Protein AF-A0A7Y5VQD3-F1 (afdb_monomer_lite)

Structure (mmCIF, N/CA/C/O backbone):
data_AF-A0A7Y5VQD3-F1
#
_entry.id   AF-A0A7Y5VQD3-F1
#
loop_
_atom_site.group_PDB
_atom_site.id
_atom_site.type_symbol
_atom_site.label_atom_id
_atom_site.label_alt_id
_atom_site.label_comp_id
_atom_site.label_asym_id
_atom_site.label_entity_id
_atom_site.label_seq_id
_atom_site.pdbx_PDB_ins_code
_atom_site.Cartn_x
_atom_site.Cartn_y
_atom_site.Cartn_z
_atom_site.occupancy
_atom_site.B_iso_or_equiv
_atom_site.auth_seq_id
_atom_site.auth_comp_id
_atom_site.auth_asym_id
_atom_site.auth_atom_id
_atom_site.pdbx_PDB_model_num
ATOM 1 N N . MET A 1 1 ? -35.564 5.590 17.364 1.00 50.03 1 MET A N 1
ATOM 2 C CA . MET A 1 1 ? -34.522 4.947 16.533 1.00 50.03 1 MET A CA 1
ATOM 3 C C . MET A 1 1 ? -33.864 3.892 17.400 1.00 50.03 1 MET A C 1
ATOM 5 O O . MET A 1 1 ? -33.754 4.143 18.590 1.00 50.03 1 MET A O 1
ATOM 9 N N . LYS A 1 2 ? -33.554 2.704 16.869 1.00 57.62 2 LYS A N 1
ATOM 10 C CA . LYS A 1 2 ? -32.841 1.684 17.649 1.00 57.62 2 LYS A CA 1
ATOM 11 C C . LYS A 1 2 ? -31.384 2.116 17.804 1.00 57.62 2 LYS A C 1
ATOM 13 O O . LYS A 1 2 ? -30.805 2.594 16.828 1.00 57.62 2 LYS A O 1
ATOM 18 N N . ASP A 1 3 ? -30.832 1.951 18.998 1.00 74.12 3 ASP A N 1
ATOM 19 C CA . ASP A 1 3 ? -29.412 2.193 19.246 1.00 74.12 3 ASP A CA 1
ATOM 20 C C . ASP A 1 3 ? -28.568 1.229 18.397 1.00 74.12 3 ASP A C 1
ATOM 22 O O . ASP A 1 3 ? -28.985 0.078 18.204 1.00 74.12 3 ASP A O 1
ATOM 26 N N . PRO A 1 4 ? -27.407 1.659 17.868 1.00 83.44 4 PRO A N 1
ATOM 27 C CA . PRO A 1 4 ? -26.572 0.793 17.050 1.00 83.44 4 PRO A CA 1
ATOM 28 C C . PRO A 1 4 ? -26.174 -0.485 17.796 1.00 83.44 4 PRO A C 1
ATOM 30 O O . PRO A 1 4 ? -25.842 -0.455 18.983 1.00 83.44 4 PRO A O 1
ATOM 33 N N . GLN A 1 5 ? -26.190 -1.622 17.106 1.00 90.25 5 GLN A N 1
ATOM 34 C CA . GLN A 1 5 ? -25.760 -2.897 17.674 1.00 90.25 5 GLN A CA 1
ATOM 35 C C . GLN A 1 5 ? -25.096 -3.793 16.627 1.00 90.25 5 GLN A C 1
ATOM 37 O O . GLN A 1 5 ? -25.557 -3.897 15.495 1.00 90.25 5 GLN A O 1
ATOM 42 N N . LEU A 1 6 ? -24.016 -4.467 17.020 1.00 91.94 6 LEU A N 1
ATOM 43 C CA . LEU A 1 6 ? -23.355 -5.513 16.248 1.00 91.94 6 LEU A CA 1
ATOM 44 C C . LEU A 1 6 ? -23.837 -6.873 16.755 1.00 91.94 6 LEU A C 1
ATOM 46 O O . LEU A 1 6 ? -23.536 -7.270 17.882 1.00 91.94 6 LEU A O 1
ATOM 50 N N . ARG A 1 7 ? -24.574 -7.600 15.921 1.00 92.62 7 ARG A N 1
ATOM 51 C CA . ARG A 1 7 ? -25.047 -8.951 16.210 1.00 92.62 7 ARG A CA 1
ATOM 52 C C . ARG A 1 7 ? -24.180 -9.962 15.473 1.00 92.62 7 ARG A C 1
ATOM 54 O O . ARG A 1 7 ? -24.059 -9.915 14.256 1.00 92.62 7 ARG A O 1
ATOM 61 N N . ILE A 1 8 ? -23.586 -10.888 16.213 1.00 92.75 8 ILE A N 1
ATOM 62 C CA . ILE A 1 8 ? -22.779 -11.987 15.684 1.00 92.75 8 ILE A CA 1
ATOM 63 C C . ILE A 1 8 ? -23.542 -13.266 15.999 1.00 92.75 8 ILE A C 1
ATOM 65 O O . ILE A 1 8 ? -23.609 -13.683 17.153 1.00 92.75 8 ILE A O 1
ATOM 69 N N . GLU A 1 9 ? -24.171 -13.872 14.999 1.00 90.88 9 GLU A N 1
ATOM 70 C CA . GLU A 1 9 ? -24.974 -15.079 15.205 1.00 90.88 9 GLU A CA 1
ATOM 71 C C . GLU A 1 9 ? -24.108 -16.333 15.196 1.00 90.88 9 GLU A C 1
ATOM 73 O O . GLU A 1 9 ? -24.264 -17.209 16.045 1.00 90.88 9 GLU A O 1
ATOM 78 N N . ARG A 1 10 ? -23.176 -16.405 14.244 1.00 91.75 10 ARG A N 1
ATOM 79 C CA . ARG A 1 10 ? -22.200 -17.486 14.117 1.00 91.75 10 ARG A CA 1
ATOM 80 C C . ARG A 1 10 ? -20.858 -16.899 13.722 1.00 91.75 10 ARG A C 1
ATOM 82 O O . ARG A 1 10 ? -20.801 -15.977 12.917 1.00 91.75 10 ARG A O 1
ATOM 89 N N . PHE A 1 11 ? -19.782 -17.450 14.261 1.00 91.88 11 PHE A N 1
ATOM 90 C CA . PHE A 1 11 ? -18.428 -17.093 13.860 1.00 91.88 11 PHE A CA 1
ATOM 91 C C . PHE A 1 11 ? -17.514 -18.294 14.081 1.00 91.88 11 PHE A C 1
ATOM 93 O O . PHE A 1 11 ? -17.455 -18.833 15.185 1.00 91.88 11 PHE A O 1
ATOM 100 N N . SER A 1 12 ? -16.809 -18.701 13.035 1.00 90.38 12 SER A N 1
ATOM 101 C CA . SER A 1 12 ? -15.775 -19.727 13.051 1.00 90.38 12 SER A CA 1
ATOM 102 C C . SER A 1 12 ? -14.608 -19.236 12.203 1.00 90.38 12 SER A C 1
ATOM 104 O O . SER A 1 12 ? -14.804 -18.707 11.108 1.00 90.38 12 SER A O 1
ATOM 106 N N . MET A 1 13 ? -13.390 -19.357 12.718 1.00 89.44 13 MET A N 1
ATOM 107 C CA . MET A 1 13 ? -12.186 -18.911 12.029 1.00 89.44 13 MET A CA 1
ATOM 108 C C . MET A 1 13 ? -11.061 -19.925 12.166 1.00 89.44 13 MET A C 1
ATOM 110 O O . MET A 1 13 ? -10.717 -20.350 13.270 1.00 89.44 13 MET A O 1
ATOM 114 N N . GLN A 1 14 ? -10.413 -20.241 11.049 1.00 86.19 14 GLN A N 1
ATOM 115 C CA . GLN A 1 14 ? -9.222 -21.076 11.040 1.00 86.19 14 GLN A CA 1
ATOM 116 C C . GLN A 1 14 ? -7.968 -20.260 11.398 1.00 86.19 14 GLN A C 1
ATOM 118 O O . GLN A 1 14 ? -7.615 -19.281 10.736 1.00 86.19 14 GLN A O 1
ATOM 123 N N . ILE A 1 15 ? -7.257 -20.699 12.437 1.00 81.31 15 ILE A N 1
ATOM 124 C CA . ILE A 1 15 ? -5.999 -20.126 12.925 1.00 81.31 15 ILE A CA 1
ATOM 125 C C . ILE A 1 15 ? -4.940 -21.233 12.943 1.00 81.31 15 ILE A C 1
ATOM 127 O O . ILE A 1 15 ? -4.768 -21.961 13.926 1.00 81.31 15 ILE A O 1
ATOM 131 N N . GLY A 1 16 ? -4.215 -21.365 11.831 1.00 78.25 16 GLY A N 1
ATOM 132 C CA . GLY A 1 16 ? -3.239 -22.437 11.640 1.00 78.25 16 GLY A CA 1
ATOM 133 C C . GLY A 1 16 ? -3.915 -23.810 11.646 1.00 78.25 16 GLY A C 1
ATOM 134 O O . GLY A 1 16 ? -4.772 -24.083 10.811 1.00 78.25 16 GLY A O 1
ATOM 135 N N . LEU A 1 17 ? -3.528 -24.662 12.599 1.00 79.00 17 LEU A N 1
ATOM 136 C CA . LEU A 1 17 ? -4.115 -25.991 12.827 1.00 79.00 17 LEU A CA 1
ATOM 137 C C . LEU A 1 17 ? -5.217 -25.972 13.894 1.00 79.00 17 LEU A C 1
ATOM 139 O O . LEU A 1 17 ? -5.476 -26.977 14.543 1.00 79.00 17 LEU A O 1
ATOM 143 N N . SER A 1 18 ? -5.818 -24.823 14.172 1.00 83.69 18 SER A N 1
ATOM 144 C CA . SER A 1 18 ? -6.918 -24.718 15.127 1.00 83.69 18 SER A CA 1
ATOM 145 C C . SER A 1 18 ? -8.082 -23.983 14.499 1.00 83.69 18 SER A C 1
ATOM 147 O O . SER A 1 18 ? -7.874 -23.108 13.661 1.00 83.69 18 SER A O 1
ATOM 149 N N . THR A 1 19 ? -9.280 -24.280 14.971 1.00 87.25 19 THR A N 1
ATOM 150 C CA . THR A 1 19 ? -10.476 -23.502 14.677 1.00 87.25 19 THR A CA 1
ATOM 151 C C . THR A 1 19 ? -10.879 -22.753 15.938 1.00 87.25 19 THR A C 1
ATOM 153 O O . THR A 1 19 ? -10.795 -23.277 17.047 1.00 87.25 19 THR A O 1
ATOM 156 N N . MET A 1 20 ? -11.243 -21.490 15.780 1.00 91.25 20 MET A N 1
ATOM 157 C CA . MET A 1 20 ? -11.767 -20.643 16.839 1.00 91.25 20 MET A CA 1
ATOM 158 C C . MET A 1 20 ? -13.237 -20.381 16.552 1.00 91.25 20 MET A C 1
ATOM 160 O O . MET A 1 20 ? -13.554 -19.801 15.517 1.00 91.25 20 MET A O 1
ATOM 164 N N . GLU A 1 21 ? -14.114 -20.789 17.463 1.00 92.19 21 GLU A N 1
ATOM 165 C CA . GLU A 1 21 ? -15.562 -20.743 17.257 1.00 92.19 21 GLU A CA 1
ATOM 166 C C . GLU A 1 21 ? -16.269 -20.006 18.382 1.00 92.19 21 GLU A C 1
ATOM 168 O O . GLU A 1 21 ? -15.945 -20.165 19.561 1.00 92.19 21 GLU A O 1
ATOM 173 N N . LEU A 1 22 ? -17.261 -19.205 18.013 1.00 93.19 22 LEU A N 1
ATOM 174 C CA . LEU A 1 22 ? -18.149 -18.544 18.951 1.00 93.19 22 LEU A CA 1
ATOM 175 C C . LEU A 1 22 ? -19.173 -19.551 19.492 1.00 93.19 22 LEU A C 1
ATOM 177 O O . LEU A 1 22 ? -19.918 -20.151 18.720 1.00 93.19 22 LEU A O 1
ATOM 181 N N . ARG A 1 23 ? -19.237 -19.724 20.820 1.00 91.94 23 ARG A N 1
ATOM 182 C CA . ARG A 1 23 ? -20.113 -20.738 21.442 1.00 91.94 23 ARG A CA 1
ATOM 183 C C . ARG A 1 23 ? -21.606 -20.450 21.318 1.00 91.94 23 ARG A C 1
ATOM 185 O O . ARG A 1 23 ? -22.398 -21.386 21.302 1.00 91.94 23 ARG A O 1
ATOM 192 N N . ALA A 1 24 ? -21.989 -19.180 21.319 1.00 91.31 24 ALA A N 1
ATOM 193 C CA . ALA A 1 24 ? -23.379 -18.748 21.274 1.00 91.31 24 ALA A CA 1
ATOM 194 C C . ALA A 1 24 ? -23.480 -17.380 20.587 1.00 91.31 24 ALA A C 1
ATOM 196 O O . ALA A 1 24 ? -22.509 -16.624 20.639 1.00 91.31 24 ALA A O 1
ATOM 197 N N . PRO A 1 25 ? -24.633 -17.038 19.987 1.00 92.00 25 PRO A N 1
ATOM 198 C CA . PRO A 1 25 ? -24.860 -15.718 19.415 1.00 92.00 25 PRO A CA 1
ATOM 199 C C . PRO A 1 25 ? -24.591 -14.597 20.423 1.00 92.00 25 PRO A C 1
ATOM 201 O O . PRO A 1 25 ? -25.015 -14.676 21.576 1.00 92.00 25 PRO A O 1
ATOM 204 N N . VAL A 1 26 ? -23.937 -13.532 19.971 1.00 93.88 26 VAL A N 1
ATOM 205 C CA . VAL A 1 26 ? -23.578 -12.365 20.786 1.00 93.88 26 VAL A CA 1
ATOM 206 C C . VAL A 1 26 ? -24.186 -11.114 20.173 1.00 93.88 26 VAL A C 1
ATOM 208 O O . VAL A 1 26 ? -24.194 -10.947 18.956 1.00 93.88 26 VAL A O 1
ATOM 211 N N . THR A 1 27 ? -24.699 -10.213 21.009 1.00 93.69 27 THR A N 1
ATOM 212 C CA . THR A 1 27 ? -25.180 -8.895 20.575 1.00 93.69 27 THR A CA 1
ATOM 213 C C . THR A 1 27 ? -24.468 -7.813 21.368 1.00 93.69 27 THR A C 1
ATOM 215 O O . THR A 1 27 ? -24.653 -7.703 22.576 1.00 93.69 27 THR A O 1
ATOM 218 N N . LEU A 1 28 ? -23.666 -7.013 20.675 1.00 94.56 28 LEU A N 1
ATOM 219 C CA . LEU A 1 28 ? -22.906 -5.908 21.239 1.00 94.56 28 LEU A CA 1
ATOM 220 C C . LEU A 1 28 ? -23.638 -4.601 20.930 1.00 94.56 28 LEU A C 1
ATOM 222 O O . LEU A 1 28 ? -23.756 -4.209 19.776 1.00 94.56 28 LEU A O 1
ATOM 226 N N . ARG A 1 29 ? -24.152 -3.936 21.956 1.00 93.25 29 ARG A N 1
ATOM 227 C CA . ARG A 1 29 ? -24.911 -2.678 21.868 1.00 93.25 29 ARG A CA 1
ATOM 228 C C . ARG A 1 29 ? -24.025 -1.450 22.042 1.00 93.25 29 ARG A C 1
ATOM 230 O O . ARG A 1 29 ? -23.049 -1.514 22.793 1.00 93.25 29 ARG A O 1
ATOM 237 N N . ALA A 1 30 ? -24.392 -0.354 21.385 1.00 92.38 30 ALA A N 1
ATOM 238 C CA . ALA A 1 30 ? -23.779 0.952 21.571 1.00 92.38 30 ALA A CA 1
ATOM 239 C C . ALA A 1 30 ? -24.004 1.483 22.995 1.00 92.38 30 ALA A C 1
ATOM 241 O O . ALA A 1 30 ? -24.831 0.959 23.745 1.00 92.38 30 ALA A O 1
ATOM 242 N N . GLY A 1 31 ? -23.223 2.486 23.403 1.00 91.00 31 GLY A N 1
ATOM 243 C CA . GLY A 1 31 ? -23.262 2.964 24.792 1.00 91.00 31 GLY A CA 1
ATOM 244 C C . GLY A 1 31 ? -22.468 2.091 25.767 1.00 91.00 31 GLY A C 1
ATOM 245 O O . GLY A 1 31 ? -22.510 2.322 26.974 1.00 91.00 31 GLY A O 1
ATOM 246 N N . ARG A 1 32 ? -21.775 1.058 25.273 1.00 92.19 32 ARG A N 1
ATOM 247 C CA . ARG A 1 32 ? -21.074 0.050 26.081 1.00 92.19 32 ARG A CA 1
ATOM 248 C C . ARG A 1 32 ? -19.658 -0.175 25.571 1.00 92.19 32 ARG A C 1
ATOM 250 O O . ARG A 1 32 ? -19.358 0.063 24.398 1.00 92.19 32 ARG A O 1
ATOM 257 N N . VAL A 1 33 ? -18.803 -0.665 26.463 1.00 94.38 33 VAL A N 1
ATOM 258 C CA . VAL A 1 33 ? -17.423 -1.043 26.153 1.00 94.38 33 VAL A CA 1
ATOM 259 C C . VAL A 1 33 ? -17.277 -2.548 26.323 1.00 94.38 33 VAL A C 1
ATOM 261 O O . VAL A 1 33 ? -17.625 -3.095 27.365 1.00 94.38 33 VAL A O 1
ATOM 264 N N . TYR A 1 34 ? -16.749 -3.215 25.302 1.00 94.62 34 TYR A N 1
ATOM 265 C CA . TYR A 1 34 ? -16.508 -4.651 25.303 1.00 94.62 34 TYR A CA 1
ATOM 266 C C . TYR A 1 34 ? -15.017 -4.922 25.313 1.00 94.62 34 TYR A C 1
ATOM 268 O O . TYR A 1 34 ? -14.310 -4.524 24.388 1.00 94.62 34 TYR A O 1
ATOM 276 N N . ILE A 1 35 ? -14.539 -5.621 26.336 1.00 92.75 35 ILE A N 1
ATOM 277 C CA . ILE A 1 35 ? -13.134 -6.006 26.430 1.00 92.75 35 ILE A CA 1
ATOM 278 C C . ILE A 1 35 ? -12.980 -7.448 25.980 1.00 92.75 35 ILE A C 1
ATOM 280 O O . ILE A 1 35 ? -13.542 -8.364 26.576 1.00 92.75 35 ILE A O 1
ATOM 284 N N . VAL A 1 36 ? -12.188 -7.647 24.931 1.00 92.00 36 VAL A N 1
ATOM 285 C CA . VAL A 1 36 ? -11.827 -8.974 24.438 1.00 92.00 36 VAL A CA 1
ATOM 286 C C . VAL A 1 36 ? -10.580 -9.428 25.183 1.00 92.00 36 VAL A C 1
ATOM 288 O O . VAL A 1 36 ? -9.479 -8.917 24.962 1.00 92.00 36 VAL A O 1
ATOM 291 N N . HIS A 1 37 ? -10.750 -10.403 26.067 1.00 88.44 37 HIS A N 1
ATOM 292 C CA . HIS A 1 37 ? -9.699 -10.888 26.948 1.00 88.44 37 HIS A CA 1
ATOM 293 C C . HIS A 1 37 ? -9.393 -12.367 26.705 1.00 88.44 37 HIS A C 1
ATOM 295 O O . HIS A 1 37 ? -10.254 -13.161 26.338 1.00 88.44 37 HIS A O 1
ATOM 301 N N . GLY A 1 38 ? -8.138 -12.743 26.924 1.00 85.94 38 GLY A N 1
ATOM 302 C CA . GLY A 1 38 ? -7.634 -14.098 26.733 1.00 85.94 38 GLY A CA 1
ATOM 303 C C . GLY A 1 38 ? -6.110 -14.100 26.700 1.00 85.94 38 GLY A C 1
ATOM 304 O O . GLY A 1 38 ? -5.479 -13.053 26.500 1.00 85.94 38 GLY A O 1
ATOM 305 N N . ARG A 1 39 ? -5.500 -15.277 26.867 1.00 84.31 39 ARG A N 1
ATOM 306 C CA . ARG A 1 39 ? -4.034 -15.429 26.893 1.00 84.31 39 ARG A CA 1
ATOM 307 C C . ARG A 1 39 ? -3.371 -14.865 25.629 1.00 84.31 39 ARG A C 1
ATOM 309 O O . ARG A 1 39 ? -3.983 -14.746 24.560 1.00 84.31 39 ARG A O 1
ATOM 316 N N . SER A 1 40 ? -2.093 -14.505 25.737 1.00 82.81 40 SER A N 1
ATOM 317 C CA . SER A 1 40 ? -1.300 -14.176 24.548 1.00 82.81 40 SER A CA 1
ATOM 318 C C . SER A 1 40 ? -1.292 -15.372 23.586 1.00 82.81 40 SER A C 1
ATOM 320 O O . SER A 1 40 ? -1.180 -16.518 24.020 1.00 82.81 40 SER A O 1
ATOM 322 N N . GLY A 1 41 ? -1.505 -15.121 22.292 1.00 81.62 41 GLY A N 1
ATOM 323 C CA . GLY A 1 41 ? -1.635 -16.175 21.278 1.00 81.62 41 GLY A CA 1
ATOM 324 C C . GLY A 1 41 ? -2.984 -16.912 21.232 1.00 81.62 41 GLY A C 1
ATOM 325 O O . GLY A 1 41 ? -3.134 -17.821 20.415 1.00 81.62 41 GLY A O 1
ATOM 326 N N . ALA A 1 42 ? -3.983 -16.525 22.039 1.00 84.81 42 ALA A N 1
ATOM 327 C CA . ALA A 1 42 ? -5.322 -17.132 22.004 1.00 84.81 42 ALA A CA 1
ATOM 328 C C . ALA A 1 42 ? -6.090 -16.867 20.691 1.00 84.81 42 ALA A C 1
ATOM 330 O O . ALA A 1 42 ? -6.956 -17.654 20.330 1.00 84.81 42 ALA A O 1
ATOM 331 N N . GLY A 1 43 ? -5.737 -15.804 19.954 1.00 86.75 43 GLY A N 1
ATOM 332 C CA . GLY A 1 43 ? -6.387 -15.426 18.690 1.00 86.75 43 GLY A CA 1
ATOM 333 C C . GLY A 1 43 ? -7.218 -14.138 18.744 1.00 86.75 43 GLY A C 1
ATOM 334 O O . GLY A 1 43 ? -7.993 -13.898 17.830 1.00 86.75 43 GLY A O 1
ATOM 335 N N . LYS A 1 44 ? -7.057 -13.290 19.773 1.00 91.06 44 LYS A N 1
ATOM 336 C CA . LYS A 1 44 ? -7.814 -12.028 19.954 1.00 91.06 44 LYS A CA 1
ATOM 337 C C . LYS A 1 44 ? -7.754 -11.102 18.732 1.00 91.06 44 LYS A C 1
ATOM 339 O O . LYS A 1 44 ? -8.788 -10.758 18.168 1.00 91.06 44 LYS A O 1
ATOM 344 N N . SER A 1 45 ? -6.548 -10.769 18.277 1.00 90.31 45 SER A N 1
ATOM 345 C CA . SER A 1 45 ? -6.350 -9.948 17.078 1.00 90.31 45 SER A CA 1
ATOM 346 C C . SER A 1 45 ? -6.880 -10.652 15.824 1.00 90.31 45 SER A C 1
ATOM 348 O O . SER A 1 45 ? -7.466 -10.014 14.958 1.00 90.31 45 SER A O 1
ATOM 350 N N . SER A 1 46 ? -6.760 -11.985 15.736 1.00 90.62 46 SER A N 1
ATOM 351 C CA . SER A 1 46 ? -7.347 -12.767 14.637 1.00 90.62 46 SER A CA 1
ATOM 352 C C . SER A 1 46 ? -8.874 -12.676 14.619 1.00 90.62 46 SER A C 1
ATOM 354 O O . SER A 1 46 ? -9.436 -12.464 13.554 1.00 90.62 46 SER A O 1
ATOM 356 N N . PHE A 1 47 ? -9.535 -12.761 15.778 1.00 91.62 47 PHE A N 1
ATOM 357 C CA . PHE A 1 47 ? -10.987 -12.617 15.918 1.00 91.62 47 PHE A CA 1
ATOM 358 C C . PHE A 1 47 ? -11.465 -11.261 15.400 1.00 91.62 47 PHE A C 1
ATOM 360 O O . PHE A 1 47 ? -12.309 -11.198 14.511 1.00 91.62 47 PHE A O 1
ATOM 367 N N . VAL A 1 48 ? -10.875 -10.180 15.909 1.00 92.31 48 VAL A N 1
ATOM 368 C CA . VAL A 1 48 ? -11.219 -8.811 15.509 1.00 92.31 48 VAL A CA 1
ATOM 369 C C . VAL A 1 48 ? -10.964 -8.571 14.022 1.00 92.31 48 VAL A C 1
ATOM 371 O O . VAL A 1 48 ? -11.810 -8.005 13.332 1.00 92.31 48 VAL A O 1
ATOM 374 N N . ARG A 1 49 ? -9.830 -9.040 13.496 1.00 91.62 49 ARG A N 1
ATOM 375 C CA . ARG A 1 49 ? -9.530 -8.946 12.062 1.00 91.62 49 ARG A CA 1
ATOM 376 C C . ARG A 1 49 ? -10.507 -9.766 11.226 1.00 91.62 49 ARG A C 1
ATOM 378 O O . ARG A 1 49 ? -10.903 -9.312 10.159 1.00 91.62 49 ARG A O 1
ATOM 385 N N . GLY A 1 50 ? -10.925 -10.926 11.726 1.00 90.19 50 GLY A N 1
ATOM 386 C CA . GLY A 1 50 ? -11.973 -11.744 11.131 1.00 90.19 50 GLY A CA 1
ATOM 387 C C . GLY A 1 50 ? -13.317 -11.025 11.087 1.00 90.19 50 GLY A C 1
ATOM 388 O O . GLY A 1 50 ? -14.001 -11.131 10.086 1.00 90.19 50 GLY A O 1
ATOM 389 N N . LEU A 1 51 ? -13.683 -10.227 12.094 1.00 89.25 51 LEU A N 1
ATOM 390 C CA . LEU A 1 51 ? -14.897 -9.397 12.035 1.00 89.25 51 LEU A CA 1
ATOM 391 C C . LEU A 1 51 ? -14.811 -8.268 10.995 1.00 89.25 51 LEU A C 1
ATOM 393 O O . LEU A 1 51 ? -15.832 -7.867 10.447 1.00 89.25 51 LEU A O 1
ATOM 397 N N . LEU A 1 52 ? -13.603 -7.774 10.716 1.00 90.06 52 LEU A N 1
ATOM 398 C CA . LEU A 1 52 ? -13.339 -6.711 9.737 1.00 90.06 52 LEU A CA 1
ATOM 399 C C . LEU A 1 52 ? -13.137 -7.232 8.299 1.00 90.06 52 LEU A C 1
ATOM 401 O O . LEU A 1 52 ? -12.923 -6.437 7.382 1.00 90.06 52 LEU A O 1
ATOM 405 N N . GLY A 1 53 ? -13.139 -8.552 8.090 1.00 88.31 53 GLY A N 1
ATOM 406 C CA . GLY A 1 53 ? -12.788 -9.164 6.803 1.00 88.31 53 GLY A CA 1
ATOM 407 C C . GLY A 1 53 ? -11.307 -9.044 6.430 1.00 88.31 53 GLY A C 1
ATOM 408 O O . GLY A 1 53 ? -10.941 -9.238 5.277 1.00 88.31 53 GLY A O 1
ATOM 409 N N . LEU A 1 54 ? -10.431 -8.747 7.394 1.00 87.69 54 LEU A N 1
ATOM 410 C CA . LEU A 1 54 ? -8.984 -8.572 7.208 1.00 87.69 54 LEU A CA 1
ATOM 411 C C . LEU A 1 54 ? -8.221 -9.907 7.258 1.00 87.69 54 LEU A C 1
ATOM 413 O O . LEU A 1 54 ? -7.195 -10.044 7.942 1.00 87.69 54 LEU A O 1
ATOM 417 N N . THR A 1 55 ? -8.759 -10.914 6.570 1.00 83.69 55 THR A N 1
ATOM 418 C CA . THR A 1 55 ? -8.275 -12.300 6.548 1.00 83.69 55 THR A CA 1
ATOM 419 C C . THR A 1 55 ? -8.315 -12.864 5.133 1.00 83.69 55 THR A C 1
ATOM 421 O O . THR A 1 55 ? -9.077 -12.391 4.299 1.00 83.69 55 THR A O 1
ATOM 424 N N . GLU A 1 56 ? -7.540 -13.915 4.864 1.00 74.19 56 GLU A N 1
ATOM 425 C CA . GLU A 1 56 ? -7.627 -14.626 3.583 1.00 74.19 56 GLU A CA 1
ATOM 426 C C . GLU A 1 56 ? -9.046 -15.183 3.334 1.00 74.19 56 GLU A C 1
ATOM 428 O O . GLU A 1 56 ? -9.685 -15.653 4.288 1.00 74.19 56 GLU A O 1
ATOM 433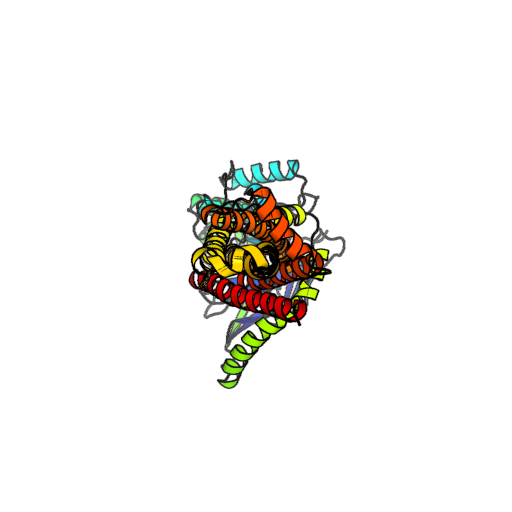 N N . PRO A 1 57 ? -9.525 -15.183 2.074 1.00 73.25 57 PRO A N 1
ATOM 434 C CA . PRO A 1 57 ? -10.818 -15.756 1.716 1.00 73.25 57 PRO A CA 1
ATOM 435 C C . PRO A 1 57 ? -10.981 -17.195 2.220 1.00 73.25 57 PRO A C 1
ATOM 437 O O . PRO A 1 57 ? -10.049 -17.998 2.172 1.00 73.25 57 PRO A O 1
ATOM 440 N N . GLY A 1 58 ? -12.174 -17.525 2.717 1.00 74.12 58 GLY A N 1
ATOM 441 C CA . GLY A 1 58 ? -12.516 -18.870 3.190 1.00 74.12 58 GLY A CA 1
ATOM 442 C C . GLY A 1 58 ? -11.966 -19.258 4.569 1.00 74.12 58 GLY A C 1
ATOM 443 O O . GLY A 1 58 ? -12.335 -20.316 5.078 1.00 74.12 58 GLY A O 1
ATOM 444 N N . ARG A 1 59 ? -11.130 -18.423 5.213 1.00 82.56 59 ARG A N 1
ATOM 445 C CA . ARG A 1 59 ? -10.661 -18.676 6.592 1.00 82.56 59 ARG A CA 1
ATOM 446 C C . ARG A 1 59 ? -11.697 -18.374 7.665 1.00 82.56 59 ARG A C 1
ATOM 448 O O . ARG A 1 59 ? -11.560 -18.885 8.775 1.00 82.56 59 ARG A O 1
ATOM 455 N N . VAL A 1 60 ? -12.672 -17.524 7.365 1.00 84.56 60 VAL A N 1
ATOM 456 C CA . VAL A 1 60 ? -13.755 -17.147 8.276 1.00 84.56 60 VAL A CA 1
ATOM 457 C C . VAL A 1 60 ? -15.068 -17.646 7.692 1.00 84.56 60 VAL A C 1
ATOM 459 O O . VAL A 1 60 ? -15.290 -17.537 6.491 1.00 84.56 60 VAL A O 1
ATOM 462 N N . ARG A 1 61 ? -15.926 -18.192 8.550 1.00 84.75 61 ARG A N 1
ATOM 463 C CA . ARG A 1 61 ? -17.307 -18.580 8.255 1.00 84.75 61 ARG A CA 1
ATOM 464 C C . ARG A 1 61 ? -18.211 -18.096 9.376 1.00 84.75 61 ARG A C 1
ATOM 466 O O . ARG A 1 61 ? -17.773 -17.974 10.520 1.00 84.75 61 ARG A O 1
ATOM 473 N N . GLY A 1 62 ? -19.475 -17.842 9.077 1.00 82.06 62 GLY A N 1
ATOM 474 C CA . GLY A 1 62 ? -20.435 -17.372 10.073 1.00 82.06 62 GLY A CA 1
ATOM 475 C C . GLY A 1 62 ? -21.369 -16.298 9.547 1.00 82.06 62 GLY A C 1
ATOM 476 O O . GLY A 1 62 ? -21.396 -16.029 8.357 1.00 82.06 62 GLY A O 1
ATOM 477 N N . SER A 1 63 ? -22.139 -15.689 10.438 1.00 85.50 63 SER A N 1
ATOM 478 C CA . SER A 1 63 ? -23.042 -14.595 10.100 1.00 85.50 63 SER A CA 1
ATOM 479 C C . SER A 1 63 ? -22.955 -13.487 11.143 1.00 85.50 63 SER A C 1
ATOM 481 O O . SER A 1 63 ? -23.046 -13.735 12.351 1.00 85.50 63 SER A O 1
ATOM 483 N N . ALA A 1 64 ? -22.765 -12.255 10.675 1.00 84.88 64 ALA A N 1
ATOM 484 C CA . ALA A 1 64 ? -22.752 -11.061 11.511 1.00 84.88 64 ALA A CA 1
ATOM 485 C C . ALA A 1 64 ? -23.457 -9.898 10.807 1.00 84.88 64 ALA A C 1
ATOM 487 O O . ALA A 1 64 ? -23.338 -9.737 9.593 1.00 84.88 64 ALA A O 1
ATOM 488 N N . THR A 1 65 ? -24.173 -9.073 11.567 1.00 86.12 65 THR A N 1
ATOM 489 C CA . THR A 1 65 ? -24.929 -7.913 11.081 1.00 86.12 65 THR A CA 1
ATOM 490 C C . THR A 1 65 ? -24.713 -6.707 11.996 1.00 86.12 65 THR A C 1
ATOM 492 O O . THR A 1 65 ? -24.596 -6.842 13.213 1.00 86.12 65 THR A O 1
ATOM 495 N N . ILE A 1 66 ? -24.651 -5.510 11.416 1.00 81.75 66 ILE A N 1
ATOM 496 C CA . ILE A 1 66 ? -24.725 -4.239 12.140 1.00 81.75 66 ILE A CA 1
ATOM 497 C C . ILE A 1 66 ? -26.125 -3.674 11.939 1.00 81.75 66 ILE A C 1
ATOM 499 O O . ILE A 1 66 ? -26.526 -3.390 10.816 1.00 81.75 66 ILE A O 1
ATOM 503 N N . GLU A 1 67 ? -26.850 -3.440 13.021 1.00 81.12 67 GLU A N 1
ATOM 504 C CA . GLU A 1 67 ? -27.999 -2.541 13.006 1.00 81.12 67 GLU A CA 1
ATOM 505 C C . GLU A 1 67 ? -27.501 -1.143 13.363 1.00 81.12 67 GLU A C 1
ATOM 507 O O . GLU A 1 67 ? -26.801 -0.962 14.360 1.00 81.12 67 GLU A O 1
ATOM 512 N N . SER A 1 68 ? -27.827 -0.146 12.545 1.00 67.69 68 SER A N 1
ATOM 513 C CA . SER A 1 68 ? -27.441 1.237 12.805 1.00 67.69 68 SER A CA 1
ATOM 514 C C . SER A 1 68 ? -28.543 2.200 12.398 1.00 67.69 68 SER A C 1
ATOM 516 O O . SER A 1 68 ? -29.215 2.005 11.390 1.00 67.69 68 SER A O 1
ATOM 518 N N . ALA A 1 69 ? -28.691 3.279 13.165 1.00 54.62 69 ALA A N 1
ATOM 519 C CA . ALA A 1 69 ? -29.533 4.414 12.801 1.00 54.62 69 ALA A CA 1
ATOM 520 C C . ALA A 1 69 ? -28.903 5.312 11.712 1.00 54.62 69 ALA A C 1
ATOM 522 O O . ALA A 1 69 ? -29.536 6.275 11.280 1.00 54.62 69 ALA A O 1
ATOM 523 N N . LEU A 1 70 ? -27.653 5.047 11.307 1.00 53.12 70 LEU A N 1
ATOM 524 C CA . LEU A 1 70 ? -26.940 5.778 10.252 1.00 53.12 70 LEU A CA 1
ATOM 525 C C . LEU A 1 70 ? -27.320 5.342 8.832 1.00 53.12 70 LEU A C 1
ATOM 527 O O . LEU A 1 70 ? -27.139 6.129 7.907 1.00 53.12 70 LEU A O 1
ATOM 531 N N . ASP A 1 71 ? -27.872 4.140 8.655 1.00 54.03 71 ASP A N 1
ATOM 532 C CA . ASP A 1 71 ? -28.320 3.645 7.352 1.00 54.03 71 ASP A CA 1
ATOM 533 C C . ASP A 1 71 ? -29.856 3.531 7.315 1.00 54.03 71 ASP A C 1
ATOM 535 O O . ASP A 1 71 ? -30.507 3.142 8.286 1.00 54.03 71 ASP A O 1
ATOM 539 N N . LYS A 1 72 ? -30.464 3.907 6.182 1.00 48.56 72 LYS A N 1
ATOM 540 C CA . LYS A 1 72 ? -31.923 3.853 5.964 1.00 48.56 72 LYS A CA 1
ATOM 541 C C . LYS A 1 72 ? -32.433 2.409 5.903 1.00 48.56 72 LYS A C 1
ATOM 543 O O . LYS A 1 72 ? -33.615 2.162 6.145 1.00 48.56 72 LYS A O 1
ATOM 548 N N . SER A 1 73 ? -31.542 1.471 5.584 1.00 50.41 73 SER A N 1
ATOM 549 C CA . SER A 1 73 ? -31.738 0.030 5.701 1.00 50.41 73 SER A CA 1
ATOM 550 C C . SER A 1 73 ? -31.384 -0.380 7.136 1.00 50.41 73 SER A C 1
ATOM 552 O O . SER A 1 73 ? -30.232 -0.313 7.546 1.00 50.41 73 SER A O 1
ATOM 554 N N . GLN A 1 74 ? -32.380 -0.768 7.932 1.00 62.75 74 GLN A N 1
ATOM 555 C CA . GLN A 1 74 ? -32.272 -0.956 9.389 1.00 62.75 74 GLN A CA 1
ATOM 556 C C . GLN A 1 74 ? -31.236 -2.013 9.851 1.00 62.75 74 GLN A C 1
ATOM 558 O O . GLN A 1 74 ? -31.002 -2.139 11.053 1.00 62.75 74 GLN A O 1
ATOM 563 N N . SER A 1 75 ? -30.616 -2.763 8.933 1.00 76.50 75 SER A N 1
ATOM 564 C CA . SER A 1 75 ? -29.585 -3.770 9.208 1.00 76.50 75 SER A CA 1
ATOM 565 C C . SER A 1 75 ? -28.649 -3.962 8.008 1.00 76.50 75 SER A C 1
ATOM 567 O O . SER A 1 75 ? -29.109 -4.279 6.913 1.00 76.50 75 SER A O 1
ATOM 569 N N . VAL A 1 76 ? -27.340 -3.852 8.222 1.00 84.25 76 VAL A N 1
ATOM 570 C CA . VAL A 1 76 ? -26.281 -4.103 7.236 1.00 84.25 76 VAL A CA 1
ATOM 571 C C . VAL A 1 76 ? -25.593 -5.422 7.572 1.00 84.25 76 VAL A C 1
ATOM 573 O O . VAL A 1 76 ? -25.012 -5.573 8.646 1.00 84.25 76 VAL A O 1
ATOM 576 N N . THR A 1 77 ? -25.626 -6.391 6.659 1.00 86.12 77 THR A N 1
ATOM 577 C CA . THR A 1 77 ? -24.837 -7.623 6.802 1.00 86.12 77 THR A CA 1
ATOM 578 C C . THR A 1 77 ? -23.353 -7.289 6.787 1.00 86.12 77 THR A C 1
ATOM 580 O O . THR A 1 77 ? -22.928 -6.506 5.947 1.00 86.12 77 THR A O 1
ATOM 583 N N . VAL A 1 78 ? -22.580 -7.862 7.706 1.00 85.31 78 VAL A N 1
ATOM 584 C CA . VAL A 1 78 ? -21.115 -7.739 7.804 1.00 85.31 78 VAL A CA 1
ATOM 585 C C . VAL A 1 78 ? -20.440 -8.944 7.165 1.00 85.31 78 VAL A C 1
ATOM 587 O O . VAL A 1 78 ? -19.531 -8.790 6.354 1.00 85.31 78 VAL A O 1
ATOM 590 N N . LEU A 1 79 ? -20.900 -10.132 7.546 1.00 86.31 79 LEU A N 1
ATOM 591 C CA . LEU A 1 79 ? -20.356 -11.426 7.164 1.00 86.31 79 LEU A CA 1
ATOM 592 C C . LEU A 1 79 ? -21.532 -12.362 6.894 1.00 86.31 79 LEU A C 1
ATOM 594 O O . LEU A 1 79 ? -22.436 -12.430 7.729 1.00 86.31 79 LEU A O 1
ATOM 598 N N . ASP A 1 80 ? -21.489 -13.083 5.779 1.00 86.69 80 ASP A N 1
ATOM 599 C CA . ASP A 1 80 ? -22.399 -14.185 5.467 1.00 86.69 80 ASP A CA 1
ATOM 600 C C . ASP A 1 80 ? -21.619 -15.369 4.873 1.00 86.69 80 ASP A C 1
ATOM 602 O O . ASP A 1 80 ? -21.085 -15.302 3.776 1.00 86.69 80 ASP A O 1
ATOM 606 N N . ASP A 1 81 ? -21.448 -16.414 5.676 1.00 84.12 81 ASP A N 1
ATOM 607 C CA . ASP A 1 81 ? -20.697 -17.652 5.427 1.00 84.12 81 ASP A CA 1
ATOM 608 C C . ASP A 1 81 ? -19.329 -17.504 4.727 1.00 84.12 81 ASP A C 1
ATOM 610 O O . ASP A 1 81 ? -18.884 -18.375 3.982 1.00 84.12 81 ASP A O 1
ATOM 614 N N . GLY A 1 82 ? -18.620 -16.413 5.030 1.00 75.56 82 GLY A N 1
ATOM 615 C CA . GLY A 1 82 ? -17.290 -16.100 4.492 1.00 75.56 82 GLY A CA 1
ATOM 616 C C . GLY A 1 82 ? -17.270 -14.939 3.500 1.00 75.56 82 GLY A C 1
ATOM 617 O O . GLY A 1 82 ? -16.196 -14.387 3.249 1.00 75.56 82 GLY A O 1
ATOM 618 N N . ASP A 1 83 ? -18.436 -14.511 3.016 1.00 82.69 83 ASP A N 1
ATOM 619 C CA . ASP A 1 83 ? -18.577 -13.319 2.192 1.00 82.69 83 ASP A CA 1
ATOM 620 C C . ASP A 1 83 ? -18.701 -12.080 3.079 1.00 82.69 83 ASP A C 1
ATOM 622 O O . ASP A 1 83 ? -19.668 -11.885 3.821 1.00 82.69 83 ASP A O 1
ATOM 626 N N . PHE A 1 84 ? -17.683 -11.224 3.010 1.00 85.50 84 PHE A N 1
ATOM 627 C CA . PHE A 1 84 ? -17.671 -9.954 3.720 1.00 85.50 84 PHE A CA 1
ATOM 628 C C . PHE A 1 84 ? -18.329 -8.867 2.887 1.00 85.50 84 PHE A C 1
ATOM 630 O O . PHE A 1 84 ? -17.914 -8.563 1.765 1.00 85.50 84 PHE A O 1
ATOM 637 N N . ASN A 1 85 ? -19.320 -8.211 3.476 1.00 85.19 85 ASN A N 1
ATOM 638 C CA . ASN A 1 85 ? -19.909 -7.040 2.868 1.00 85.19 85 ASN A CA 1
ATOM 639 C C . ASN A 1 85 ? -18.980 -5.846 3.074 1.00 85.19 85 ASN A C 1
ATOM 641 O O . ASN A 1 85 ? -18.881 -5.286 4.167 1.00 85.19 85 ASN A O 1
ATOM 645 N N . THR A 1 86 ? -18.346 -5.401 1.994 1.00 77.56 86 THR A N 1
ATOM 646 C CA . THR A 1 86 ? -17.521 -4.190 2.029 1.00 77.56 86 THR A CA 1
ATOM 647 C C . THR A 1 86 ? -18.315 -2.973 2.513 1.00 77.56 86 THR A C 1
ATOM 649 O O . THR A 1 86 ? -17.713 -2.084 3.120 1.00 77.56 86 THR A O 1
ATOM 652 N N . HIS A 1 87 ? -19.653 -2.951 2.353 1.00 80.38 87 HIS A N 1
ATOM 653 C CA . HIS A 1 87 ? -20.495 -1.870 2.867 1.00 80.38 87 HIS A CA 1
ATOM 654 C C . HIS A 1 87 ? -20.359 -1.668 4.390 1.00 80.38 87 HIS A C 1
ATOM 656 O O . HIS A 1 87 ? -20.268 -0.548 4.891 1.00 80.38 87 HIS A O 1
ATOM 662 N N . ALA A 1 88 ? -20.221 -2.763 5.134 1.00 82.44 88 ALA A N 1
ATOM 663 C CA . ALA A 1 88 ? -20.081 -2.715 6.583 1.00 82.44 88 ALA A CA 1
ATOM 664 C C . ALA A 1 88 ? -18.800 -1.998 7.048 1.00 82.44 88 ALA A C 1
ATOM 666 O O . ALA A 1 88 ? -18.801 -1.395 8.118 1.00 82.44 88 ALA A O 1
ATOM 667 N N . ALA A 1 89 ? -17.729 -2.002 6.245 1.00 79.00 89 ALA A N 1
ATOM 668 C CA . ALA A 1 89 ? -16.452 -1.390 6.617 1.00 79.00 89 ALA A CA 1
ATOM 669 C C . ALA A 1 89 ? -16.525 0.140 6.808 1.00 79.00 89 ALA A C 1
ATOM 671 O O . ALA A 1 89 ? -15.748 0.680 7.587 1.00 79.00 89 ALA A O 1
ATOM 672 N N . GLU A 1 90 ? -17.473 0.845 6.172 1.00 80.00 90 GLU A N 1
ATOM 673 C CA . GLU A 1 90 ? -17.663 2.299 6.380 1.00 80.00 90 GLU A CA 1
ATOM 674 C C . GLU A 1 90 ? -18.230 2.611 7.770 1.00 80.00 90 GLU A C 1
ATOM 676 O O . GLU A 1 90 ? -17.944 3.661 8.348 1.00 80.00 90 GLU A O 1
ATOM 681 N N . LEU A 1 91 ? -19.005 1.674 8.323 1.00 84.94 91 LEU A N 1
ATOM 682 C CA . LEU A 1 91 ? -19.607 1.781 9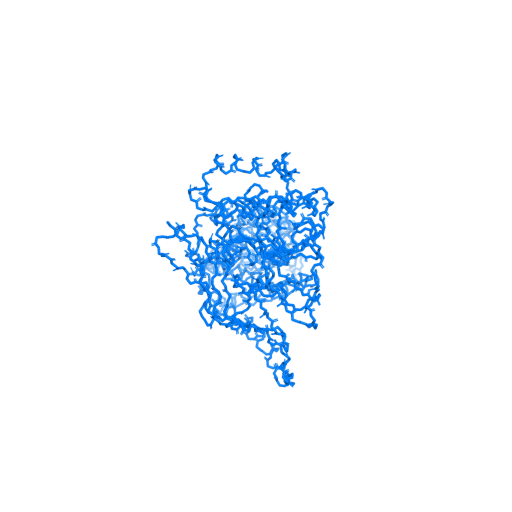.650 1.00 84.94 91 LEU A CA 1
ATOM 683 C C . LEU A 1 91 ? -18.627 1.390 10.762 1.00 84.94 91 LEU A C 1
ATOM 685 O O . LEU A 1 91 ? -18.911 1.631 11.938 1.00 84.94 91 LEU A O 1
ATOM 689 N N . MET A 1 92 ? -17.491 0.789 10.399 1.00 89.81 92 MET A N 1
ATOM 690 C CA . MET A 1 92 ? -16.474 0.331 11.330 1.00 89.81 92 MET A CA 1
ATOM 691 C C . MET A 1 92 ? -15.234 1.232 11.302 1.00 89.81 92 MET A C 1
ATOM 693 O O . MET A 1 92 ? -14.750 1.680 10.262 1.00 89.81 92 MET A O 1
ATOM 697 N N . ALA A 1 93 ? -14.668 1.468 12.475 1.00 92.62 93 ALA A N 1
ATOM 698 C CA . ALA A 1 93 ? -13.360 2.068 12.650 1.00 92.62 93 ALA A CA 1
ATOM 699 C C . ALA A 1 93 ? -12.417 1.045 13.274 1.00 92.62 93 ALA A C 1
ATOM 701 O O . ALA A 1 93 ? -12.787 0.342 14.212 1.00 92.62 93 ALA A O 1
ATOM 702 N N . PHE A 1 94 ? -11.186 0.988 12.771 1.00 93.56 94 PHE A N 1
ATOM 703 C CA . PHE A 1 94 ? -10.161 0.089 13.280 1.00 93.56 94 PHE A CA 1
ATOM 704 C C . PHE A 1 94 ? -8.926 0.873 13.716 1.00 93.56 94 PHE A C 1
ATOM 706 O O . PHE A 1 94 ? -8.364 1.657 12.948 1.00 93.56 94 PHE A O 1
ATOM 713 N N . MET A 1 95 ? -8.508 0.639 14.955 1.00 93.94 95 MET A N 1
ATOM 714 C CA . MET A 1 95 ? -7.260 1.118 15.521 1.00 93.94 95 MET A CA 1
ATOM 715 C C . MET A 1 95 ? -6.325 -0.083 15.752 1.00 93.94 95 MET A C 1
ATOM 717 O O . MET A 1 95 ? -6.488 -0.792 16.745 1.00 93.94 95 MET A O 1
ATOM 721 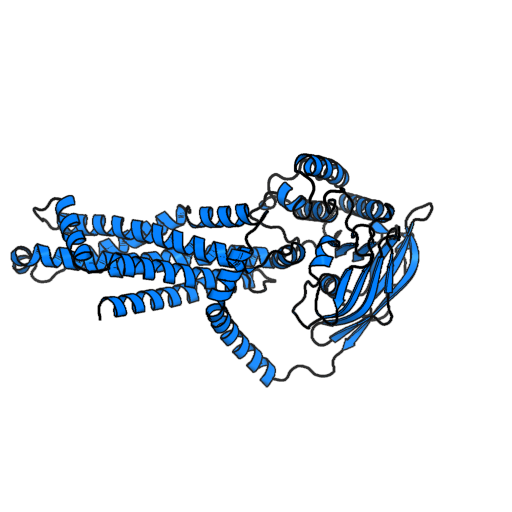N N . PRO A 1 96 ? -5.375 -0.336 14.837 1.00 90.12 96 PRO A N 1
ATOM 722 C CA . PRO A 1 96 ? -4.437 -1.455 14.933 1.00 90.12 96 PRO A CA 1
ATOM 723 C C . PRO A 1 96 ? -3.319 -1.222 15.962 1.00 90.12 96 PRO A C 1
ATOM 725 O O . PRO A 1 96 ? -3.035 -0.090 16.363 1.00 90.12 96 PRO A O 1
ATOM 728 N N . GLN A 1 97 ? -2.617 -2.307 16.296 1.00 88.00 97 GLN A N 1
ATOM 729 C CA . GLN A 1 97 ? -1.416 -2.319 17.135 1.00 88.00 97 GLN A CA 1
ATOM 730 C C . GLN A 1 97 ? -0.234 -1.550 16.498 1.00 88.00 97 GLN A C 1
ATOM 732 O O . GLN A 1 97 ? -0.151 -1.400 15.275 1.00 88.00 97 GLN A O 1
ATOM 737 N N . SER A 1 98 ? 0.733 -1.126 17.324 1.00 73.25 98 SER A N 1
ATOM 738 C CA . SER A 1 98 ? 1.873 -0.234 17.015 1.00 73.25 98 SER A CA 1
ATOM 739 C C . SER A 1 98 ? 2.840 -0.658 15.887 1.00 73.25 98 SER A C 1
ATOM 741 O O . SER A 1 98 ? 3.740 0.109 15.556 1.00 73.25 98 SER A O 1
ATOM 743 N N . GLY A 1 99 ? 2.646 -1.808 15.231 1.00 74.88 99 GLY A N 1
ATOM 744 C CA . GLY A 1 99 ? 3.431 -2.253 14.064 1.00 74.88 99 GLY A CA 1
ATOM 745 C C . GLY A 1 99 ? 2.674 -2.300 12.729 1.00 74.88 99 GLY A C 1
ATOM 746 O O . GLY A 1 99 ? 3.306 -2.447 11.686 1.00 74.88 99 GLY A O 1
ATOM 747 N N . LYS A 1 100 ? 1.338 -2.179 12.739 1.00 84.50 100 LYS A N 1
ATOM 748 C CA . LYS A 1 100 ? 0.480 -2.295 11.543 1.00 84.50 100 LYS A CA 1
ATOM 749 C C . LYS A 1 100 ? -0.485 -1.115 11.416 1.00 84.50 100 LYS A C 1
ATOM 751 O O . LYS A 1 100 ? -1.675 -1.290 11.181 1.00 84.50 100 LYS A O 1
ATOM 756 N N . LEU A 1 101 ? 0.028 0.102 11.612 1.00 88.31 101 LEU A N 1
ATOM 757 C CA . LEU A 1 101 ? -0.781 1.327 11.637 1.00 88.31 101 LEU A CA 1
ATOM 758 C C . LEU A 1 101 ? -1.461 1.653 10.298 1.00 88.31 101 LEU A C 1
ATOM 760 O O . LEU A 1 101 ? -2.395 2.443 10.271 1.00 88.31 101 LEU A O 1
ATOM 764 N N . GLY A 1 102 ? -1.041 1.043 9.196 1.00 89.62 102 GLY A N 1
ATOM 765 C CA . GLY A 1 102 ? -1.693 1.104 7.893 1.00 89.62 102 GLY A CA 1
ATOM 766 C C . GLY A 1 102 ? -1.761 2.517 7.334 1.00 89.62 102 GLY A C 1
ATOM 767 O O . GLY A 1 102 ? -2.792 2.923 6.800 1.00 89.62 102 GLY A O 1
ATOM 768 N N . PHE A 1 103 ? -0.722 3.322 7.531 1.00 92.75 103 PHE A N 1
ATOM 769 C CA . PHE A 1 103 ? -0.655 4.625 6.882 1.00 92.75 103 PHE A CA 1
ATOM 770 C C . PHE A 1 103 ? -0.282 4.475 5.410 1.00 92.75 103 PHE A C 1
ATOM 772 O O . PHE A 1 103 ? 0.422 3.544 5.023 1.00 92.75 103 PHE A O 1
ATOM 779 N N . ILE A 1 104 ? -0.782 5.400 4.598 1.00 91.19 104 ILE A N 1
ATOM 780 C CA . ILE A 1 104 ? -0.403 5.533 3.196 1.00 91.19 104 ILE A CA 1
ATOM 781 C C . ILE A 1 104 ? 0.749 6.534 3.148 1.00 91.19 104 ILE A C 1
ATOM 783 O O . ILE A 1 104 ? 0.550 7.715 3.446 1.00 91.19 104 ILE A O 1
ATOM 787 N N . ASP A 1 105 ? 1.944 6.057 2.811 1.00 85.50 105 ASP A N 1
ATOM 788 C CA . ASP A 1 105 ? 3.196 6.817 2.924 1.00 85.50 105 ASP A CA 1
ATOM 789 C C . ASP A 1 105 ? 3.227 8.054 2.003 1.00 85.50 105 ASP A C 1
ATOM 791 O O . ASP A 1 105 ? 3.884 9.053 2.291 1.00 85.50 105 ASP A O 1
ATOM 795 N N . GLU A 1 106 ? 2.478 8.026 0.900 1.00 84.44 106 GLU A N 1
ATOM 796 C CA . GLU A 1 106 ? 2.347 9.124 -0.058 1.00 84.44 106 GLU A CA 1
ATOM 797 C C . GLU A 1 106 ? 1.519 10.298 0.472 1.00 84.44 106 GLU A C 1
ATOM 799 O O . GLU A 1 106 ? 1.567 11.390 -0.107 1.00 84.44 106 GLU A O 1
ATOM 804 N N . LEU A 1 107 ? 0.745 10.075 1.535 1.00 89.81 107 LEU A N 1
ATOM 805 C CA . LEU A 1 107 ? -0.190 11.038 2.092 1.00 89.81 107 LEU A CA 1
ATOM 806 C C . LEU A 1 107 ? 0.401 11.758 3.308 1.00 89.81 107 LEU A C 1
ATOM 808 O O . LEU A 1 107 ? 1.048 11.171 4.173 1.00 89.81 107 LEU A O 1
ATOM 812 N N . GLY A 1 108 ? 0.106 13.054 3.418 1.00 91.50 108 GLY A N 1
ATOM 813 C CA . GLY A 1 108 ? 0.448 13.834 4.606 1.00 91.50 108 GLY A CA 1
ATOM 814 C C . GLY A 1 108 ? -0.300 13.354 5.854 1.00 91.50 108 GLY A C 1
ATOM 815 O O . GLY A 1 108 ? -1.302 12.638 5.767 1.00 91.50 108 GLY A O 1
ATOM 816 N N . VAL A 1 109 ? 0.155 13.794 7.030 1.00 94.00 109 VAL A N 1
ATOM 817 C CA . VAL A 1 109 ? -0.409 13.362 8.321 1.00 94.00 109 VAL A CA 1
ATOM 818 C C . VAL A 1 109 ? -1.901 13.674 8.429 1.00 94.00 109 VAL A C 1
ATOM 820 O O . VAL A 1 109 ? -2.687 12.806 8.796 1.00 94.00 109 VAL A O 1
ATOM 823 N N . PHE A 1 110 ? -2.308 14.886 8.039 1.00 94.38 110 PHE A N 1
ATOM 824 C CA . PHE A 1 110 ? -3.714 15.293 8.033 1.00 94.38 110 PHE A CA 1
ATOM 825 C C . PHE A 1 110 ? -4.574 14.402 7.129 1.00 94.38 110 PHE A C 1
ATOM 827 O O . PHE A 1 110 ? -5.654 13.969 7.524 1.00 94.38 110 PHE A O 1
ATOM 834 N N . THR A 1 111 ? -4.097 14.093 5.920 1.00 93.00 111 THR A N 1
ATOM 835 C CA . THR A 1 111 ? -4.841 13.264 4.963 1.00 93.00 111 THR A CA 1
ATOM 836 C C . THR A 1 111 ? -4.936 11.814 5.433 1.00 93.00 111 THR A C 1
ATOM 838 O O . THR A 1 111 ? -5.985 11.202 5.280 1.00 93.00 111 THR A O 1
ATOM 841 N N . ASN A 1 112 ? -3.884 11.282 6.063 1.00 94.12 112 ASN A N 1
ATOM 842 C CA . ASN A 1 112 ? -3.936 9.978 6.724 1.00 94.12 112 ASN A CA 1
ATOM 843 C C . ASN A 1 112 ? -4.934 9.977 7.894 1.00 94.12 112 ASN A C 1
ATOM 845 O O . ASN A 1 112 ? -5.753 9.067 7.999 1.00 94.12 112 ASN A O 1
ATOM 849 N N . ALA A 1 113 ? -4.917 11.006 8.746 1.00 93.81 113 ALA A N 1
ATOM 850 C CA . ALA A 1 113 ? -5.839 11.137 9.876 1.00 93.81 113 ALA A CA 1
ATOM 851 C C . ALA A 1 113 ? -7.306 11.256 9.433 1.00 93.81 113 ALA A C 1
ATOM 853 O O . ALA A 1 113 ? -8.200 10.703 10.059 1.00 93.81 113 ALA A O 1
ATOM 854 N N . THR A 1 114 ? -7.566 11.941 8.324 1.00 93.50 114 THR A N 1
ATOM 855 C CA . THR A 1 114 ? -8.920 12.167 7.795 1.00 93.50 114 THR A CA 1
ATOM 856 C C . THR A 1 114 ? -9.318 11.156 6.719 1.00 93.50 114 THR A C 1
ATOM 858 O O . THR A 1 114 ? -10.363 11.304 6.091 1.00 93.50 114 THR A O 1
ATOM 861 N N . PHE A 1 115 ? -8.527 10.096 6.514 1.00 91.81 115 PHE A N 1
ATOM 862 C CA . PHE A 1 115 ? -8.650 9.218 5.347 1.00 91.81 115 PHE A CA 1
ATOM 863 C C . PHE A 1 115 ? -10.009 8.523 5.209 1.00 91.81 115 PHE A C 1
ATOM 865 O O . PHE A 1 115 ? -10.465 8.305 4.089 1.00 91.81 115 PHE A O 1
ATOM 872 N N . PHE A 1 116 ? -10.669 8.219 6.328 1.00 90.44 116 PHE A N 1
ATOM 873 C CA . PHE A 1 116 ? -12.005 7.611 6.367 1.00 90.44 116 PHE A CA 1
ATOM 874 C C . PHE A 1 116 ? -13.124 8.599 6.740 1.00 90.44 116 PHE A C 1
ATOM 876 O O . PHE A 1 116 ? -14.280 8.210 6.872 1.00 90.44 116 PHE A O 1
ATOM 883 N N . CYS A 1 117 ? -12.783 9.871 6.945 1.00 89.69 117 CYS A N 1
ATOM 884 C CA . CYS A 1 117 ? -13.738 10.932 7.240 1.00 89.69 117 CYS A CA 1
ATOM 885 C C . CYS A 1 117 ? -14.373 11.418 5.934 1.00 89.69 117 CYS A C 1
ATOM 887 O O . CYS A 1 117 ? -13.667 11.539 4.935 1.00 89.69 117 CYS A O 1
ATOM 889 N N . GLU A 1 118 ? -15.669 11.726 5.921 1.00 87.75 118 GLU A N 1
ATOM 890 C CA . GLU A 1 118 ? -16.374 12.274 4.744 1.00 87.75 118 GLU A CA 1
ATOM 891 C C . GLU A 1 118 ? -16.750 13.751 4.890 1.00 87.75 118 GLU A C 1
ATOM 893 O O . GLU A 1 118 ? -17.379 14.328 4.006 1.00 87.75 118 GLU A O 1
ATOM 898 N N . LEU A 1 119 ? -16.337 14.380 5.990 1.00 90.44 119 LEU A N 1
ATOM 899 C CA . LEU A 1 119 ? -16.520 15.811 6.182 1.00 90.44 119 LEU A CA 1
ATOM 900 C C . LEU A 1 119 ? -15.740 16.605 5.130 1.00 90.44 119 LEU A C 1
ATOM 902 O O . LEU A 1 119 ? -14.683 16.181 4.650 1.00 90.44 119 LEU A O 1
ATOM 906 N N . ASP A 1 120 ? -16.246 17.797 4.815 1.00 91.50 120 ASP A N 1
ATOM 907 C CA . ASP A 1 120 ? -15.467 18.778 4.072 1.00 91.50 120 ASP A CA 1
ATOM 908 C C . ASP A 1 120 ? -14.181 19.155 4.829 1.00 91.50 120 ASP A C 1
ATOM 910 O O . ASP A 1 120 ? -14.000 18.873 6.019 1.00 91.50 120 ASP A O 1
ATOM 914 N N . ARG A 1 121 ? -13.246 19.784 4.115 1.00 90.62 121 ARG A N 1
ATOM 915 C CA . ARG A 1 121 ? -11.908 20.059 4.644 1.00 90.62 121 ARG A CA 1
ATOM 916 C C . ARG A 1 121 ? -11.931 20.948 5.891 1.00 90.62 121 ARG A C 1
ATOM 918 O O . ARG A 1 121 ? -11.107 20.737 6.774 1.00 90.62 121 ARG A O 1
ATOM 925 N N . GLU A 1 122 ? -12.837 21.918 5.962 1.00 93.12 122 GLU A N 1
ATOM 926 C CA . GLU A 1 122 ? -12.915 22.877 7.068 1.00 93.12 122 GLU A CA 1
ATOM 927 C C . GLU A 1 122 ? -13.457 22.210 8.337 1.00 93.12 122 GLU A C 1
ATOM 929 O O . GLU A 1 122 ? -12.851 22.290 9.407 1.00 93.12 122 GLU A O 1
ATOM 934 N N . ARG A 1 123 ? -14.540 21.441 8.211 1.00 94.19 123 ARG A N 1
ATOM 935 C CA . ARG A 1 123 ? -15.107 20.662 9.317 1.00 94.19 123 ARG A CA 1
ATOM 936 C C . ARG A 1 123 ? -14.163 19.552 9.767 1.00 94.19 123 ARG A C 1
ATOM 938 O O . ARG A 1 123 ? -14.027 19.318 10.968 1.00 94.19 123 ARG A O 1
ATOM 945 N N . ALA A 1 124 ? -13.475 18.896 8.832 1.00 93.75 124 ALA A N 1
ATOM 946 C CA . ALA A 1 124 ? -12.453 17.905 9.150 1.00 93.75 124 ALA A CA 1
ATOM 947 C C . ALA A 1 124 ? -11.278 18.530 9.919 1.00 93.75 124 ALA A C 1
ATOM 949 O O . ALA A 1 124 ? -10.800 17.926 10.876 1.00 93.75 124 ALA A O 1
ATOM 950 N N . GLN A 1 125 ? -10.852 19.742 9.551 1.00 94.44 125 GLN A N 1
ATOM 951 C CA . GLN A 1 125 ? -9.815 20.494 10.260 1.00 94.44 125 GLN A CA 1
ATOM 952 C C . GLN A 1 125 ? -10.215 20.773 11.713 1.00 94.44 125 GLN A C 1
ATOM 954 O O . GLN A 1 125 ? -9.476 20.413 12.625 1.00 94.44 125 GLN A O 1
ATOM 959 N N . LEU A 1 126 ? -11.415 21.310 11.942 1.00 94.12 126 LEU A N 1
ATOM 960 C CA . LEU A 1 126 ? -11.927 21.575 13.292 1.00 94.12 126 LEU A CA 1
ATOM 961 C C . LEU A 1 126 ? -12.053 20.295 14.135 1.00 94.12 126 LEU A C 1
ATOM 963 O O . LEU A 1 126 ? -11.730 20.287 15.325 1.00 94.12 126 LEU A O 1
ATOM 967 N N . ALA A 1 127 ? -12.501 19.192 13.527 1.00 93.50 127 ALA A N 1
ATOM 968 C CA . ALA A 1 127 ? -12.587 17.898 14.199 1.00 93.50 127 ALA A CA 1
ATOM 969 C C . ALA A 1 127 ? -11.198 17.358 14.580 1.00 93.50 127 ALA A C 1
ATOM 971 O O . ALA A 1 127 ? -11.011 16.890 15.706 1.00 93.50 127 ALA A O 1
ATOM 972 N N . VAL A 1 128 ? -10.220 17.477 13.677 1.00 95.06 128 VAL A N 1
ATOM 973 C CA . VAL A 1 128 ? -8.821 17.106 13.920 1.00 95.06 128 VAL A CA 1
ATOM 974 C C . VAL A 1 128 ? -8.202 17.953 15.026 1.00 95.06 128 VAL A C 1
ATOM 976 O O . VAL A 1 128 ? -7.517 17.406 15.881 1.00 95.06 128 VAL A O 1
ATOM 979 N N . GLU A 1 129 ? -8.459 19.257 15.060 1.00 94.31 129 GLU A N 1
ATOM 980 C CA . GLU A 1 129 ? -7.967 20.149 16.114 1.00 94.31 129 GLU A CA 1
ATOM 981 C C . GLU A 1 129 ? -8.547 19.777 17.480 1.00 94.31 129 GLU A C 1
ATOM 983 O O . GLU A 1 129 ? -7.812 19.618 18.457 1.00 94.31 129 GLU A O 1
ATOM 988 N N . LYS A 1 130 ? -9.863 19.544 17.542 1.00 93.06 130 LYS A N 1
ATOM 989 C CA . LYS A 1 130 ? -10.559 19.153 18.772 1.00 93.06 130 LYS A CA 1
ATOM 990 C C . LYS A 1 130 ? -10.081 17.796 19.298 1.00 93.06 130 LYS A C 1
ATOM 992 O O . LYS A 1 130 ? -9.738 17.678 20.474 1.00 93.06 130 LYS A O 1
ATOM 997 N N . LEU A 1 131 ? -10.066 16.765 18.450 1.00 93.19 131 LEU A N 1
ATOM 998 C CA . LEU A 1 131 ? -9.628 15.416 18.830 1.00 93.19 131 LEU A CA 1
ATOM 999 C C . LEU A 1 131 ? -8.113 15.357 19.063 1.00 93.19 131 LEU A C 1
ATOM 1001 O O . LEU A 1 131 ? -7.656 14.737 20.021 1.00 93.19 131 LEU A O 1
ATOM 1005 N N . GLY A 1 132 ? -7.330 16.049 18.239 1.00 92.19 132 GLY A N 1
ATOM 1006 C CA . GLY A 1 132 ? -5.884 16.185 18.386 1.00 92.19 132 GLY A CA 1
ATOM 1007 C C . GLY A 1 132 ? -5.508 16.861 19.701 1.00 92.19 132 GLY A C 1
ATOM 1008 O O . GLY A 1 132 ? -4.611 16.382 20.390 1.00 92.19 132 GLY A O 1
ATOM 1009 N N . GLY A 1 133 ? -6.237 17.901 20.118 1.00 92.19 133 GLY A N 1
ATOM 1010 C CA . GLY A 1 133 ? -6.080 18.520 21.435 1.00 92.19 133 GLY A CA 1
ATOM 1011 C C . GLY A 1 133 ? -6.335 17.532 22.578 1.00 92.19 133 GLY A C 1
ATOM 1012 O O . GLY A 1 133 ? -5.510 17.414 23.485 1.00 92.19 133 GLY A O 1
ATOM 1013 N N . LYS A 1 134 ? -7.418 16.742 22.493 1.00 91.94 134 LYS A N 1
ATOM 1014 C CA . LYS A 1 134 ? -7.722 15.680 23.471 1.00 91.94 134 LYS A CA 1
ATOM 1015 C C . LYS A 1 134 ? -6.640 14.608 23.539 1.00 91.94 134 LYS A C 1
ATOM 1017 O O . LYS A 1 134 ? -6.375 14.093 24.615 1.00 91.94 134 LYS A O 1
ATOM 1022 N N . LEU A 1 135 ? -5.990 14.286 22.425 1.00 91.06 135 LEU A N 1
ATOM 1023 C CA . LEU A 1 135 ? -4.925 13.285 22.376 1.00 91.06 135 LEU A CA 1
ATOM 1024 C C . LEU A 1 135 ? -3.521 13.868 22.632 1.00 91.06 135 LEU A C 1
ATOM 1026 O O . LEU A 1 135 ? -2.562 13.108 22.623 1.00 91.06 135 LEU A O 1
ATOM 1030 N N . ARG A 1 136 ? -3.358 15.182 22.870 1.00 88.31 136 ARG A N 1
ATOM 1031 C CA . ARG A 1 136 ? -2.041 15.868 22.863 1.00 88.31 136 ARG A CA 1
ATOM 1032 C C . ARG A 1 136 ? -1.228 15.594 21.592 1.00 88.31 136 ARG A C 1
ATOM 1034 O O . ARG A 1 136 ? -0.040 15.283 21.621 1.00 88.31 136 ARG A O 1
ATOM 1041 N N . MET A 1 137 ? -1.897 15.721 20.458 1.00 86.25 137 MET A N 1
ATOM 1042 C CA . MET A 1 137 ? -1.317 15.587 19.126 1.00 86.25 137 MET A CA 1
ATOM 1043 C C . MET A 1 137 ? -1.520 16.857 18.288 1.00 86.25 137 MET A C 1
ATOM 1045 O O . MET A 1 137 ? -1.426 16.796 17.067 1.00 86.25 137 MET A O 1
ATOM 1049 N N . TRP A 1 138 ? -1.850 17.990 18.922 1.00 84.81 138 TRP A N 1
ATOM 1050 C CA . TRP A 1 138 ? -1.998 19.279 18.248 1.00 84.81 138 TRP A CA 1
ATOM 1051 C C . TRP A 1 138 ? -0.863 20.247 18.629 1.00 84.81 138 TRP A C 1
ATOM 1053 O O . TRP A 1 138 ? -0.652 20.453 19.828 1.00 84.81 138 TRP A O 1
ATOM 1063 N N . PRO A 1 139 ? -0.167 20.872 17.656 1.00 86.94 139 PRO A N 1
ATOM 1064 C CA . PRO A 1 139 ? -0.282 20.661 16.206 1.00 86.94 139 PRO A CA 1
ATOM 1065 C C . PRO A 1 139 ? 0.148 19.249 15.777 1.00 86.94 139 PRO A C 1
ATOM 1067 O O . PRO A 1 139 ? 0.931 18.592 16.464 1.00 86.94 139 PRO A O 1
ATOM 1070 N N . LEU A 1 140 ? -0.379 18.785 14.638 1.00 89.44 140 LEU A N 1
ATOM 1071 C CA . LEU A 1 140 ? 0.021 17.505 14.046 1.00 89.44 140 LEU A CA 1
ATOM 1072 C C . LEU A 1 140 ? 1.517 17.512 13.668 1.00 89.44 140 LEU A C 1
ATOM 1074 O O . LEU A 1 140 ? 2.055 18.570 13.328 1.00 89.44 140 LEU A O 1
ATOM 1078 N N . PRO A 1 141 ? 2.187 16.343 13.665 1.00 88.31 141 PRO A N 1
ATOM 1079 C CA . PRO A 1 141 ? 3.568 16.247 13.220 1.00 88.31 141 PRO A CA 1
ATOM 1080 C C . PRO A 1 141 ? 3.664 16.615 11.734 1.00 88.31 141 PRO A C 1
ATOM 1082 O O . PRO A 1 141 ? 2.717 16.430 10.966 1.00 88.31 141 PRO A O 1
ATOM 1085 N N . SER A 1 142 ? 4.818 17.133 11.313 1.00 85.50 142 SER A N 1
ATOM 1086 C CA . SER A 1 142 ? 5.036 17.577 9.929 1.00 85.50 142 SER A CA 1
ATOM 1087 C C . SER A 1 142 ? 5.028 16.419 8.925 1.00 85.50 142 SER A C 1
ATOM 1089 O O . SER A 1 142 ? 4.590 16.587 7.788 1.00 85.50 142 SER A O 1
ATOM 1091 N N . SER A 1 143 ? 5.483 15.236 9.345 1.00 88.94 143 SER A N 1
ATOM 1092 C CA . SER A 1 143 ? 5.496 14.009 8.549 1.00 88.94 143 SER A CA 1
ATOM 1093 C C . SER A 1 143 ? 5.359 12.776 9.440 1.00 88.94 143 SER A C 1
ATOM 1095 O O . SER A 1 143 ? 5.853 12.758 10.568 1.00 88.94 143 SER A O 1
ATOM 1097 N N . LEU A 1 144 ? 4.735 11.718 8.911 1.00 87.25 144 LEU A N 1
ATOM 1098 C CA . LEU A 1 144 ? 4.706 10.404 9.561 1.00 87.25 144 LEU A CA 1
ATOM 1099 C C . LEU A 1 144 ? 6.090 9.745 9.588 1.00 87.25 144 LEU A C 1
ATOM 1101 O O . LEU A 1 144 ? 6.380 8.996 10.512 1.00 87.25 144 LEU A O 1
ATOM 1105 N N . ALA A 1 145 ? 6.962 10.057 8.623 1.00 83.00 145 ALA A N 1
ATOM 1106 C CA . ALA A 1 145 ? 8.308 9.484 8.552 1.00 83.00 145 ALA A CA 1
ATOM 1107 C C . ALA A 1 145 ? 9.216 9.928 9.714 1.00 83.00 145 ALA A C 1
ATOM 1109 O O . ALA A 1 145 ? 10.170 9.235 10.052 1.00 83.00 145 ALA A O 1
ATOM 1110 N N . THR A 1 146 ? 8.927 11.084 10.318 1.00 83.69 146 THR A N 1
ATOM 1111 C CA . THR A 1 146 ? 9.667 11.639 11.464 1.00 83.69 146 THR A CA 1
ATOM 1112 C C . THR A 1 146 ? 8.901 11.518 12.778 1.00 83.69 146 THR A C 1
ATOM 1114 O O . THR A 1 146 ? 9.403 11.957 13.809 1.00 83.69 146 THR A O 1
ATOM 1117 N N . ALA A 1 147 ? 7.681 10.977 12.751 1.00 85.88 147 ALA A N 1
ATOM 1118 C CA . ALA A 1 147 ? 6.868 10.810 13.944 1.00 85.88 147 ALA A CA 1
ATOM 1119 C C . ALA A 1 147 ? 7.430 9.678 14.814 1.00 85.88 147 ALA A C 1
ATOM 1121 O O . ALA A 1 147 ? 7.785 8.605 14.324 1.00 85.88 147 ALA A O 1
ATOM 1122 N N . SER A 1 148 ? 7.473 9.898 16.124 1.00 88.44 148 SER A N 1
ATOM 1123 C CA . SER A 1 148 ? 7.740 8.833 17.090 1.00 88.44 148 SER A CA 1
ATOM 1124 C C . SER A 1 148 ? 6.640 7.764 17.040 1.00 88.44 148 SER A C 1
ATOM 1126 O O . SER A 1 148 ? 5.505 8.034 16.642 1.00 88.44 148 SER A O 1
ATOM 1128 N N . GLY A 1 149 ? 6.937 6.544 17.504 1.00 86.62 149 GLY A N 1
ATOM 1129 C CA . GLY A 1 149 ? 5.938 5.465 17.549 1.00 86.62 149 GLY A CA 1
ATOM 1130 C C . GLY A 1 149 ? 4.672 5.849 18.330 1.00 86.62 149 GLY A C 1
ATOM 1131 O O . GLY A 1 149 ? 3.563 5.532 17.903 1.00 86.62 149 GLY A O 1
ATOM 1132 N N . GLY A 1 150 ? 4.822 6.614 19.418 1.00 88.56 150 GLY A N 1
ATOM 1133 C CA . GLY A 1 150 ? 3.694 7.133 20.192 1.00 88.56 150 GLY A CA 1
ATOM 1134 C C . GLY A 1 150 ? 2.881 8.194 19.443 1.00 88.56 150 GLY A C 1
ATOM 1135 O O . GLY A 1 150 ? 1.653 8.173 19.496 1.00 88.56 150 GLY A O 1
ATOM 1136 N N . GLU A 1 151 ? 3.529 9.092 18.696 1.00 91.19 151 GLU A N 1
ATOM 1137 C CA . GLU A 1 151 ? 2.829 10.059 17.836 1.00 91.19 151 GLU A CA 1
ATOM 1138 C C . GLU A 1 151 ? 2.071 9.362 16.708 1.00 91.19 151 GLU A C 1
ATOM 1140 O O . GLU A 1 151 ? 0.893 9.644 16.496 1.00 91.19 151 GLU A O 1
ATOM 1145 N N . ALA A 1 152 ? 2.702 8.403 16.030 1.00 91.00 152 ALA A N 1
ATOM 1146 C CA . ALA A 1 152 ? 2.070 7.615 14.979 1.00 91.00 152 ALA A CA 1
ATOM 1147 C C . ALA A 1 152 ? 0.841 6.850 15.509 1.00 91.00 152 ALA A C 1
ATOM 1149 O O . ALA A 1 152 ? -0.215 6.839 14.873 1.00 91.00 152 ALA A O 1
ATOM 1150 N N . MET A 1 153 ? 0.932 6.279 16.713 1.00 90.75 153 MET A N 1
ATOM 1151 C CA . MET A 1 153 ? -0.192 5.610 17.369 1.00 90.75 153 MET A CA 1
ATOM 1152 C C . MET A 1 153 ? -1.333 6.579 17.703 1.00 90.75 153 MET A C 1
ATOM 1154 O O . MET A 1 153 ? -2.496 6.262 17.462 1.00 90.75 153 MET A O 1
ATOM 1158 N N . ARG A 1 154 ? -1.027 7.795 18.170 1.00 91.94 154 ARG A N 1
ATOM 1159 C CA . ARG A 1 154 ? -2.044 8.835 18.401 1.00 91.94 154 ARG A CA 1
ATOM 1160 C C . ARG A 1 154 ? -2.676 9.352 17.110 1.00 91.94 154 ARG A C 1
ATOM 1162 O O . ARG A 1 154 ? -3.869 9.636 17.106 1.00 91.94 154 ARG A O 1
ATOM 1169 N N . VAL A 1 155 ? -1.932 9.428 16.005 1.00 93.50 155 VAL A N 1
ATOM 1170 C CA . VAL A 1 155 ? -2.506 9.729 14.680 1.00 93.50 155 VAL A CA 1
ATOM 1171 C C . VAL A 1 155 ? -3.432 8.596 14.217 1.00 93.50 155 VAL A C 1
ATOM 1173 O O . VAL A 1 155 ? -4.490 8.863 13.651 1.00 93.50 155 VAL A O 1
ATOM 1176 N N . SER A 1 156 ? -3.089 7.336 14.500 1.00 93.31 156 SER A N 1
ATOM 1177 C CA . SER A 1 156 ? -3.965 6.188 14.227 1.00 93.31 156 SER A CA 1
ATOM 1178 C C . SER A 1 156 ? -5.246 6.242 15.070 1.00 93.31 156 SER A C 1
ATOM 1180 O O . SER A 1 156 ? -6.338 6.041 14.538 1.00 93.31 156 SER A O 1
ATOM 1182 N N . ALA A 1 157 ? -5.132 6.612 16.352 1.00 93.25 157 ALA A N 1
ATOM 1183 C CA . ALA A 1 157 ? -6.279 6.855 17.228 1.00 93.25 157 ALA A CA 1
ATOM 1184 C C . ALA A 1 157 ? -7.181 7.958 16.682 1.00 93.25 157 ALA A C 1
ATOM 1186 O O . ALA A 1 157 ? -8.386 7.766 16.549 1.00 93.25 157 ALA A O 1
ATOM 1187 N N . LEU A 1 158 ? -6.580 9.094 16.316 1.00 94.19 158 LEU A N 1
ATOM 1188 C CA . LEU A 1 158 ? -7.277 10.206 15.691 1.00 94.19 158 LEU A CA 1
ATOM 1189 C C . LEU A 1 158 ? -8.052 9.716 14.462 1.00 94.19 158 LEU A C 1
ATOM 1191 O O . LEU A 1 158 ? -9.256 9.925 14.396 1.00 94.19 158 LEU A O 1
ATOM 1195 N N . ARG A 1 159 ? -7.402 8.976 13.553 1.00 94.62 159 ARG A N 1
ATOM 1196 C CA . ARG A 1 159 ? -8.026 8.405 12.350 1.00 94.62 159 ARG A CA 1
ATOM 1197 C C . ARG A 1 159 ? -9.210 7.484 12.645 1.00 94.62 159 ARG A C 1
ATOM 1199 O O . ARG A 1 159 ? -10.199 7.506 11.913 1.00 94.62 159 ARG A O 1
ATOM 1206 N N . ALA A 1 160 ? -9.114 6.661 13.684 1.00 93.81 160 ALA A N 1
ATOM 1207 C CA . ALA A 1 160 ? -10.195 5.766 14.079 1.00 93.81 160 ALA A CA 1
ATOM 1208 C C . ALA A 1 160 ? -11.387 6.535 14.681 1.00 93.81 160 ALA A C 1
ATOM 1210 O O . ALA A 1 160 ? -12.530 6.217 14.363 1.00 93.81 160 ALA A O 1
ATOM 1211 N N . LEU A 1 161 ? -11.112 7.566 15.485 1.00 93.88 161 LEU A N 1
ATOM 1212 C CA . LEU A 1 161 ? -12.104 8.385 16.192 1.00 93.88 161 LEU A CA 1
ATOM 1213 C C . LEU A 1 161 ? -12.747 9.482 15.333 1.00 93.88 161 LEU A C 1
ATOM 1215 O O . LEU A 1 161 ? -13.746 10.070 15.747 1.00 93.88 161 LEU A O 1
ATOM 1219 N N . MET A 1 162 ? -12.182 9.786 14.161 1.00 93.56 162 MET A N 1
ATOM 1220 C CA . MET A 1 162 ? -12.776 10.753 13.242 1.00 93.56 162 MET A CA 1
ATOM 1221 C C . MET A 1 162 ? -14.213 10.346 12.866 1.00 93.56 162 MET A C 1
ATOM 1223 O O . MET A 1 162 ? -14.468 9.158 12.622 1.00 93.56 162 MET A O 1
ATOM 1227 N N . PRO A 1 163 ? -15.133 11.325 12.752 1.00 90.31 163 PRO A N 1
ATOM 1228 C CA . PRO A 1 163 ? -16.493 11.077 12.300 1.00 90.31 163 PRO A CA 1
ATOM 1229 C C . PRO A 1 163 ? -16.581 10.351 10.957 1.00 90.31 163 PRO A C 1
ATOM 1231 O O . PRO A 1 163 ? -15.726 10.515 10.081 1.00 90.31 163 PRO A O 1
ATOM 1234 N N . ARG A 1 164 ? -17.655 9.579 10.793 1.00 85.69 164 ARG A N 1
ATOM 1235 C CA . ARG A 1 164 ? -18.014 8.846 9.578 1.00 85.69 164 ARG A CA 1
ATOM 1236 C C . ARG A 1 164 ? -19.243 9.489 8.940 1.00 85.69 164 ARG A C 1
ATOM 1238 O O . ARG A 1 164 ? -20.176 9.893 9.632 1.00 85.69 164 ARG A O 1
ATOM 1245 N N . GLY A 1 165 ? -19.227 9.588 7.614 1.00 79.31 165 GLY A N 1
ATOM 1246 C CA . GLY A 1 165 ? -20.302 10.215 6.850 1.00 79.31 165 GLY A CA 1
ATOM 1247 C C . GLY A 1 165 ? -20.359 11.753 6.947 1.00 79.31 165 GLY A C 1
ATOM 1248 O O . GLY A 1 165 ? -19.624 12.377 7.721 1.00 79.31 165 GLY A O 1
ATOM 1249 N N . PRO A 1 166 ? -21.241 12.388 6.157 1.00 76.31 166 PRO A N 1
ATOM 1250 C CA . PRO A 1 166 ? -21.395 13.846 6.095 1.00 76.31 166 PRO A CA 1
ATOM 1251 C C . PRO A 1 166 ? -22.067 14.454 7.339 1.00 76.31 166 PRO A C 1
ATOM 1253 O O . PRO A 1 166 ? -21.887 15.640 7.622 1.00 76.31 166 PRO A O 1
ATOM 1256 N N . ASP A 1 167 ? -22.799 13.644 8.109 1.00 81.00 167 ASP A N 1
ATOM 1257 C CA . ASP A 1 167 ? -23.555 14.070 9.296 1.00 81.00 167 ASP A CA 1
ATOM 1258 C C . ASP A 1 167 ? -22.690 14.205 10.564 1.00 81.00 167 ASP A C 1
ATOM 1260 O O . ASP A 1 167 ? -23.212 14.453 11.649 1.00 81.00 167 ASP A O 1
ATOM 1264 N N . ALA A 1 168 ? -21.367 14.049 10.441 1.00 83.06 168 ALA A N 1
ATOM 1265 C CA . ALA A 1 168 ? -20.401 14.169 11.535 1.00 83.06 168 ALA A CA 1
ATOM 1266 C C . ALA A 1 168 ? -20.653 13.224 12.728 1.00 83.06 168 ALA A C 1
ATOM 1268 O O . ALA A 1 168 ? -20.271 13.541 13.857 1.00 83.06 168 ALA A O 1
ATOM 1269 N N . LYS A 1 169 ? -21.243 12.050 12.483 1.00 84.94 169 LYS A N 1
ATOM 1270 C CA . LYS A 1 169 ? -21.485 11.040 13.521 1.00 84.94 169 LYS A CA 1
ATOM 1271 C C . LYS A 1 169 ? -20.239 10.192 13.789 1.00 84.94 169 LYS A C 1
ATOM 1273 O O . LYS A 1 169 ? -19.423 10.015 12.884 1.00 84.94 169 LYS A O 1
ATOM 1278 N N . PRO A 1 170 ? -20.059 9.647 15.001 1.00 87.50 170 PRO A N 1
ATOM 1279 C CA . PRO A 1 170 ? -18.981 8.699 15.268 1.00 87.50 170 PRO A CA 1
ATOM 1280 C C . PRO A 1 170 ? -19.188 7.375 14.498 1.00 87.50 170 PRO A C 1
ATOM 1282 O O . PRO A 1 170 ? -20.283 7.109 13.995 1.00 87.50 170 PRO A O 1
ATOM 1285 N N . PRO A 1 171 ? -18.152 6.523 14.376 1.00 89.50 171 PRO A N 1
ATOM 1286 C CA . PRO A 1 171 ? -18.306 5.188 13.792 1.00 89.50 171 PRO A CA 1
ATOM 1287 C C . PRO A 1 171 ? -19.297 4.330 14.597 1.00 89.50 171 PRO A C 1
ATOM 1289 O O . PRO A 1 171 ? -19.294 4.371 15.827 1.00 89.50 171 PRO A O 1
ATOM 1292 N N . CYS A 1 172 ? -20.097 3.497 13.921 1.00 90.12 172 CYS A N 1
ATOM 1293 C CA . CYS A 1 172 ? -21.052 2.597 14.589 1.00 90.12 172 CYS A CA 1
ATOM 1294 C C . CYS A 1 172 ? -20.339 1.543 15.436 1.00 90.12 172 CYS A C 1
ATOM 1296 O O . CYS A 1 172 ? -20.797 1.190 16.519 1.00 90.12 172 CYS A O 1
ATOM 1298 N N . VAL A 1 173 ? -19.224 1.021 14.927 1.00 92.56 173 VAL A N 1
ATOM 1299 C CA . VAL A 1 173 ? -18.380 0.054 15.627 1.00 92.56 173 VAL A CA 1
ATOM 1300 C C . VAL A 1 173 ? -16.957 0.585 15.630 1.00 92.56 173 VAL A C 1
ATOM 1302 O O . VAL A 1 173 ? -16.393 0.865 14.578 1.00 92.56 173 VAL A O 1
ATOM 1305 N N . LEU A 1 174 ? -16.361 0.711 16.806 1.00 95.12 174 LEU A N 1
ATOM 1306 C CA . LEU A 1 174 ? -14.963 1.079 16.972 1.00 95.12 174 LEU A CA 1
ATOM 1307 C C . LEU A 1 174 ? -14.217 -0.110 17.553 1.00 95.12 174 LEU A C 1
ATOM 1309 O O . LEU A 1 174 ? -14.526 -0.553 18.656 1.00 95.12 174 LEU A O 1
ATOM 1313 N N . ILE A 1 175 ? -13.224 -0.605 16.823 1.00 95.56 175 ILE A N 1
ATOM 1314 C CA . ILE A 1 175 ? -12.388 -1.708 17.265 1.00 95.56 175 ILE A CA 1
ATOM 1315 C C . ILE A 1 175 ? -10.964 -1.222 17.506 1.00 95.56 175 ILE A C 1
ATOM 1317 O O . ILE A 1 175 ? -10.324 -0.697 16.596 1.00 95.56 175 ILE A O 1
ATOM 1321 N N . ALA A 1 176 ? -10.455 -1.427 18.716 1.00 94.38 176 ALA A N 1
ATOM 1322 C CA . ALA A 1 176 ? -9.099 -1.076 19.112 1.00 94.38 176 ALA A CA 1
ATOM 1323 C C . ALA A 1 176 ? -8.318 -2.333 19.514 1.00 94.38 176 ALA A C 1
ATOM 1325 O O . ALA A 1 176 ? -8.662 -2.991 20.493 1.00 94.38 176 ALA A O 1
ATOM 1326 N N . ASP A 1 177 ? -7.270 -2.668 18.761 1.00 92.94 177 ASP A N 1
ATOM 1327 C CA . ASP A 1 177 ? -6.443 -3.862 18.969 1.00 92.94 177 ASP A CA 1
ATOM 1328 C C . ASP A 1 177 ? -5.098 -3.482 19.596 1.00 92.94 177 ASP A C 1
ATOM 1330 O O . ASP A 1 177 ? -4.205 -2.978 18.917 1.00 92.94 177 ASP A O 1
ATOM 1334 N N . GLU A 1 178 ? -4.987 -3.650 20.915 1.00 86.69 178 GLU A N 1
ATOM 1335 C CA . GLU A 1 178 ? -3.815 -3.281 21.723 1.00 86.69 178 GLU A CA 1
ATOM 1336 C C . GLU A 1 178 ? -3.365 -1.824 21.507 1.00 86.69 178 GLU A C 1
ATOM 1338 O O . GLU A 1 178 ? -2.194 -1.467 21.604 1.00 86.69 178 GLU A O 1
ATOM 1343 N N . ALA A 1 179 ? -4.334 -0.945 21.264 1.00 78.56 179 ALA A N 1
ATOM 1344 C CA . ALA A 1 179 ? -4.146 0.454 20.897 1.00 78.56 179 ALA A CA 1
ATOM 1345 C C . ALA A 1 179 ? -3.375 1.320 21.916 1.00 78.56 179 ALA A C 1
ATOM 1347 O O . ALA A 1 179 ? -2.887 2.387 21.558 1.00 78.56 179 ALA A O 1
ATOM 1348 N N . GLY A 1 180 ? -3.276 0.890 23.176 1.00 80.12 180 GLY A N 1
ATOM 1349 C CA . GLY A 1 180 ? -2.478 1.566 24.206 1.00 80.12 180 GLY A CA 1
ATOM 1350 C C . GLY A 1 180 ? -1.023 1.086 24.287 1.00 80.12 180 GLY A C 1
ATOM 1351 O O . GLY A 1 180 ? -0.224 1.673 25.015 1.00 80.12 180 GLY A O 1
ATOM 1352 N N . SER A 1 181 ? -0.657 0.008 23.580 1.00 76.62 181 SER A N 1
ATOM 1353 C CA . SER A 1 181 ? 0.668 -0.606 23.700 1.00 76.62 181 SER A CA 1
ATOM 1354 C C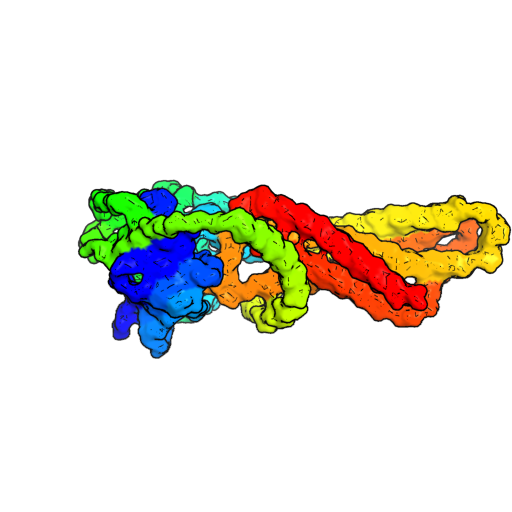 . SER A 1 181 ? 1.750 0.296 23.096 1.00 76.62 181 SER A C 1
ATOM 1356 O O . SER A 1 181 ? 1.765 0.527 21.888 1.00 76.62 181 SER A O 1
ATOM 1358 N N . GLY A 1 182 ? 2.680 0.779 23.919 1.00 76.38 182 GLY A N 1
ATOM 1359 C CA . GLY A 1 182 ? 3.753 1.683 23.481 1.00 76.38 182 GLY A CA 1
ATOM 1360 C C . GLY A 1 182 ? 3.452 3.173 23.673 1.00 76.38 182 GLY A C 1
ATOM 1361 O O . GLY A 1 182 ? 4.275 4.002 23.289 1.00 76.38 182 GLY A O 1
ATOM 1362 N N . LEU A 1 183 ? 2.317 3.519 24.289 1.00 86.31 183 LEU A N 1
ATOM 1363 C CA . LEU A 1 183 ? 2.070 4.858 24.824 1.00 86.31 183 LEU A CA 1
ATOM 1364 C C . LEU A 1 183 ? 2.582 4.970 26.265 1.00 86.31 183 LEU A C 1
ATOM 1366 O O . LEU A 1 183 ? 2.551 4.002 27.026 1.00 86.31 183 LEU A O 1
ATOM 1370 N N . ASP A 1 184 ? 3.024 6.170 26.649 1.00 89.19 184 ASP A N 1
ATOM 1371 C CA . ASP A 1 184 ? 3.230 6.501 28.060 1.00 89.19 184 ASP A CA 1
ATOM 1372 C C . ASP A 1 184 ? 1.890 6.511 28.826 1.00 89.19 184 ASP A C 1
ATOM 1374 O O . ASP A 1 184 ? 0.805 6.509 28.235 1.00 89.19 184 ASP A O 1
ATOM 1378 N N . ALA A 1 185 ? 1.961 6.503 30.159 1.00 88.62 185 ALA A N 1
ATOM 1379 C CA . ALA A 1 185 ? 0.778 6.404 31.011 1.00 88.62 185 ALA A CA 1
ATOM 1380 C C . ALA A 1 185 ? -0.223 7.551 30.784 1.00 88.62 185 ALA A C 1
ATOM 1382 O O . ALA A 1 185 ? -1.431 7.319 30.785 1.00 88.62 185 ALA A O 1
ATOM 1383 N N . GLU A 1 186 ? 0.262 8.775 30.554 1.00 90.19 186 GLU A N 1
ATOM 1384 C CA . GLU A 1 186 ? -0.598 9.940 30.343 1.00 90.19 186 GLU A CA 1
ATOM 1385 C C . GLU A 1 186 ? -1.318 9.849 28.988 1.00 90.19 186 GLU A C 1
ATOM 1387 O O . GLU A 1 186 ? -2.529 10.061 28.901 1.00 90.19 186 GLU A O 1
ATOM 1392 N N . ALA A 1 187 ? -0.591 9.507 27.924 1.00 89.62 187 ALA A N 1
ATOM 1393 C CA . ALA A 1 187 ? -1.140 9.336 26.586 1.00 89.62 187 ALA A CA 1
ATOM 1394 C C . ALA A 1 187 ? -2.137 8.169 26.515 1.00 89.62 187 ALA A C 1
ATOM 1396 O O . ALA A 1 187 ? -3.171 8.297 25.857 1.00 89.62 187 ALA A O 1
ATOM 1397 N N . ASN A 1 188 ? -1.866 7.062 27.213 1.00 90.81 188 ASN A N 1
ATOM 1398 C CA . ASN A 1 188 ? -2.775 5.919 27.275 1.00 90.81 188 ASN A CA 1
ATOM 1399 C C . ASN A 1 188 ? -4.072 6.253 28.035 1.00 90.81 188 ASN A C 1
ATOM 1401 O O . ASN A 1 188 ? -5.161 5.893 27.586 1.00 90.81 188 ASN A O 1
ATOM 1405 N N . GLU A 1 189 ? -3.987 7.012 29.133 1.00 90.81 189 GLU A N 1
ATOM 1406 C CA . GLU A 1 189 ? -5.177 7.485 29.853 1.00 90.81 189 GLU A CA 1
ATOM 1407 C C . GLU A 1 189 ? -6.031 8.408 28.973 1.00 90.81 189 GLU A C 1
ATOM 1409 O O . GLU A 1 189 ? -7.251 8.268 28.917 1.00 90.81 189 GLU A O 1
ATOM 1414 N N . ARG A 1 190 ? -5.403 9.315 28.211 1.00 92.06 190 ARG A N 1
ATOM 1415 C CA . ARG A 1 190 ? -6.124 10.190 27.272 1.00 92.06 190 ARG A CA 1
ATOM 1416 C C . ARG A 1 190 ? -6.804 9.425 26.143 1.00 92.06 190 ARG A C 1
ATOM 1418 O O . ARG A 1 190 ? -7.947 9.730 25.805 1.00 92.06 190 ARG A O 1
ATOM 1425 N N . LEU A 1 191 ? -6.120 8.436 25.570 1.00 92.69 191 LEU A N 1
ATOM 1426 C CA . LEU A 1 191 ? -6.709 7.550 24.570 1.00 92.69 191 LEU A CA 1
ATOM 1427 C C . LEU A 1 191 ? -7.912 6.803 25.156 1.00 92.69 191 LEU A C 1
ATOM 1429 O O . LEU A 1 191 ? -8.989 6.803 24.566 1.00 92.69 191 LEU A O 1
ATOM 1433 N N . SER A 1 192 ? -7.744 6.224 26.342 1.00 92.12 192 SER A N 1
ATOM 1434 C CA . SER A 1 192 ? -8.800 5.504 27.052 1.00 92.12 192 SER A CA 1
ATOM 1435 C C . SER A 1 192 ? -9.999 6.403 27.365 1.00 92.12 192 SER A C 1
ATOM 1437 O O . SER A 1 192 ? -11.141 6.001 27.151 1.00 92.12 192 SER A O 1
ATOM 1439 N N . ALA A 1 193 ? -9.761 7.651 27.777 1.00 92.50 193 ALA A N 1
ATOM 1440 C CA . ALA A 1 193 ? -10.805 8.651 27.977 1.00 92.50 193 ALA A CA 1
ATOM 1441 C C . ALA A 1 193 ? -11.564 8.970 26.679 1.00 92.50 193 ALA A C 1
ATOM 1443 O O . ALA A 1 193 ? -12.792 9.031 26.696 1.00 92.50 193 ALA A O 1
ATOM 1444 N N . ALA A 1 194 ? -10.865 9.106 25.549 1.00 93.31 194 ALA A N 1
ATOM 1445 C CA . ALA A 1 194 ? -11.492 9.340 24.248 1.00 93.31 194 ALA A CA 1
ATOM 1446 C C . ALA A 1 194 ? -12.330 8.139 23.768 1.00 93.31 194 ALA A C 1
ATOM 1448 O O . ALA A 1 194 ? -13.425 8.325 23.234 1.00 93.31 194 ALA A O 1
ATOM 1449 N N . LEU A 1 195 ? -11.856 6.907 23.998 1.00 93.25 195 LEU A N 1
ATOM 1450 C CA . LEU A 1 195 ? -12.620 5.682 23.729 1.00 93.25 195 LEU A CA 1
ATOM 1451 C C . LEU A 1 195 ? -13.893 5.622 24.586 1.00 93.25 195 LEU A C 1
ATOM 1453 O O . LEU A 1 195 ? -14.973 5.356 24.057 1.00 93.25 195 LEU A O 1
ATOM 1457 N N . ARG A 1 196 ? -13.785 5.928 25.889 1.00 92.75 196 ARG A N 1
ATOM 1458 C CA . ARG A 1 196 ? -14.936 6.009 26.803 1.00 92.75 196 ARG A CA 1
ATOM 1459 C C . ARG A 1 196 ? -15.948 7.054 26.350 1.00 92.75 196 ARG A C 1
ATOM 1461 O O . ARG A 1 196 ? -17.127 6.744 26.271 1.00 92.75 196 ARG A O 1
ATOM 1468 N N . GLU A 1 197 ? -15.502 8.267 26.037 1.00 92.31 197 GLU A N 1
ATOM 1469 C CA . GLU A 1 197 ? -16.385 9.352 25.592 1.00 92.31 197 GLU A CA 1
ATOM 1470 C C . GLU A 1 197 ? -17.119 8.981 24.297 1.00 92.31 197 GLU A C 1
ATOM 1472 O O . GLU A 1 197 ? -18.313 9.238 24.160 1.00 92.31 197 GLU A O 1
ATOM 1477 N N . THR A 1 198 ? -16.423 8.313 23.373 1.00 91.94 198 THR A N 1
ATOM 1478 C CA . THR A 1 198 ? -17.014 7.857 22.110 1.00 91.94 198 THR A CA 1
ATOM 1479 C C . THR A 1 198 ? -18.078 6.790 22.356 1.00 91.94 198 THR A C 1
ATOM 1481 O O . THR A 1 198 ? -19.172 6.894 21.810 1.00 91.94 198 THR A O 1
ATOM 1484 N N . ALA A 1 199 ? -17.817 5.807 23.223 1.00 92.25 199 ALA A N 1
ATOM 1485 C CA . ALA A 1 199 ? -18.824 4.819 23.604 1.00 92.25 199 ALA A CA 1
ATOM 1486 C C . ALA A 1 199 ? -20.014 5.467 24.336 1.00 92.25 199 ALA A C 1
ATOM 1488 O O . ALA A 1 199 ? -21.157 5.164 24.011 1.00 92.25 199 ALA A O 1
ATOM 1489 N N . LEU A 1 200 ? -19.760 6.398 25.266 1.00 91.56 200 LEU A N 1
ATOM 1490 C CA . LEU A 1 200 ? -20.777 7.085 26.074 1.00 91.56 200 LEU A CA 1
ATOM 1491 C C . LEU A 1 200 ? -21.763 7.915 25.237 1.00 91.56 200 LEU A C 1
ATOM 1493 O O . LEU A 1 200 ? -22.883 8.143 25.686 1.00 91.56 200 LEU A O 1
ATOM 1497 N N . SER A 1 201 ? -21.386 8.325 24.020 1.00 88.19 201 SER A N 1
ATOM 1498 C CA . SER A 1 201 ? -22.293 9.008 23.083 1.00 88.19 201 SER A CA 1
ATOM 1499 C C . SER A 1 201 ? -23.580 8.222 22.787 1.00 88.19 201 SER A C 1
ATOM 1501 O O . SER A 1 201 ? -24.572 8.814 22.373 1.00 88.19 201 SER A O 1
ATOM 1503 N N . GLY A 1 202 ? -23.566 6.898 22.991 1.00 86.75 202 GLY A N 1
ATOM 1504 C CA . GLY A 1 202 ? -24.682 6.006 22.672 1.00 86.75 202 GLY A CA 1
ATOM 1505 C C . GLY A 1 202 ? -24.753 5.616 21.194 1.00 86.75 202 GLY A C 1
ATOM 1506 O O . GLY A 1 202 ? -25.607 4.822 20.816 1.00 86.75 202 GLY A O 1
ATOM 1507 N N . GLU A 1 203 ? -23.837 6.116 20.361 1.00 88.50 203 GLU A N 1
ATOM 1508 C CA . GLU A 1 203 ? -23.828 5.879 18.911 1.00 88.50 203 GLU A CA 1
ATOM 1509 C C . GLU A 1 203 ? -22.756 4.868 18.465 1.00 88.50 203 GLU A C 1
ATOM 1511 O O . GLU A 1 203 ? -22.744 4.447 17.309 1.00 88.50 203 GLU A O 1
ATOM 1516 N N . THR A 1 204 ? -21.875 4.437 19.376 1.00 92.12 204 THR A N 1
ATOM 1517 C CA . THR A 1 204 ? -20.751 3.541 19.065 1.00 92.12 204 THR A CA 1
ATOM 1518 C C . THR A 1 204 ? -20.726 2.299 19.952 1.00 92.12 204 THR A C 1
ATOM 1520 O O . THR A 1 204 ? -20.804 2.380 21.179 1.00 92.12 204 THR A O 1
ATOM 1523 N N . VAL A 1 205 ? -20.536 1.139 19.321 1.00 93.50 205 VAL A N 1
ATOM 1524 C CA . VAL A 1 205 ? -20.111 -0.121 19.941 1.00 93.50 205 VAL A CA 1
ATOM 1525 C C . VAL A 1 205 ? -18.582 -0.121 20.027 1.00 93.50 205 VAL A C 1
ATOM 1527 O O . VAL A 1 205 ? -17.915 -0.213 18.997 1.00 93.50 205 VAL A O 1
ATOM 1530 N N . ALA A 1 206 ? -18.006 -0.025 21.227 1.00 95.06 206 ALA A N 1
ATOM 1531 C CA . ALA A 1 206 ? -16.551 -0.031 21.401 1.00 95.06 206 ALA A CA 1
ATOM 1532 C C . ALA A 1 206 ? -16.043 -1.429 21.784 1.00 95.06 206 ALA A C 1
ATOM 1534 O O . ALA A 1 206 ? -16.370 -1.932 22.855 1.00 95.06 206 ALA A O 1
ATOM 1535 N N . ILE A 1 207 ? -15.224 -2.044 20.932 1.00 95.81 207 ILE A N 1
ATOM 1536 C CA . ILE A 1 207 ? -14.574 -3.340 21.165 1.00 95.81 207 ILE A CA 1
ATOM 1537 C C . ILE A 1 207 ? -13.080 -3.094 21.351 1.00 95.81 207 ILE A C 1
ATOM 1539 O O . ILE A 1 207 ? -12.411 -2.598 20.446 1.00 95.81 207 ILE A O 1
ATOM 1543 N N . VAL A 1 208 ? -12.536 -3.442 22.512 1.00 94.12 208 VAL A N 1
ATOM 1544 C CA . VAL A 1 208 ? -11.142 -3.163 22.856 1.00 94.12 208 VAL A CA 1
ATOM 1545 C C . VAL A 1 208 ? -10.426 -4.446 23.255 1.00 94.12 208 VAL A C 1
ATOM 1547 O O . VAL A 1 208 ? -10.848 -5.164 24.159 1.00 94.12 208 VAL A O 1
ATOM 1550 N N . ILE A 1 209 ? -9.307 -4.725 22.597 1.00 91.69 209 ILE A N 1
ATOM 1551 C CA . ILE A 1 209 ? -8.310 -5.683 23.063 1.00 91.69 209 ILE A CA 1
ATOM 1552 C C . ILE A 1 209 ? -7.257 -4.869 23.807 1.00 91.69 209 ILE A C 1
ATOM 1554 O O . ILE A 1 209 ? -6.595 -4.013 23.223 1.00 91.69 209 ILE A O 1
ATOM 1558 N N . ALA A 1 210 ? -7.098 -5.127 25.100 1.00 83.50 210 ALA A N 1
ATOM 1559 C CA . ALA A 1 210 ? -6.089 -4.473 25.920 1.00 83.50 210 ALA A CA 1
ATOM 1560 C C . ALA A 1 210 ? -5.293 -5.520 26.702 1.00 83.50 210 ALA A C 1
ATOM 1562 O O . ALA A 1 210 ? -5.868 -6.460 27.254 1.00 83.50 210 ALA A O 1
ATOM 1563 N N . HIS A 1 211 ? -3.971 -5.346 26.758 1.00 76.06 211 HIS A N 1
ATOM 1564 C CA . HIS A 1 211 ? -3.113 -6.133 27.645 1.00 76.06 211 HIS A CA 1
ATOM 1565 C C . HIS A 1 211 ? -3.337 -5.743 29.114 1.00 76.06 211 HIS A C 1
ATOM 1567 O O . HIS A 1 211 ? -3.415 -6.606 29.982 1.00 76.06 211 HIS A O 1
ATOM 1573 N N . ASP A 1 212 ? -3.470 -4.440 29.374 1.00 77.44 212 ASP A N 1
ATOM 1574 C CA . ASP A 1 212 ? -3.909 -3.883 30.651 1.00 77.44 212 ASP A CA 1
ATOM 1575 C C . ASP A 1 212 ? -5.172 -3.048 30.418 1.00 77.44 212 ASP A C 1
ATOM 1577 O O . ASP A 1 212 ? -5.152 -2.055 29.689 1.00 77.44 212 ASP A O 1
ATOM 1581 N N . ALA A 1 213 ? -6.279 -3.487 31.012 1.00 83.25 213 ALA A N 1
ATOM 1582 C CA . ALA A 1 213 ? -7.571 -2.825 30.907 1.00 83.25 213 ALA A CA 1
ATOM 1583 C C . ALA A 1 213 ? -7.747 -1.695 31.935 1.00 83.25 213 ALA A C 1
ATOM 1585 O O . ALA A 1 213 ? -8.690 -0.913 31.806 1.00 83.25 213 ALA A O 1
ATOM 1586 N N . ALA A 1 214 ? -6.871 -1.578 32.941 1.00 85.62 214 ALA A N 1
ATOM 1587 C CA . ALA A 1 214 ? -7.038 -0.625 34.037 1.00 85.62 214 ALA A CA 1
ATOM 1588 C C . ALA A 1 214 ? -7.157 0.844 33.584 1.00 85.62 214 ALA A C 1
ATOM 1590 O O . ALA A 1 214 ? -8.033 1.525 34.119 1.00 85.62 214 ALA A O 1
ATOM 1591 N N . PRO A 1 215 ? -6.394 1.344 32.589 1.00 85.44 215 PRO A N 1
ATOM 1592 C CA . PRO A 1 215 ? -6.586 2.701 32.068 1.00 85.44 215 PRO A CA 1
ATOM 1593 C C . PRO A 1 215 ? -7.958 2.916 31.417 1.00 85.44 215 PRO A C 1
ATOM 1595 O O . PRO A 1 215 ? -8.450 4.038 31.364 1.00 85.44 215 PRO A O 1
ATOM 1598 N N . LEU A 1 216 ? -8.604 1.851 30.927 1.00 85.94 216 LEU A N 1
ATOM 1599 C CA . LEU A 1 216 ? -9.900 1.925 30.258 1.00 85.94 216 LEU A CA 1
ATOM 1600 C C . LEU A 1 216 ? -11.072 1.807 31.232 1.00 85.94 216 LEU A C 1
ATOM 1602 O O . LEU A 1 216 ? -11.959 2.659 31.191 1.00 85.94 216 LEU A O 1
ATOM 1606 N N . VAL A 1 217 ? -11.079 0.783 32.092 1.00 85.56 217 VAL A N 1
ATOM 1607 C CA . VAL A 1 217 ? -12.217 0.471 32.984 1.00 85.56 217 VAL A CA 1
ATOM 1608 C C . VAL A 1 217 ? -11.996 0.860 34.446 1.00 85.56 217 VAL A C 1
ATOM 1610 O O . VAL A 1 217 ? -12.929 0.806 35.235 1.00 85.56 217 VAL A O 1
ATOM 1613 N N . GLY A 1 218 ? -10.792 1.292 34.819 1.00 84.00 218 GLY A N 1
ATOM 1614 C CA . GLY A 1 218 ? -10.406 1.514 36.211 1.00 84.00 218 GLY A CA 1
ATOM 1615 C C . GLY A 1 218 ? -9.887 0.238 36.882 1.00 84.00 218 GLY A C 1
ATOM 1616 O O . GLY A 1 218 ? -10.191 -0.882 36.474 1.00 84.00 218 GLY A O 1
ATOM 1617 N N . LYS A 1 219 ? -9.069 0.397 37.930 1.00 79.31 219 LYS A N 1
ATOM 1618 C CA . LYS A 1 219 ? -8.355 -0.722 38.579 1.00 79.31 219 LYS A CA 1
ATOM 1619 C C . LYS A 1 219 ? -9.284 -1.779 39.178 1.00 79.31 219 LYS A C 1
ATOM 1621 O O . LYS A 1 219 ? -9.000 -2.966 39.067 1.00 79.31 219 LYS A O 1
ATOM 1626 N N . GLU A 1 220 ? -10.380 -1.355 39.799 1.00 71.50 220 GLU A N 1
ATOM 1627 C CA . GLU A 1 220 ? -11.333 -2.262 40.449 1.00 71.50 220 GLU A CA 1
ATOM 1628 C C . GLU A 1 220 ? -12.082 -3.116 39.421 1.00 71.50 220 GLU A C 1
ATOM 1630 O O . GLU A 1 220 ? -12.141 -4.337 39.547 1.00 71.50 220 GLU A O 1
ATOM 1635 N N . ALA A 1 221 ? -12.569 -2.493 38.346 1.00 74.81 221 ALA A N 1
ATOM 1636 C CA . ALA A 1 221 ? -13.283 -3.177 37.271 1.00 74.81 221 ALA A CA 1
ATOM 1637 C C . ALA A 1 221 ? -12.353 -3.992 36.344 1.00 74.81 221 ALA A C 1
ATOM 1639 O O . ALA A 1 221 ? -12.820 -4.847 35.591 1.00 74.81 221 ALA A O 1
ATOM 1640 N N . ALA A 1 222 ? -11.039 -3.752 36.400 1.00 73.56 222 ALA A N 1
ATOM 1641 C CA . ALA A 1 222 ? -10.027 -4.534 35.691 1.00 73.56 222 ALA A CA 1
ATOM 1642 C C . ALA A 1 222 ? -9.631 -5.830 36.421 1.00 73.56 222 ALA A C 1
ATOM 1644 O O . ALA A 1 222 ? -9.026 -6.704 35.806 1.00 73.56 222 ALA A O 1
ATOM 1645 N N . ALA A 1 223 ? -9.977 -5.994 37.704 1.00 64.56 223 ALA A N 1
ATOM 1646 C CA . ALA A 1 223 ? -9.576 -7.145 38.523 1.00 64.56 223 ALA A CA 1
ATOM 1647 C C . ALA A 1 223 ? -10.324 -8.461 38.197 1.00 64.56 223 ALA A C 1
ATOM 1649 O O . ALA A 1 223 ? -10.281 -9.420 38.973 1.00 64.56 223 ALA A O 1
ATOM 1650 N N . ILE A 1 224 ? -11.029 -8.522 37.065 1.00 63.25 224 ILE A N 1
ATOM 1651 C CA . ILE A 1 224 ? -11.804 -9.690 36.639 1.00 63.25 224 ILE A CA 1
ATOM 1652 C C . ILE A 1 224 ? -10.863 -10.862 36.355 1.00 63.25 224 ILE A C 1
ATOM 1654 O O . ILE A 1 224 ? -9.811 -10.709 35.733 1.00 63.25 224 ILE A O 1
ATOM 1658 N N . ARG A 1 225 ? -11.247 -12.057 36.824 1.00 61.25 225 ARG A N 1
ATOM 1659 C CA . ARG A 1 225 ? -10.452 -13.274 36.636 1.00 61.25 225 ARG A CA 1
ATOM 1660 C C . ARG A 1 225 ? -10.308 -13.594 35.141 1.00 61.25 225 ARG A C 1
ATOM 1662 O O . ARG A 1 225 ? -11.327 -13.671 34.454 1.00 61.25 225 ARG A O 1
ATOM 1669 N N . PRO A 1 226 ? -9.079 -13.831 34.649 1.00 59.28 226 PRO A N 1
ATOM 1670 C CA . PRO A 1 226 ? -8.852 -14.210 33.262 1.00 59.28 226 PRO A CA 1
ATOM 1671 C C . PRO A 1 226 ? -9.559 -15.529 32.932 1.00 59.28 226 PRO A C 1
ATOM 1673 O O . PRO A 1 226 ? -9.705 -16.402 33.790 1.00 59.28 226 PRO A O 1
ATOM 1676 N N . ALA A 1 227 ? -9.971 -15.680 31.673 1.00 58.59 227 ALA A N 1
ATOM 1677 C CA . ALA A 1 227 ? -10.519 -16.928 31.156 1.00 58.59 227 ALA A CA 1
ATOM 1678 C C . ALA A 1 227 ? -9.542 -18.100 31.383 1.00 58.59 227 ALA A C 1
ATOM 1680 O O . ALA A 1 227 ? -8.336 -17.974 31.151 1.00 58.59 227 ALA A O 1
ATOM 1681 N N . GLU A 1 228 ? -10.059 -19.246 31.830 1.00 58.03 228 GLU A N 1
ATOM 1682 C CA . GLU A 1 228 ? -9.273 -20.474 31.968 1.00 58.03 228 GLU A CA 1
ATOM 1683 C C . GLU A 1 228 ? -8.921 -21.044 30.582 1.00 58.03 228 GLU A C 1
ATOM 1685 O O . GLU A 1 228 ? -9.770 -21.146 29.697 1.00 58.03 228 GLU A O 1
ATOM 1690 N N . GLY A 1 229 ? -7.663 -21.447 30.381 1.00 70.12 229 GLY A N 1
ATOM 1691 C CA . GLY A 1 229 ? -7.225 -22.099 29.140 1.00 70.12 229 GLY A CA 1
ATOM 1692 C C . GLY A 1 229 ? -6.924 -21.138 27.981 1.00 70.12 229 GLY A C 1
ATOM 1693 O O . GLY A 1 229 ? -6.371 -20.062 28.186 1.00 70.12 229 GLY A O 1
ATOM 1694 N N . ASN A 1 230 ? -7.194 -21.573 26.745 1.00 76.25 230 ASN A N 1
ATOM 1695 C CA . ASN A 1 230 ? -6.940 -20.813 25.506 1.00 76.25 230 ASN A CA 1
ATOM 1696 C C . ASN A 1 230 ? -8.203 -20.130 24.949 1.00 76.25 230 ASN A C 1
ATOM 1698 O O . ASN A 1 230 ? -8.199 -19.680 23.802 1.00 76.25 230 ASN A O 1
ATOM 1702 N N . ASP A 1 231 ? -9.267 -20.067 25.745 1.00 86.44 231 ASP A N 1
ATOM 1703 C CA . ASP A 1 231 ? -10.528 -19.437 25.371 1.00 86.44 231 ASP A CA 1
ATOM 1704 C C . ASP A 1 231 ? -10.402 -17.906 25.380 1.00 86.44 231 ASP A C 1
ATOM 1706 O O . ASP A 1 231 ? -9.563 -17.319 26.075 1.00 86.44 231 ASP A O 1
ATOM 1710 N N . ILE A 1 232 ? -11.254 -17.255 24.592 1.00 89.88 232 ILE A N 1
ATOM 1711 C CA . ILE A 1 232 ? -11.393 -15.799 24.559 1.00 89.88 232 ILE A CA 1
ATOM 1712 C C . ILE A 1 232 ? -12.763 -15.455 25.130 1.00 89.88 232 ILE A C 1
ATOM 1714 O O . ILE A 1 232 ? -13.774 -15.983 24.670 1.00 89.88 232 ILE A O 1
ATOM 1718 N N . THR A 1 233 ? -12.808 -14.540 26.091 1.00 90.88 233 THR A N 1
ATOM 1719 C CA . THR A 1 233 ? -14.060 -14.023 26.652 1.00 90.88 233 THR A CA 1
ATOM 1720 C C . THR A 1 233 ? -14.231 -12.563 26.254 1.00 90.88 233 THR A C 1
ATOM 1722 O O . THR A 1 233 ? -13.270 -11.793 26.242 1.00 90.88 233 THR A O 1
ATOM 1725 N N . ILE A 1 234 ? -15.459 -12.191 25.910 1.00 93.00 234 ILE A N 1
ATOM 1726 C CA . ILE A 1 234 ? -15.866 -10.817 25.634 1.00 93.00 234 ILE A CA 1
ATOM 1727 C C . ILE A 1 234 ? -16.608 -10.324 26.873 1.00 93.00 234 ILE A C 1
ATOM 1729 O O . ILE A 1 234 ? -17.727 -10.760 27.132 1.00 93.00 234 ILE A O 1
ATOM 1733 N N . TYR A 1 235 ? -15.983 -9.438 27.641 1.00 92.50 235 TYR A N 1
ATOM 1734 C CA . TYR A 1 235 ? -16.573 -8.844 28.838 1.00 92.50 235 TYR A CA 1
ATOM 1735 C C . TYR A 1 235 ? -17.313 -7.561 28.484 1.00 92.50 235 TYR A C 1
ATOM 1737 O O . TYR A 1 235 ? -16.763 -6.703 27.796 1.00 92.50 235 TYR A O 1
ATOM 1745 N N . GLU A 1 236 ? -18.539 -7.416 28.969 1.00 93.81 236 GLU A N 1
ATOM 1746 C CA . GLU A 1 236 ? -19.336 -6.205 28.819 1.00 93.81 236 GLU A CA 1
ATOM 1747 C C . GLU A 1 236 ? -19.128 -5.260 30.001 1.00 93.81 236 GLU A C 1
ATOM 1749 O O . GLU A 1 236 ? -19.208 -5.663 31.164 1.00 93.81 236 GLU A O 1
ATOM 1754 N N . TYR A 1 237 ? -18.940 -3.981 29.690 1.00 92.88 237 TYR A N 1
ATOM 1755 C CA . TYR A 1 237 ? -18.900 -2.895 30.655 1.00 92.88 237 TYR A CA 1
ATOM 1756 C C . TYR A 1 237 ? -19.912 -1.806 30.296 1.00 92.88 237 TYR A C 1
ATOM 1758 O O . TYR A 1 237 ? -20.017 -1.373 29.143 1.00 92.88 237 TYR A O 1
ATOM 1766 N N . THR A 1 238 ? -20.623 -1.328 31.313 1.00 92.19 238 THR A N 1
ATOM 1767 C CA . THR A 1 238 ? -21.611 -0.243 31.225 1.00 92.19 238 THR A CA 1
ATOM 1768 C C . THR A 1 238 ? -21.172 0.954 32.060 1.00 92.19 238 THR A C 1
ATOM 1770 O O . THR A 1 238 ? -20.466 0.790 33.053 1.00 92.19 238 THR A O 1
ATOM 1773 N N . PHE A 1 239 ? -21.604 2.160 31.697 1.00 90.06 239 PHE A N 1
ATOM 1774 C CA . PHE A 1 239 ? -21.297 3.368 32.466 1.00 90.06 239 PHE A CA 1
ATOM 1775 C C . PHE A 1 239 ? -22.155 3.450 33.738 1.00 90.06 239 PHE A C 1
ATOM 1777 O O . PHE A 1 239 ? -23.378 3.535 33.657 1.00 90.06 239 PHE A O 1
ATOM 1784 N N . GLY A 1 240 ? -21.506 3.411 34.903 1.00 84.88 240 GLY A N 1
ATOM 1785 C CA . GLY A 1 240 ? -22.088 3.717 36.212 1.00 84.88 240 GLY A CA 1
ATOM 1786 C C . GLY A 1 240 ? -21.645 5.093 36.727 1.00 84.88 240 GLY A C 1
ATOM 1787 O O . GLY A 1 240 ? -20.961 5.839 36.029 1.00 84.88 240 GLY A O 1
ATOM 1788 N N . GLU A 1 241 ? -21.999 5.424 37.973 1.00 76.31 241 GLU A N 1
ATOM 1789 C CA . GLU A 1 241 ? -21.734 6.750 38.571 1.00 76.31 241 GLU A CA 1
ATOM 1790 C C . GLU A 1 241 ? -20.241 7.116 38.659 1.00 76.31 241 GLU A C 1
ATOM 1792 O O . GLU A 1 241 ? -19.883 8.282 38.516 1.00 76.31 241 GLU A O 1
ATOM 1797 N N . HIS A 1 242 ? -19.367 6.126 38.867 1.00 73.88 242 HIS A N 1
ATOM 1798 C CA . HIS A 1 242 ? -17.931 6.326 39.114 1.00 73.88 242 HIS A CA 1
ATOM 1799 C C . HIS A 1 242 ? -17.035 5.806 37.974 1.00 73.88 242 HIS A C 1
ATOM 1801 O O . HIS A 1 242 ? -15.823 5.688 38.143 1.00 73.88 242 HIS A O 1
ATOM 1807 N N . GLY A 1 243 ? -17.611 5.482 36.810 1.00 81.75 243 GLY A N 1
ATOM 1808 C CA . GLY A 1 243 ? -16.881 4.944 35.659 1.00 81.75 243 GLY A CA 1
ATOM 1809 C C . GLY A 1 243 ? -17.518 3.687 35.074 1.00 81.75 243 GLY A C 1
ATOM 1810 O O . GLY A 1 243 ? -18.711 3.440 35.241 1.00 81.75 243 GLY A O 1
ATOM 1811 N N . LEU A 1 244 ? -16.728 2.898 34.345 1.00 87.31 244 LEU A N 1
ATOM 1812 C CA . LEU A 1 244 ? -17.201 1.649 33.752 1.00 87.31 244 LEU A CA 1
ATOM 1813 C C . LEU A 1 244 ? -17.313 0.556 34.817 1.00 87.31 244 LEU A C 1
ATOM 1815 O O . LEU A 1 244 ? -16.368 0.283 35.549 1.00 87.31 244 LEU A O 1
ATOM 1819 N N . VAL A 1 245 ? -18.468 -0.096 34.861 1.00 88.88 245 VAL A N 1
ATOM 1820 C CA . VAL A 1 245 ? -18.760 -1.215 35.756 1.00 88.88 245 VAL A CA 1
ATOM 1821 C C . VAL A 1 245 ? -18.962 -2.463 34.914 1.00 88.88 245 VAL A C 1
ATOM 1823 O O . VAL A 1 245 ? -19.592 -2.416 33.856 1.00 88.88 245 VAL A O 1
ATOM 1826 N N . TYR A 1 246 ? -18.409 -3.577 35.379 1.00 90.25 246 TYR A N 1
ATOM 1827 C CA . TYR A 1 246 ? -18.599 -4.873 34.747 1.00 90.25 246 TYR A CA 1
ATOM 1828 C C . TYR A 1 246 ? -20.073 -5.291 34.790 1.00 90.25 246 TYR A C 1
ATOM 1830 O O . TYR A 1 246 ? -20.666 -5.363 35.866 1.00 90.25 246 TYR A O 1
ATOM 1838 N N . ALA A 1 247 ? -20.647 -5.573 33.623 1.00 88.94 247 ALA A N 1
ATOM 1839 C CA . ALA A 1 247 ? -22.049 -5.949 33.472 1.00 88.94 247 ALA A CA 1
ATOM 1840 C C . ALA A 1 247 ? -22.244 -7.460 33.254 1.00 88.94 247 ALA A C 1
ATOM 1842 O O . ALA A 1 247 ? -23.299 -7.991 33.601 1.00 88.94 247 ALA A O 1
ATOM 1843 N N . GLY A 1 248 ? -21.244 -8.164 32.710 1.00 89.44 248 GLY A N 1
ATOM 1844 C CA . GLY A 1 248 ? -21.304 -9.612 32.491 1.00 89.44 248 GLY A CA 1
ATOM 1845 C C . GLY A 1 248 ? -20.436 -10.119 31.335 1.00 89.44 248 GLY A C 1
ATOM 1846 O O . GLY A 1 248 ? -19.772 -9.348 30.641 1.00 89.44 248 GLY A O 1
ATOM 1847 N N . ASP A 1 249 ? -20.478 -11.433 31.110 1.00 90.00 249 ASP A N 1
ATOM 1848 C CA . ASP A 1 249 ? -19.862 -12.091 29.956 1.00 90.00 249 ASP A CA 1
ATOM 1849 C C . ASP A 1 249 ? -20.797 -11.951 28.744 1.00 90.00 249 ASP A C 1
ATOM 1851 O O . ASP A 1 249 ? -21.843 -12.599 28.682 1.00 90.00 249 ASP A O 1
ATOM 1855 N N . ALA A 1 250 ? -20.428 -11.128 27.762 1.00 90.50 250 ALA A N 1
ATOM 1856 C CA . ALA A 1 250 ? -21.202 -10.967 26.529 1.00 90.50 250 ALA A CA 1
ATOM 1857 C C . ALA A 1 250 ? -21.062 -12.170 25.590 1.00 90.50 250 ALA A C 1
ATOM 1859 O O . ALA A 1 250 ? -21.986 -12.479 24.842 1.00 90.50 250 ALA A O 1
ATOM 1860 N N . GLY A 1 251 ? -19.905 -12.838 25.596 1.00 89.88 251 GLY A N 1
ATOM 1861 C CA . GLY A 1 251 ? -19.632 -13.955 24.698 1.00 89.88 251 GLY A CA 1
ATOM 1862 C C . GLY A 1 251 ? -18.347 -14.704 25.018 1.00 89.88 251 GLY A C 1
ATOM 1863 O O . GLY A 1 251 ? -17.450 -14.179 25.676 1.00 89.88 251 GLY A O 1
ATOM 1864 N N . ARG A 1 252 ? -18.240 -15.938 24.514 1.00 91.38 252 ARG A N 1
ATOM 1865 C CA . ARG A 1 252 ? -17.034 -16.766 24.637 1.00 91.38 252 ARG A CA 1
ATOM 1866 C C . ARG A 1 252 ? -16.701 -17.439 23.308 1.00 91.38 252 ARG A C 1
ATOM 1868 O O . ARG A 1 252 ? -17.562 -18.092 22.713 1.00 91.38 252 ARG A O 1
ATOM 1875 N N . LEU A 1 253 ? -15.448 -17.313 22.880 1.00 90.56 253 LEU A N 1
ATOM 1876 C CA . LEU A 1 253 ? -14.874 -18.087 21.786 1.00 90.56 253 LEU A CA 1
ATOM 1877 C C . LEU A 1 253 ? -13.986 -19.194 22.336 1.00 90.56 253 LEU A C 1
ATOM 1879 O O . LEU A 1 253 ? -13.209 -18.977 23.266 1.00 90.56 253 LEU A O 1
ATOM 1883 N N . VAL A 1 254 ? -14.087 -20.368 21.727 1.00 89.62 254 VAL A N 1
ATOM 1884 C CA . VAL A 1 254 ? -13.305 -21.541 22.103 1.00 89.62 254 VAL A CA 1
ATOM 1885 C C . VAL A 1 254 ? -12.440 -21.975 20.952 1.00 89.62 254 VAL A C 1
ATOM 1887 O O . VAL A 1 254 ? -12.870 -22.007 19.801 1.00 89.62 254 VAL A O 1
ATOM 1890 N N . ARG A 1 255 ? -11.195 -22.300 21.290 1.00 85.38 255 ARG A N 1
ATOM 1891 C CA . ARG A 1 255 ? -10.210 -22.762 20.329 1.00 85.38 255 ARG A CA 1
ATOM 1892 C C . ARG A 1 255 ? -10.083 -24.275 20.410 1.00 85.38 255 ARG A C 1
ATOM 1894 O O . ARG A 1 255 ? -9.626 -24.813 21.416 1.00 85.38 255 ARG A O 1
ATOM 1901 N N . THR A 1 256 ? -10.429 -24.950 19.327 1.00 83.88 256 THR A N 1
ATOM 1902 C CA . THR A 1 256 ? -10.285 -26.396 19.161 1.00 83.88 256 THR A CA 1
ATOM 1903 C C . THR A 1 256 ? -9.135 -26.689 18.203 1.00 83.88 256 THR A C 1
ATOM 1905 O O . THR A 1 256 ? -8.990 -26.056 17.158 1.00 83.88 256 THR A O 1
ATOM 1908 N N . ALA A 1 257 ? -8.252 -27.618 18.569 1.00 74.50 257 ALA A N 1
ATOM 1909 C CA . ALA A 1 257 ? -7.209 -28.080 17.659 1.00 74.50 257 ALA A CA 1
ATOM 1910 C C . ALA A 1 257 ? -7.832 -28.983 16.583 1.00 74.50 257 ALA A C 1
ATOM 1912 O O . ALA A 1 257 ? -8.640 -29.855 16.893 1.00 74.50 257 ALA A O 1
ATOM 1913 N N . VAL A 1 258 ? -7.443 -28.775 15.329 1.00 66.44 258 VAL A N 1
ATOM 1914 C CA . VAL A 1 258 ? -7.754 -29.668 14.213 1.00 66.44 258 VAL A CA 1
ATOM 1915 C C . VAL A 1 258 ? -6.764 -30.831 14.271 1.00 66.44 258 VAL A C 1
ATOM 1917 O O . VAL A 1 258 ? -5.562 -30.619 14.425 1.00 66.44 258 VAL A O 1
ATOM 1920 N N . ALA A 1 259 ? -7.280 -32.059 14.202 1.00 51.38 259 ALA A N 1
ATOM 1921 C CA . ALA A 1 259 ? -6.548 -33.272 14.559 1.00 51.38 259 ALA A CA 1
ATOM 1922 C C . ALA A 1 259 ? -5.448 -33.703 13.571 1.00 51.38 259 ALA A C 1
ATOM 1924 O O . ALA A 1 259 ? -4.654 -34.559 13.944 1.00 51.38 259 ALA A O 1
ATOM 1925 N N . ASP A 1 260 ? -5.349 -33.121 12.369 1.00 54.72 260 ASP A N 1
ATOM 1926 C CA . ASP A 1 260 ? -4.362 -33.567 11.378 1.00 54.72 260 ASP A CA 1
ATOM 1927 C C . ASP A 1 260 ? -3.574 -32.409 10.739 1.00 54.72 260 ASP A C 1
ATOM 1929 O O . ASP A 1 260 ? -4.167 -31.474 10.188 1.00 54.72 260 ASP A O 1
ATOM 1933 N N . PRO A 1 261 ? -2.228 -32.429 10.793 1.00 53.53 261 PRO A N 1
ATOM 1934 C CA . PRO A 1 261 ? -1.404 -31.505 10.034 1.00 53.53 261 PRO A CA 1
ATOM 1935 C C . PRO A 1 261 ? -1.407 -31.870 8.537 1.00 53.53 261 PRO A C 1
ATOM 1937 O O . PRO A 1 261 ? -1.426 -33.047 8.182 1.00 53.53 261 PRO A O 1
ATOM 1940 N N . PRO A 1 262 ? -1.294 -30.879 7.634 1.00 56.91 262 PRO A N 1
ATOM 1941 C CA . PRO A 1 262 ? -1.270 -31.122 6.196 1.00 56.91 262 PRO A CA 1
ATOM 1942 C C . PRO A 1 262 ? -0.063 -31.983 5.799 1.00 56.91 262 PRO A C 1
ATOM 1944 O O . PRO A 1 262 ? 1.075 -31.730 6.228 1.00 56.91 262 PRO A O 1
ATOM 1947 N N . GLY A 1 263 ? -0.317 -32.993 4.964 1.00 66.62 263 GLY A N 1
ATOM 1948 C CA . GLY A 1 263 ? 0.667 -33.980 4.520 1.00 66.62 263 GLY A CA 1
ATOM 1949 C C . GLY A 1 263 ? 1.790 -33.397 3.649 1.00 66.62 263 GLY A C 1
ATOM 1950 O O . GLY A 1 263 ? 1.720 -32.282 3.128 1.00 66.62 263 GLY A O 1
ATOM 1951 N N . LEU A 1 264 ? 2.857 -34.178 3.447 1.00 61.16 264 LEU A N 1
ATOM 1952 C CA . LEU A 1 264 ? 4.029 -33.803 2.632 1.00 61.16 264 LEU A CA 1
ATOM 1953 C C . LEU A 1 264 ? 3.672 -33.423 1.179 1.00 61.16 264 LEU A C 1
ATOM 1955 O O . LEU A 1 264 ? 4.245 -32.478 0.634 1.00 61.16 264 LEU A O 1
ATOM 1959 N N . LEU A 1 265 ? 2.691 -34.109 0.585 1.00 57.56 265 LEU A N 1
ATOM 1960 C CA . LEU A 1 265 ? 2.153 -33.834 -0.756 1.00 57.56 265 LEU A CA 1
ATOM 1961 C C . LEU A 1 265 ? 1.491 -32.453 -0.856 1.00 57.56 265 LEU A C 1
ATOM 1963 O O . LEU A 1 265 ? 1.647 -31.757 -1.854 1.00 57.56 265 LEU A O 1
ATOM 1967 N N . GLU A 1 266 ? 0.833 -32.008 0.208 1.00 59.12 266 GLU A N 1
ATOM 1968 C CA . GLU A 1 266 ? 0.158 -30.712 0.266 1.00 59.12 266 GLU A CA 1
ATOM 1969 C C . GLU A 1 266 ? 1.165 -29.556 0.401 1.00 59.12 266 GLU A C 1
ATOM 1971 O O . GLU A 1 266 ? 0.994 -28.483 -0.177 1.00 59.12 266 GLU A O 1
ATOM 1976 N N . ARG A 1 267 ? 2.295 -29.793 1.086 1.00 56.75 267 ARG A N 1
ATOM 1977 C CA . ARG A 1 267 ? 3.422 -28.841 1.150 1.00 56.75 267 ARG A CA 1
ATOM 1978 C C . ARG A 1 267 ? 4.138 -28.696 -0.195 1.00 56.75 267 ARG A C 1
ATOM 1980 O O . ARG A 1 267 ? 4.544 -27.588 -0.547 1.00 56.75 267 ARG A O 1
ATOM 1987 N N . ALA A 1 268 ? 4.297 -29.790 -0.940 1.00 56.78 268 ALA A N 1
ATOM 1988 C CA . ALA A 1 268 ? 4.834 -29.763 -2.301 1.00 56.78 268 ALA A CA 1
ATOM 1989 C C . ALA A 1 268 ? 3.858 -29.074 -3.274 1.00 56.78 268 ALA A C 1
ATOM 1991 O O . ALA A 1 268 ? 4.275 -28.218 -4.056 1.00 56.78 268 ALA A O 1
ATOM 1992 N N . GLY A 1 269 ? 2.558 -29.356 -3.138 1.00 51.91 269 GLY A N 1
ATOM 1993 C CA . GLY A 1 269 ? 1.480 -28.680 -3.856 1.00 51.91 269 GLY A CA 1
ATOM 1994 C C . GLY A 1 269 ? 1.475 -27.168 -3.632 1.00 51.91 269 GLY A C 1
ATOM 1995 O O . GLY A 1 269 ? 1.399 -26.423 -4.600 1.00 51.91 269 GLY A O 1
ATOM 1996 N N . LYS A 1 270 ? 1.680 -26.687 -2.397 1.00 56.91 270 LYS A N 1
ATOM 1997 C CA . LYS A 1 270 ? 1.785 -25.242 -2.104 1.00 56.91 270 LYS A CA 1
ATOM 1998 C C . LYS A 1 270 ? 2.961 -24.556 -2.807 1.00 56.91 270 LYS A C 1
ATOM 2000 O O . LYS A 1 270 ? 2.825 -23.416 -3.238 1.00 56.91 270 LYS A O 1
ATOM 2005 N N . LYS A 1 271 ? 4.107 -25.230 -2.960 1.00 54.44 271 LYS A N 1
ATOM 2006 C CA . LYS A 1 271 ? 5.254 -24.676 -3.708 1.00 54.44 271 LYS A CA 1
ATOM 2007 C C . LYS A 1 271 ? 4.981 -24.598 -5.213 1.00 54.44 271 LYS A C 1
ATOM 2009 O O . LYS A 1 271 ? 5.343 -23.603 -5.832 1.00 54.44 271 LYS A O 1
ATOM 2014 N N . LEU A 1 272 ? 4.340 -25.621 -5.781 1.00 49.41 272 LEU A N 1
ATOM 2015 C CA . LEU A 1 272 ? 3.910 -25.628 -7.184 1.00 49.41 272 LEU A CA 1
ATOM 2016 C C . LEU A 1 272 ? 2.816 -24.586 -7.442 1.00 49.41 272 LEU A C 1
ATOM 2018 O O . LEU A 1 272 ? 2.917 -23.832 -8.404 1.00 49.41 272 LEU A O 1
ATOM 2022 N N . ALA A 1 273 ? 1.837 -24.477 -6.545 1.00 55.00 273 ALA A N 1
ATOM 2023 C CA . ALA A 1 273 ? 0.797 -23.458 -6.594 1.00 55.00 273 ALA A CA 1
ATOM 2024 C C . ALA A 1 273 ? 1.399 -22.050 -6.591 1.00 55.00 273 ALA A C 1
ATOM 2026 O O . ALA A 1 273 ? 1.018 -21.248 -7.427 1.00 55.00 273 ALA A O 1
ATOM 2027 N N . HIS A 1 274 ? 2.408 -21.779 -5.756 1.00 53.56 274 HIS A N 1
ATOM 2028 C CA . HIS A 1 274 ? 3.066 -20.469 -5.719 1.00 53.56 274 HIS A CA 1
ATOM 2029 C C . HIS A 1 274 ? 3.831 -20.130 -7.016 1.00 53.56 274 HIS A C 1
ATOM 2031 O O . HIS A 1 274 ? 3.893 -18.971 -7.420 1.00 53.56 274 HIS A O 1
ATOM 2037 N N . ALA A 1 275 ? 4.393 -21.127 -7.711 1.00 52.75 275 ALA A N 1
ATOM 2038 C CA . ALA A 1 275 ? 4.996 -20.921 -9.033 1.00 52.75 275 ALA A CA 1
ATOM 2039 C C . ALA A 1 275 ? 3.929 -20.647 -10.114 1.00 52.75 275 ALA A C 1
ATOM 2041 O O . ALA A 1 275 ? 4.109 -19.761 -10.951 1.00 52.75 275 ALA A O 1
ATOM 2042 N N . PHE A 1 276 ? 2.795 -21.355 -10.055 1.00 54.00 276 PHE A N 1
ATOM 2043 C CA . PHE A 1 276 ? 1.624 -21.092 -10.896 1.00 54.00 276 PHE A CA 1
ATOM 2044 C C . PHE A 1 276 ? 0.947 -19.755 -10.581 1.00 54.00 276 PHE A C 1
ATOM 2046 O O . PHE A 1 276 ? 0.383 -19.144 -11.476 1.00 54.00 276 PHE A O 1
ATOM 2053 N N . GLU A 1 277 ? 1.028 -19.271 -9.347 1.00 60.38 277 GLU A N 1
ATOM 2054 C CA . GLU A 1 277 ? 0.450 -18.006 -8.892 1.00 60.38 277 GLU A CA 1
ATOM 2055 C C . GLU A 1 277 ? 1.182 -16.803 -9.498 1.00 60.38 277 GLU A C 1
ATOM 2057 O O . GLU A 1 277 ? 0.546 -15.831 -9.891 1.00 60.38 277 GLU A O 1
ATOM 2062 N N . ILE A 1 278 ? 2.506 -16.892 -9.683 1.00 59.34 278 ILE A N 1
ATOM 2063 C CA . ILE A 1 278 ? 3.283 -15.867 -10.399 1.00 59.34 278 ILE A CA 1
ATOM 2064 C C . ILE A 1 278 ? 2.922 -15.875 -11.892 1.00 59.34 278 ILE A C 1
ATOM 2066 O O . ILE A 1 278 ? 2.632 -14.824 -12.461 1.00 59.34 278 ILE A O 1
ATOM 2070 N N . GLY A 1 279 ? 2.894 -17.056 -12.523 1.00 62.06 279 GLY A N 1
ATOM 2071 C CA . GLY A 1 279 ? 2.516 -17.191 -13.936 1.00 62.06 279 GLY A CA 1
ATOM 2072 C C . GLY A 1 279 ? 1.066 -16.772 -14.205 1.00 62.06 279 GLY A C 1
ATOM 2073 O O . GLY A 1 279 ? 0.792 -16.051 -15.161 1.00 62.06 279 GLY A O 1
ATOM 2074 N N . GLY A 1 280 ? 0.147 -17.157 -13.320 1.00 69.69 280 GLY A N 1
ATOM 2075 C CA . GLY A 1 280 ? -1.264 -16.782 -13.346 1.00 69.69 280 GLY A CA 1
ATOM 2076 C C . GLY A 1 280 ? -1.484 -15.302 -13.044 1.00 69.69 280 GLY A C 1
ATOM 2077 O O . GLY A 1 280 ? -2.289 -14.667 -13.714 1.00 69.69 280 GLY A O 1
ATOM 2078 N N . GLY A 1 281 ? -0.728 -14.723 -12.108 1.00 73.25 281 GLY A N 1
ATOM 2079 C CA . GLY A 1 281 ? -0.773 -13.297 -11.785 1.00 73.25 281 GLY A CA 1
ATOM 2080 C C . GLY A 1 281 ? -0.355 -12.412 -12.958 1.00 73.25 281 GLY A C 1
ATOM 2081 O O . GLY A 1 281 ? -0.997 -11.395 -13.210 1.00 73.25 281 GLY A O 1
ATOM 2082 N N . VAL A 1 282 ? 0.662 -12.820 -13.726 1.00 77.12 282 VAL A N 1
ATOM 2083 C CA . VAL A 1 282 ? 1.049 -12.137 -14.974 1.00 77.12 282 VAL A CA 1
ATOM 2084 C C . VAL A 1 282 ? 0.041 -12.407 -16.097 1.00 77.12 282 VAL A C 1
ATOM 2086 O O . VAL A 1 282 ? -0.304 -11.494 -16.834 1.00 77.12 282 VAL A O 1
ATOM 2089 N N . ALA A 1 283 ? -0.493 -13.624 -16.221 1.00 82.62 283 ALA A N 1
ATOM 2090 C CA . ALA A 1 283 ? -1.494 -13.936 -17.247 1.00 82.62 283 ALA A CA 1
ATOM 2091 C C . ALA A 1 283 ? -2.821 -13.179 -17.042 1.00 82.62 283 ALA A C 1
ATOM 2093 O O . ALA A 1 283 ? -3.464 -12.771 -18.008 1.00 82.62 283 ALA A O 1
ATOM 2094 N N . LEU A 1 284 ? -3.224 -12.967 -15.786 1.00 85.31 284 LEU A N 1
ATOM 2095 C CA . LEU A 1 284 ? -4.431 -12.226 -15.413 1.00 85.31 284 LEU A CA 1
ATOM 2096 C C . LEU A 1 284 ? -4.189 -10.717 -15.273 1.00 85.31 284 LEU A C 1
ATOM 2098 O O . LEU A 1 284 ? -5.152 -9.960 -15.106 1.00 85.31 284 LEU A O 1
ATOM 2102 N N . SER A 1 285 ? -2.938 -10.253 -15.370 1.00 90.12 285 SER A N 1
ATOM 2103 C CA . SER A 1 285 ? -2.613 -8.839 -15.191 1.00 90.12 285 SER A CA 1
ATOM 2104 C C . SER A 1 285 ? -3.310 -7.901 -16.182 1.00 90.12 285 SER A C 1
ATOM 2106 O O . SER A 1 285 ? -3.639 -6.792 -15.758 1.00 90.12 285 SER A O 1
ATOM 2108 N N . PRO A 1 286 ? -3.638 -8.275 -17.442 1.00 92.12 286 PRO A N 1
ATOM 2109 C CA . PRO A 1 286 ? -4.395 -7.390 -18.331 1.00 92.12 286 PRO A CA 1
ATOM 2110 C C . PRO A 1 286 ? -5.799 -7.111 -17.805 1.00 92.12 286 PRO A C 1
ATOM 2112 O O . PRO A 1 286 ? -6.243 -5.964 -17.785 1.00 92.12 286 PRO A O 1
ATOM 2115 N N . VAL A 1 287 ? -6.472 -8.146 -17.299 1.00 88.81 287 VAL A N 1
ATOM 2116 C CA . VAL A 1 287 ? -7.801 -8.013 -16.696 1.00 88.81 287 VAL A CA 1
ATOM 2117 C C . VAL A 1 287 ? -7.710 -7.195 -15.410 1.00 88.81 287 VAL A C 1
ATOM 2119 O O . VAL A 1 287 ? -8.478 -6.251 -15.241 1.00 88.81 287 VAL A O 1
ATOM 2122 N N . ALA A 1 288 ? -6.741 -7.496 -14.539 1.00 88.38 288 ALA A N 1
ATOM 2123 C CA . ALA A 1 288 ? -6.500 -6.750 -13.301 1.00 88.38 288 ALA A CA 1
ATOM 2124 C C . ALA A 1 288 ? -6.149 -5.273 -13.558 1.00 88.38 288 ALA A C 1
ATOM 2126 O O . ALA A 1 288 ? -6.570 -4.387 -12.818 1.00 88.38 288 ALA A O 1
ATOM 2127 N N . PHE A 1 289 ? -5.415 -4.982 -14.632 1.00 92.75 289 PHE A N 1
ATOM 2128 C CA . PHE A 1 289 ? -5.073 -3.622 -15.032 1.00 92.75 289 PHE A CA 1
ATOM 2129 C C . PHE A 1 289 ? -6.308 -2.858 -15.518 1.00 92.75 289 PHE A C 1
ATOM 2131 O O . PHE A 1 289 ? -6.550 -1.744 -15.062 1.00 92.75 289 PHE A O 1
ATOM 2138 N N . ILE A 1 290 ? -7.134 -3.457 -16.382 1.00 91.19 290 ILE A N 1
ATOM 2139 C CA . ILE A 1 290 ? -8.373 -2.831 -16.876 1.00 91.19 290 ILE A CA 1
ATOM 2140 C C . ILE A 1 290 ? -9.344 -2.563 -15.718 1.00 91.19 290 ILE A C 1
ATOM 2142 O O . ILE A 1 290 ? -9.884 -1.460 -15.589 1.00 91.19 290 ILE A O 1
ATOM 2146 N N . THR A 1 291 ? -9.548 -3.549 -14.842 1.00 86.69 291 THR A N 1
ATOM 2147 C CA . THR A 1 291 ? -10.424 -3.400 -13.671 1.00 86.69 291 THR A CA 1
ATOM 2148 C C . THR A 1 291 ? -9.847 -2.434 -12.637 1.00 86.69 291 THR A C 1
ATOM 2150 O O . THR A 1 291 ? -10.613 -1.718 -11.984 1.00 86.69 291 THR A O 1
ATOM 2153 N N . GLY A 1 292 ? -8.520 -2.371 -12.515 1.00 87.50 292 GLY A N 1
ATOM 2154 C CA . GLY A 1 292 ? -7.795 -1.390 -11.719 1.00 87.50 292 GLY A CA 1
ATOM 2155 C C . GLY A 1 292 ? -8.009 0.030 -12.240 1.00 87.50 292 GLY A C 1
ATOM 2156 O O . GLY A 1 292 ? -8.360 0.912 -11.459 1.00 87.50 292 GLY A O 1
ATOM 2157 N N . CYS A 1 293 ? -7.891 0.251 -13.552 1.00 91.31 293 CYS A N 1
ATOM 2158 C CA . CYS A 1 293 ? -8.139 1.546 -14.189 1.00 91.31 293 CYS A CA 1
ATOM 2159 C C . CYS A 1 293 ? -9.572 2.034 -13.941 1.00 91.31 293 CYS A C 1
ATOM 2161 O O . CYS A 1 293 ? -9.778 3.185 -13.563 1.00 91.31 293 CYS A O 1
ATOM 2163 N N . ALA A 1 294 ? -10.563 1.146 -14.068 1.00 87.81 294 ALA A N 1
ATOM 2164 C CA . ALA A 1 294 ? -11.964 1.474 -13.793 1.00 87.81 294 ALA A CA 1
ATOM 2165 C C . ALA A 1 294 ? -12.236 1.841 -12.317 1.00 87.81 294 ALA A C 1
ATOM 2167 O O . ALA A 1 294 ? -13.197 2.564 -12.027 1.00 87.81 294 ALA A O 1
ATOM 2168 N N . GLY A 1 295 ? -11.403 1.346 -11.393 1.00 84.44 295 GLY A N 1
ATOM 2169 C CA . GLY A 1 295 ? -11.488 1.608 -9.955 1.00 84.44 295 GLY A CA 1
ATOM 2170 C C . GLY A 1 295 ? -10.868 2.934 -9.500 1.00 84.44 295 GLY A C 1
ATOM 2171 O O . GLY A 1 295 ? -11.096 3.346 -8.364 1.00 84.44 295 GLY A O 1
ATOM 2172 N N . ILE A 1 296 ? -10.115 3.634 -10.357 1.00 88.81 296 ILE A N 1
ATOM 2173 C CA . ILE A 1 296 ? -9.488 4.913 -9.996 1.00 88.81 296 ILE A CA 1
ATOM 2174 C C . ILE A 1 296 ? -10.549 6.014 -9.973 1.00 88.81 296 ILE A C 1
ATOM 2176 O O . ILE A 1 296 ? -10.975 6.520 -11.010 1.00 88.81 296 ILE A O 1
ATOM 2180 N N . ARG A 1 297 ? -10.986 6.395 -8.769 1.00 86.94 297 ARG A N 1
ATOM 2181 C CA . ARG A 1 297 ? -11.970 7.464 -8.540 1.00 86.94 297 ARG A CA 1
ATOM 2182 C C . ARG A 1 297 ? -11.659 8.234 -7.258 1.00 86.94 297 ARG A C 1
ATOM 2184 O O . ARG A 1 297 ? -10.971 7.735 -6.367 1.00 86.94 297 ARG A O 1
ATOM 2191 N N . GLY A 1 298 ? -12.184 9.457 -7.164 1.00 84.69 298 GLY A N 1
ATOM 2192 C CA . GLY A 1 298 ? -12.137 10.275 -5.949 1.00 84.69 298 GLY A CA 1
ATOM 2193 C C . GLY A 1 298 ? -10.722 10.442 -5.386 1.00 84.69 298 GLY A C 1
ATOM 2194 O O . GLY A 1 298 ? -9.834 10.962 -6.059 1.00 84.69 298 GLY A O 1
ATOM 2195 N N . ARG A 1 299 ? -10.516 9.974 -4.148 1.00 80.81 299 ARG A N 1
ATOM 2196 C CA . ARG A 1 299 ? -9.267 10.137 -3.379 1.00 80.81 299 ARG A CA 1
ATOM 2197 C C . ARG A 1 299 ? -8.057 9.423 -3.988 1.00 80.81 299 ARG A C 1
ATOM 2199 O O . ARG A 1 299 ? -6.936 9.851 -3.735 1.00 80.81 299 ARG A O 1
ATOM 2206 N N . LEU A 1 300 ? -8.261 8.386 -4.807 1.00 86.19 300 LEU A N 1
ATOM 2207 C CA . LEU A 1 300 ? -7.161 7.657 -5.451 1.00 86.19 300 LEU A CA 1
ATOM 2208 C C . LEU A 1 300 ? -6.508 8.434 -6.597 1.00 86.19 300 LEU A C 1
ATOM 2210 O O . LEU A 1 300 ? -5.319 8.259 -6.833 1.00 86.19 300 LEU A O 1
ATOM 2214 N N . VAL A 1 301 ? -7.247 9.300 -7.297 1.00 90.62 301 VAL A N 1
ATOM 2215 C CA . VAL A 1 301 ? -6.745 10.023 -8.481 1.00 90.62 301 VAL A CA 1
ATOM 2216 C C . VAL A 1 301 ? -5.452 10.802 -8.190 1.00 90.62 301 VAL A C 1
ATOM 2218 O O . VAL A 1 301 ? -4.459 10.554 -8.877 1.00 90.62 301 VAL A O 1
ATOM 2221 N N . PRO A 1 302 ? -5.396 11.701 -7.184 1.00 90.38 302 PRO A N 1
ATOM 2222 C CA . PRO A 1 302 ? -4.171 12.447 -6.899 1.00 90.38 302 PRO A CA 1
ATOM 2223 C C . PRO A 1 302 ? -3.029 11.557 -6.387 1.00 90.38 302 PRO A C 1
ATOM 2225 O O . PRO A 1 302 ? -1.869 11.873 -6.637 1.00 90.38 302 PRO A O 1
ATOM 2228 N N . ILE A 1 303 ? -3.339 10.444 -5.710 1.00 90.06 303 ILE A N 1
ATOM 2229 C CA . ILE A 1 303 ? -2.337 9.492 -5.204 1.00 90.06 303 ILE A CA 1
ATOM 2230 C C . ILE A 1 303 ? -1.661 8.781 -6.378 1.00 90.06 303 ILE A C 1
ATOM 2232 O O . ILE A 1 303 ? -0.442 8.832 -6.514 1.00 90.06 303 ILE A O 1
ATOM 2236 N N . VAL A 1 304 ? -2.466 8.182 -7.259 1.00 92.88 304 VAL A N 1
ATOM 2237 C CA . VAL A 1 304 ? -2.002 7.451 -8.444 1.00 92.88 304 VAL A CA 1
ATOM 2238 C C . VAL A 1 304 ? -1.240 8.379 -9.387 1.00 92.88 304 VAL A C 1
ATOM 2240 O O . VAL A 1 304 ? -0.151 8.038 -9.842 1.00 92.88 304 VAL A O 1
ATOM 2243 N N . LEU A 1 305 ? -1.770 9.577 -9.653 1.00 94.19 305 LEU A N 1
ATOM 2244 C CA . LEU A 1 305 ? -1.100 10.548 -10.516 1.00 94.19 305 LEU A CA 1
ATOM 2245 C C . LEU A 1 305 ? 0.225 11.022 -9.910 1.00 94.19 305 LEU A C 1
ATOM 2247 O O . LEU A 1 305 ? 1.232 11.089 -10.612 1.00 94.19 305 LEU A O 1
ATOM 2251 N N . GLY A 1 306 ? 0.240 11.324 -8.609 1.00 92.38 306 GLY A N 1
ATOM 2252 C CA . GLY A 1 306 ? 1.458 11.695 -7.896 1.00 92.38 306 GLY A CA 1
ATOM 2253 C C . GLY A 1 306 ? 2.522 10.600 -7.962 1.00 92.38 306 GLY A C 1
ATOM 2254 O O . GLY A 1 306 ? 3.697 10.903 -8.165 1.00 92.38 306 GLY A O 1
ATOM 2255 N N . ASP A 1 307 ? 2.114 9.335 -7.854 1.00 92.19 307 ASP A N 1
ATOM 2256 C CA . ASP A 1 307 ? 3.017 8.192 -7.956 1.00 92.19 307 ASP A CA 1
ATOM 2257 C C . ASP A 1 307 ? 3.613 8.025 -9.362 1.00 92.19 307 ASP A C 1
ATOM 2259 O O . ASP A 1 307 ? 4.831 7.899 -9.523 1.00 92.19 307 ASP A O 1
ATOM 2263 N N . ILE A 1 308 ? 2.770 8.116 -10.397 1.00 96.00 308 ILE A N 1
ATOM 2264 C CA . ILE A 1 308 ? 3.207 8.080 -11.799 1.00 96.00 308 ILE A CA 1
ATOM 2265 C C . ILE A 1 308 ? 4.215 9.202 -12.059 1.00 96.00 308 ILE A C 1
ATOM 2267 O O . ILE A 1 308 ? 5.295 8.949 -12.589 1.00 96.00 308 ILE A O 1
ATOM 2271 N N . LEU A 1 309 ? 3.907 10.434 -11.645 1.00 95.19 309 LEU A N 1
ATOM 2272 C CA . LEU A 1 309 ? 4.792 11.578 -11.862 1.00 95.19 309 LEU A CA 1
ATOM 2273 C C . LEU A 1 309 ? 6.132 11.415 -11.137 1.00 95.19 309 LEU A C 1
ATOM 2275 O O . LEU A 1 309 ? 7.170 11.650 -11.746 1.00 95.19 309 LEU A O 1
ATOM 2279 N N . ARG A 1 310 ? 6.145 10.963 -9.876 1.00 93.75 310 ARG A N 1
ATOM 2280 C CA . ARG A 1 310 ? 7.395 10.696 -9.135 1.00 93.75 310 ARG A CA 1
ATOM 2281 C C . ARG A 1 310 ? 8.225 9.583 -9.773 1.00 93.75 310 ARG A C 1
ATOM 2283 O O . ARG A 1 310 ? 9.451 9.630 -9.723 1.00 93.75 310 ARG A O 1
ATOM 2290 N N . THR A 1 311 ? 7.562 8.596 -10.370 1.00 94.62 311 THR A N 1
ATOM 2291 C CA . THR A 1 311 ? 8.213 7.486 -11.070 1.00 94.62 311 THR A CA 1
ATOM 2292 C C . THR A 1 311 ? 8.866 7.947 -12.373 1.00 94.62 311 THR A C 1
ATOM 2294 O O . THR A 1 311 ? 10.027 7.629 -12.631 1.00 94.62 311 THR A O 1
ATOM 2297 N N . VAL A 1 312 ? 8.141 8.729 -13.177 1.00 95.75 312 VAL A N 1
ATOM 2298 C CA . VAL A 1 312 ? 8.613 9.248 -14.470 1.00 95.75 312 VAL A CA 1
ATOM 2299 C C . VAL A 1 312 ? 9.697 10.307 -14.280 1.00 95.75 312 VAL A C 1
ATOM 2301 O O . VAL A 1 312 ? 10.747 10.241 -14.920 1.00 95.75 312 VAL A O 1
ATOM 2304 N N . PHE A 1 313 ? 9.467 11.258 -13.374 1.00 94.81 313 PHE A N 1
ATOM 2305 C CA . PHE A 1 313 ? 10.347 12.390 -13.095 1.00 94.81 313 PHE A CA 1
ATOM 2306 C C . PHE A 1 313 ? 11.289 12.100 -11.924 1.00 94.81 313 PHE A C 1
ATOM 2308 O O . PHE A 1 313 ? 11.328 12.837 -10.941 1.00 94.81 313 PHE A O 1
ATOM 2315 N N . ASN A 1 314 ? 12.061 11.015 -12.036 1.00 93.50 314 ASN A N 1
ATOM 2316 C CA . ASN A 1 314 ? 13.099 10.658 -11.071 1.00 93.50 314 ASN A CA 1
ATOM 2317 C C . ASN A 1 314 ? 14.503 10.972 -11.632 1.00 93.50 314 ASN A C 1
ATOM 2319 O O . ASN A 1 314 ? 15.044 10.167 -12.401 1.00 93.50 314 ASN A O 1
ATOM 2323 N N . PRO A 1 315 ? 15.148 12.080 -11.208 1.00 94.06 315 PRO A N 1
ATOM 2324 C CA . PRO A 1 315 ? 16.446 12.495 -11.743 1.00 94.06 315 PRO A CA 1
ATOM 2325 C C . PRO A 1 315 ? 17.538 11.449 -11.539 1.00 94.06 315 PRO A C 1
ATOM 2327 O O . PRO A 1 315 ? 18.403 11.268 -12.392 1.00 94.06 315 PRO A O 1
ATOM 2330 N N . THR A 1 316 ? 17.491 10.710 -10.427 1.00 94.81 316 THR A N 1
ATOM 2331 C CA . THR A 1 316 ? 18.502 9.687 -10.156 1.00 94.81 316 THR A CA 1
ATOM 2332 C C . THR A 1 316 ? 18.415 8.551 -11.170 1.00 94.81 316 THR A C 1
ATOM 2334 O O . THR A 1 316 ? 19.437 7.960 -11.519 1.00 94.81 316 THR A O 1
ATOM 2337 N N . THR A 1 317 ? 17.211 8.195 -11.626 1.00 94.19 317 THR A N 1
ATOM 2338 C CA . THR A 1 317 ? 17.025 7.173 -12.660 1.00 94.19 317 THR A CA 1
ATOM 2339 C C . THR A 1 317 ? 17.524 7.682 -13.997 1.00 94.19 317 THR A C 1
ATOM 2341 O O . THR A 1 317 ? 18.240 6.957 -14.680 1.00 94.19 317 THR A O 1
ATOM 2344 N N . TRP A 1 318 ? 17.231 8.937 -14.333 1.00 94.56 318 TRP A N 1
ATOM 2345 C CA . TRP A 1 318 ? 17.704 9.534 -15.577 1.00 94.56 318 TRP A CA 1
ATOM 2346 C C . TRP A 1 318 ? 19.228 9.556 -15.651 1.00 94.56 318 TRP A C 1
ATOM 2348 O O . TRP A 1 318 ? 19.796 9.059 -16.615 1.00 94.56 318 TRP A O 1
ATOM 2358 N N . VAL A 1 319 ? 19.902 10.037 -14.604 1.00 95.44 319 VAL A N 1
ATOM 2359 C CA . VAL A 1 319 ? 21.373 10.061 -14.551 1.00 95.44 319 VAL A CA 1
ATOM 2360 C C . VAL A 1 319 ? 21.953 8.651 -14.667 1.00 95.44 319 VAL A C 1
ATOM 2362 O O . VAL A 1 319 ? 22.908 8.435 -15.407 1.00 95.44 319 VAL A O 1
ATOM 2365 N N . PHE A 1 320 ? 21.352 7.679 -13.976 1.00 94.81 320 PHE A N 1
ATOM 2366 C CA . PHE A 1 320 ? 21.796 6.288 -14.022 1.00 94.81 320 PHE A CA 1
ATOM 2367 C C . PHE A 1 320 ? 21.687 5.687 -15.432 1.00 94.81 320 PHE A C 1
ATOM 2369 O O . PHE A 1 320 ? 22.655 5.119 -15.933 1.00 94.81 320 PHE A O 1
ATOM 2376 N N . VAL A 1 321 ? 20.537 5.852 -16.094 1.00 94.75 321 VAL A N 1
ATOM 2377 C CA . VAL A 1 321 ? 20.326 5.324 -17.449 1.00 94.75 321 VAL A CA 1
ATOM 2378 C C . VAL A 1 321 ? 21.162 6.082 -18.480 1.00 94.75 321 VAL A C 1
ATOM 2380 O O . VAL A 1 321 ? 21.729 5.452 -19.366 1.00 94.75 321 VAL A O 1
ATOM 2383 N N . ALA A 1 322 ? 21.300 7.404 -18.352 1.00 93.94 322 ALA A N 1
ATOM 2384 C CA . ALA A 1 322 ? 22.145 8.215 -19.226 1.00 93.94 322 ALA A CA 1
ATOM 2385 C C . ALA A 1 322 ? 23.612 7.766 -19.171 1.00 93.94 322 ALA A C 1
ATOM 2387 O O . ALA A 1 322 ? 24.231 7.568 -20.214 1.00 93.94 322 ALA A O 1
ATOM 2388 N N . ALA A 1 323 ? 24.155 7.549 -17.969 1.00 95.06 323 ALA A N 1
ATOM 2389 C CA . ALA A 1 323 ? 25.520 7.061 -17.797 1.00 95.06 323 ALA A CA 1
ATOM 2390 C C . ALA A 1 323 ? 25.709 5.670 -18.422 1.00 95.06 323 ALA A C 1
ATOM 2392 O O . ALA A 1 323 ? 26.671 5.449 -19.156 1.00 95.06 323 ALA A O 1
ATOM 2393 N N . ALA A 1 324 ? 24.766 4.751 -18.192 1.00 92.50 324 ALA A N 1
ATOM 2394 C CA . ALA A 1 324 ? 24.812 3.418 -18.782 1.00 92.50 324 ALA A CA 1
ATOM 2395 C C . ALA A 1 324 ? 24.726 3.457 -20.320 1.00 92.50 324 ALA A C 1
ATOM 2397 O O . ALA A 1 324 ? 25.514 2.799 -20.998 1.00 92.50 324 ALA A O 1
ATOM 2398 N N . ALA A 1 325 ? 23.819 4.267 -20.875 1.00 90.56 325 ALA A N 1
ATOM 2399 C CA . ALA A 1 325 ? 23.664 4.448 -22.317 1.00 90.56 325 ALA A CA 1
ATOM 2400 C C . ALA A 1 325 ? 24.938 5.015 -22.960 1.00 90.56 325 ALA A C 1
ATOM 2402 O O . ALA A 1 325 ? 25.391 4.499 -23.982 1.00 90.56 325 ALA A O 1
ATOM 2403 N N . LEU A 1 326 ? 25.561 6.015 -22.327 1.00 94.44 326 LEU A N 1
ATOM 2404 C CA . LEU A 1 326 ? 26.842 6.564 -22.770 1.00 94.44 326 LEU A CA 1
ATOM 2405 C C . LEU A 1 326 ? 27.942 5.501 -22.757 1.00 94.44 326 LEU A C 1
ATOM 2407 O O . LEU A 1 326 ? 28.635 5.353 -23.755 1.00 94.44 326 LEU A O 1
ATOM 2411 N N . MET A 1 327 ? 28.082 4.717 -21.684 1.00 94.69 327 MET A N 1
ATOM 2412 C CA . MET A 1 327 ? 29.096 3.654 -21.617 1.00 94.69 327 MET A CA 1
ATOM 2413 C C . MET A 1 327 ? 28.925 2.614 -22.727 1.00 94.69 327 MET A C 1
ATOM 2415 O O . MET A 1 327 ? 29.900 2.255 -23.394 1.00 94.69 327 MET A O 1
ATOM 2419 N N . VAL A 1 328 ? 27.692 2.150 -22.948 1.00 93.44 328 VAL A N 1
ATOM 2420 C CA . VAL A 1 328 ? 27.382 1.189 -24.013 1.00 93.44 328 VAL A CA 1
ATOM 2421 C C . VAL A 1 328 ? 27.694 1.799 -25.375 1.00 93.44 328 VAL A C 1
ATOM 2423 O O . VAL A 1 328 ? 28.420 1.197 -26.162 1.00 93.44 328 VAL A O 1
ATOM 2426 N N . SER A 1 329 ? 27.199 3.007 -25.643 1.00 93.44 329 SER A N 1
ATOM 2427 C CA . SER A 1 329 ? 27.396 3.660 -26.934 1.00 93.44 329 SER A CA 1
ATOM 2428 C C . SER A 1 329 ? 28.860 3.980 -27.212 1.00 93.44 329 SER A C 1
ATOM 2430 O O . SER A 1 329 ? 29.298 3.856 -28.354 1.00 93.44 329 SER A O 1
ATOM 2432 N N . ILE A 1 330 ? 29.625 4.368 -26.187 1.00 93.75 330 ILE A N 1
ATOM 2433 C CA . ILE A 1 330 ? 31.054 4.635 -26.331 1.00 93.75 330 ILE A CA 1
ATOM 2434 C C . ILE A 1 330 ? 31.794 3.354 -26.692 1.00 93.75 330 ILE A C 1
ATOM 2436 O O . ILE A 1 330 ? 32.564 3.327 -27.646 1.00 93.75 330 ILE A O 1
ATOM 2440 N N . THR A 1 331 ? 31.514 2.276 -25.964 1.00 93.06 331 THR A N 1
ATOM 2441 C CA . THR A 1 331 ? 32.135 0.972 -26.207 1.00 93.06 331 THR A CA 1
ATOM 2442 C C . THR A 1 331 ? 31.852 0.501 -27.632 1.00 93.06 331 THR A C 1
ATOM 2444 O O . THR A 1 331 ? 32.777 0.188 -28.376 1.00 93.06 331 THR A O 1
ATOM 2447 N N . VAL A 1 332 ? 30.583 0.528 -28.047 1.00 90.25 332 VAL A N 1
ATOM 2448 C CA . VAL A 1 332 ? 30.165 0.133 -29.399 1.00 90.25 332 VAL A CA 1
ATOM 2449 C C . VAL A 1 332 ? 30.828 1.013 -30.460 1.00 90.25 332 VAL A C 1
ATOM 2451 O O . VAL A 1 332 ? 31.395 0.485 -31.413 1.00 90.25 332 VAL A O 1
ATOM 2454 N N . GLY A 1 333 ? 30.830 2.336 -30.275 1.00 88.62 333 GLY A N 1
ATOM 2455 C CA . GLY A 1 333 ? 31.470 3.267 -31.203 1.00 88.62 333 GLY A CA 1
ATOM 2456 C C . GLY A 1 333 ? 32.971 3.015 -31.362 1.00 88.62 333 GLY A C 1
ATOM 2457 O O . GLY A 1 333 ? 33.475 3.022 -32.480 1.00 88.62 333 GLY A O 1
ATOM 2458 N N . VAL A 1 334 ? 33.694 2.737 -30.272 1.00 89.75 334 VAL A N 1
ATOM 2459 C CA . VAL A 1 334 ? 35.134 2.425 -30.329 1.00 89.75 334 VAL A CA 1
ATOM 2460 C C . VAL A 1 334 ? 35.380 1.128 -31.101 1.00 89.75 334 VAL A C 1
ATOM 2462 O O . VAL A 1 334 ? 36.241 1.093 -31.980 1.00 89.75 334 VAL A O 1
ATOM 2465 N N . PHE A 1 335 ? 34.604 0.075 -30.831 1.00 87.81 335 PHE A N 1
ATOM 2466 C CA . PHE A 1 335 ? 34.750 -1.193 -31.548 1.00 87.81 335 PHE A CA 1
ATOM 2467 C C . PHE A 1 335 ? 34.437 -1.067 -33.042 1.00 87.81 335 PHE A C 1
ATOM 2469 O O . PHE A 1 335 ? 35.165 -1.628 -33.859 1.00 87.81 335 PHE A O 1
ATOM 2476 N N . ILE A 1 336 ? 33.395 -0.313 -33.401 1.00 85.25 336 ILE A N 1
ATOM 2477 C CA . ILE A 1 336 ? 32.974 -0.147 -34.796 1.00 85.25 336 ILE A CA 1
ATOM 2478 C C . ILE A 1 336 ? 33.903 0.798 -35.564 1.00 85.25 336 ILE A C 1
ATOM 2480 O O . ILE A 1 336 ? 34.233 0.510 -36.708 1.00 85.25 336 ILE A O 1
ATOM 2484 N N . PHE A 1 337 ? 34.328 1.919 -34.975 1.00 84.31 337 PHE A N 1
ATOM 2485 C CA . PHE A 1 337 ? 35.034 2.970 -35.720 1.00 84.31 337 PHE A CA 1
ATOM 2486 C C . PHE A 1 337 ? 36.548 2.974 -35.521 1.00 84.31 337 PHE A C 1
ATOM 2488 O O . PHE A 1 337 ? 37.277 3.398 -36.413 1.00 84.31 337 PHE A O 1
ATOM 2495 N N . GLN A 1 338 ? 37.051 2.529 -34.370 1.00 81.69 338 GLN A N 1
ATOM 2496 C CA . GLN A 1 338 ? 38.482 2.621 -34.056 1.00 81.69 338 GLN A CA 1
ATOM 2497 C C . GLN A 1 338 ? 39.196 1.273 -34.146 1.00 81.69 338 GLN A C 1
ATOM 2499 O O . GLN A 1 338 ? 40.363 1.230 -34.523 1.00 81.69 338 GLN A O 1
ATOM 2504 N N . LEU A 1 339 ? 38.504 0.175 -33.833 1.00 83.06 339 LEU A N 1
ATOM 2505 C CA . LEU A 1 339 ? 39.089 -1.170 -33.806 1.00 83.06 339 LEU A CA 1
ATOM 2506 C C . LEU A 1 339 ? 38.760 -2.013 -35.050 1.00 83.06 339 LEU A C 1
ATOM 2508 O O . LEU A 1 339 ? 39.128 -3.187 -35.105 1.00 83.06 339 LEU A O 1
ATOM 2512 N N . PHE A 1 340 ? 38.089 -1.440 -36.055 1.00 75.25 340 PHE A N 1
ATOM 2513 C CA . PHE A 1 340 ? 37.711 -2.175 -37.261 1.00 75.25 340 PHE A CA 1
ATOM 2514 C C . PHE A 1 340 ? 38.939 -2.519 -38.126 1.00 75.25 340 PHE A C 1
ATOM 2516 O O . PHE A 1 340 ? 39.725 -1.624 -38.462 1.00 75.25 340 PHE A O 1
ATOM 2523 N N . PRO A 1 341 ? 39.131 -3.790 -38.527 1.00 68.88 341 PRO A N 1
ATOM 2524 C CA . PRO A 1 341 ? 40.299 -4.192 -39.304 1.00 68.88 341 PRO A CA 1
ATOM 2525 C C . PRO A 1 341 ? 40.370 -3.478 -40.662 1.00 68.88 341 PRO A C 1
ATOM 2527 O O . PRO A 1 341 ? 39.409 -3.495 -41.425 1.00 68.88 341 PRO A O 1
ATOM 2530 N N . ARG A 1 342 ? 41.541 -2.918 -41.001 1.00 65.06 342 ARG A N 1
ATOM 2531 C CA . ARG A 1 342 ? 41.834 -2.280 -42.307 1.00 65.06 342 ARG A CA 1
ATOM 2532 C C . ARG A 1 342 ? 40.876 -1.136 -42.690 1.00 65.06 342 ARG A C 1
ATOM 2534 O O . ARG A 1 342 ? 40.459 -1.028 -43.843 1.00 65.06 342 ARG A O 1
ATOM 2541 N N . ARG A 1 343 ? 40.577 -0.255 -41.731 1.00 66.50 343 ARG A N 1
ATOM 2542 C CA . ARG A 1 343 ? 39.716 0.934 -41.886 1.00 66.50 343 ARG A CA 1
ATOM 2543 C C . ARG A 1 343 ? 40.026 1.782 -43.130 1.00 66.50 343 ARG A C 1
ATOM 2545 O O . ARG A 1 343 ? 39.109 2.151 -43.857 1.00 66.50 343 ARG A O 1
ATOM 2552 N N . GLU A 1 344 ? 41.308 1.990 -43.425 1.00 67.38 344 GLU A N 1
ATOM 2553 C CA . GLU A 1 344 ? 41.805 2.799 -44.553 1.00 67.38 344 GLU A CA 1
ATOM 2554 C C . GLU A 1 344 ? 41.302 2.338 -45.936 1.00 67.38 344 GLU A C 1
ATOM 2556 O O . GLU A 1 344 ? 41.242 3.137 -46.866 1.00 67.38 344 GLU A O 1
ATOM 2561 N N . LEU A 1 345 ? 40.917 1.064 -46.080 1.00 62.06 345 LEU A N 1
ATOM 2562 C CA . LEU A 1 345 ? 40.441 0.489 -47.345 1.00 62.06 345 LEU A CA 1
ATOM 2563 C C . LEU A 1 345 ? 38.911 0.519 -47.494 1.00 62.06 345 LEU A C 1
ATOM 2565 O O . LEU A 1 345 ? 38.404 0.345 -48.598 1.00 62.06 345 LEU A O 1
ATOM 2569 N N . ILE A 1 346 ? 38.179 0.691 -46.392 1.00 63.75 346 ILE A N 1
ATOM 2570 C CA . ILE A 1 346 ? 36.724 0.477 -46.304 1.00 63.75 346 ILE A CA 1
ATOM 2571 C C . ILE A 1 346 ? 35.984 1.808 -46.140 1.00 63.75 346 ILE A C 1
ATOM 2573 O O . ILE A 1 346 ? 34.927 2.016 -46.735 1.00 63.75 346 ILE A O 1
ATOM 2577 N N . GLU A 1 347 ? 36.557 2.724 -45.359 1.00 66.62 347 GLU A N 1
ATOM 2578 C CA . GLU A 1 347 ? 35.933 3.992 -44.984 1.00 66.62 347 GLU A CA 1
ATOM 2579 C C . GLU A 1 347 ? 35.525 4.869 -46.184 1.00 66.62 347 GLU A C 1
ATOM 2581 O O . GLU A 1 347 ? 34.399 5.354 -46.173 1.00 66.62 347 GLU A O 1
ATOM 2586 N N . PRO A 1 348 ? 36.320 5.023 -47.265 1.00 67.00 348 PRO A N 1
ATOM 2587 C CA . PRO A 1 348 ? 35.929 5.866 -48.401 1.00 67.00 348 PRO A CA 1
ATOM 2588 C C . PRO A 1 348 ? 34.763 5.307 -49.232 1.00 67.00 348 PRO A C 1
ATOM 2590 O O . PRO A 1 348 ? 34.112 6.060 -49.949 1.00 67.00 348 PRO A O 1
ATOM 2593 N N . LEU A 1 349 ? 34.530 3.991 -49.176 1.00 68.12 349 LEU A N 1
ATOM 2594 C CA . LEU A 1 349 ? 33.565 3.283 -50.025 1.00 68.12 349 LEU A CA 1
ATOM 2595 C C . LEU A 1 349 ? 32.250 2.973 -49.300 1.00 68.12 349 LEU A C 1
ATOM 2597 O O . LEU A 1 349 ? 31.213 2.913 -49.949 1.00 68.12 349 LEU A O 1
ATOM 2601 N N . LEU A 1 350 ? 32.289 2.776 -47.976 1.00 79.25 350 LEU A N 1
ATOM 2602 C CA . LEU A 1 350 ? 31.161 2.254 -47.190 1.00 79.25 350 LEU A CA 1
ATOM 2603 C C . LEU A 1 350 ? 30.788 3.145 -45.990 1.00 79.25 350 LEU A C 1
ATOM 2605 O O . LEU A 1 350 ? 30.070 2.701 -45.097 1.00 79.25 350 LEU A O 1
ATOM 2609 N N . LEU A 1 351 ? 31.253 4.401 -45.942 1.00 81.06 351 LEU A N 1
ATOM 2610 C CA . LEU A 1 351 ? 31.019 5.309 -44.808 1.00 81.06 351 LEU A CA 1
ATOM 2611 C C . LEU A 1 351 ? 29.539 5.468 -44.457 1.00 81.06 351 LEU A C 1
ATOM 2613 O O . LEU A 1 351 ? 29.147 5.338 -43.298 1.00 81.06 351 LEU A O 1
ATOM 2617 N N . GLU A 1 352 ? 28.726 5.751 -45.476 1.00 83.25 352 GLU A N 1
ATOM 2618 C CA . GLU A 1 352 ? 27.287 5.949 -45.327 1.00 83.25 352 GLU A CA 1
ATOM 2619 C C . GLU A 1 352 ? 26.618 4.677 -44.801 1.00 83.25 352 GLU A C 1
ATOM 2621 O O . GLU A 1 352 ? 25.790 4.738 -43.894 1.00 83.25 352 GLU A O 1
ATOM 2626 N N . GLU A 1 353 ? 27.006 3.518 -45.331 1.00 86.94 353 GLU A N 1
ATOM 2627 C CA . GLU A 1 353 ? 26.438 2.227 -44.953 1.00 86.94 353 GLU A CA 1
ATOM 2628 C C . GLU A 1 353 ? 26.825 1.840 -43.524 1.00 86.94 353 GLU A C 1
ATOM 2630 O O . GLU A 1 353 ? 25.958 1.445 -42.747 1.00 86.94 353 GLU A O 1
ATOM 2635 N N . ILE A 1 354 ? 28.084 2.040 -43.124 1.00 87.44 354 ILE A N 1
ATOM 2636 C CA . ILE A 1 354 ? 28.543 1.774 -41.755 1.00 87.44 354 ILE A CA 1
ATOM 2637 C C . ILE A 1 354 ? 27.819 2.686 -40.760 1.00 87.44 354 ILE A C 1
ATOM 2639 O O . ILE A 1 354 ? 27.339 2.204 -39.732 1.00 87.44 354 ILE A O 1
ATOM 2643 N N . LEU A 1 355 ? 27.706 3.989 -41.045 1.00 89.19 355 LEU A N 1
ATOM 2644 C CA . LEU A 1 355 ? 26.995 4.930 -40.173 1.00 89.19 355 LEU A CA 1
ATOM 2645 C C . LEU A 1 355 ? 25.502 4.586 -40.084 1.00 89.19 355 LEU A C 1
ATOM 2647 O O . LEU A 1 355 ? 24.948 4.538 -38.988 1.00 89.19 355 LEU A O 1
ATOM 2651 N N . SER A 1 356 ? 24.869 4.274 -41.212 1.00 91.00 356 SER A N 1
ATOM 2652 C CA . SER A 1 356 ? 23.462 3.871 -41.292 1.00 91.00 356 SER A CA 1
ATOM 2653 C C . SER A 1 356 ? 23.177 2.586 -40.498 1.00 91.00 356 SER A C 1
ATOM 2655 O O . SER A 1 356 ? 22.265 2.547 -39.664 1.00 91.00 356 SER A O 1
ATOM 2657 N N . VAL A 1 357 ? 24.006 1.550 -40.661 1.00 90.94 357 VAL A N 1
ATOM 2658 C CA . VAL A 1 357 ? 23.903 0.296 -39.896 1.00 90.94 357 VAL A CA 1
ATOM 2659 C C . VAL A 1 357 ? 24.151 0.546 -38.410 1.00 90.94 357 VAL A C 1
ATOM 2661 O O . VAL A 1 357 ? 23.399 0.051 -37.570 1.00 90.94 357 VAL A O 1
ATOM 2664 N N . THR A 1 358 ? 25.146 1.367 -38.069 1.00 91.38 358 THR A N 1
ATOM 2665 C CA . THR A 1 358 ? 25.445 1.723 -36.674 1.00 91.38 358 THR A CA 1
ATOM 2666 C C . THR A 1 358 ? 24.260 2.422 -36.016 1.00 91.38 358 THR A C 1
ATOM 2668 O O . THR A 1 358 ? 23.866 2.051 -34.911 1.00 91.38 358 THR A O 1
ATOM 2671 N N . GLY A 1 359 ? 23.645 3.386 -36.706 1.00 92.56 359 GLY A N 1
ATOM 2672 C CA . GLY A 1 359 ? 22.438 4.061 -36.238 1.00 92.56 359 GLY A CA 1
ATOM 2673 C C . GLY A 1 359 ? 21.268 3.100 -36.049 1.00 92.56 359 GLY A C 1
ATOM 2674 O O . GLY A 1 359 ? 20.611 3.135 -35.012 1.00 92.56 359 GLY A O 1
ATOM 2675 N N . THR A 1 360 ? 21.057 2.178 -36.989 1.00 93.75 360 THR A N 1
ATOM 2676 C CA . THR A 1 360 ? 20.015 1.143 -36.898 1.00 93.75 360 THR A CA 1
ATOM 2677 C C . THR A 1 360 ? 20.211 0.256 -35.665 1.00 93.75 360 THR A C 1
ATOM 2679 O O . THR A 1 360 ? 19.299 0.114 -34.851 1.00 93.75 360 THR A O 1
ATOM 2682 N N . VAL A 1 361 ? 21.414 -0.294 -35.473 1.00 93.50 361 VAL A N 1
ATOM 2683 C CA . VAL A 1 361 ? 21.731 -1.190 -34.348 1.00 93.50 361 VAL A CA 1
ATOM 2684 C C . VAL A 1 361 ? 21.658 -0.453 -33.009 1.00 93.50 361 VAL A C 1
ATOM 2686 O O . VAL A 1 361 ? 21.046 -0.948 -32.059 1.00 93.50 361 VAL A O 1
ATOM 2689 N N . LEU A 1 362 ? 22.236 0.748 -32.910 1.00 93.25 362 LEU A N 1
ATOM 2690 C CA . LEU A 1 362 ? 22.197 1.531 -31.676 1.00 93.25 362 LEU A CA 1
ATOM 2691 C C . LEU A 1 362 ? 20.766 1.931 -31.319 1.00 93.25 362 LEU A C 1
ATOM 2693 O O . LEU A 1 362 ? 20.328 1.683 -30.196 1.00 93.25 362 LEU A O 1
ATOM 2697 N N . CYS A 1 363 ? 20.031 2.521 -32.259 1.00 94.56 363 CYS A N 1
ATOM 2698 C CA . CYS A 1 363 ? 18.732 3.115 -31.974 1.00 94.56 363 CYS A CA 1
ATOM 2699 C C . CYS A 1 363 ? 17.616 2.082 -31.858 1.00 94.56 363 CYS A C 1
ATOM 2701 O O . CYS A 1 363 ? 16.736 2.281 -31.030 1.00 94.56 363 CYS A O 1
ATOM 2703 N N . LEU A 1 364 ? 17.623 1.004 -32.652 1.00 94.75 364 LEU A N 1
ATOM 2704 C CA . LEU A 1 364 ? 16.516 0.036 -32.694 1.00 94.75 364 LEU A CA 1
ATOM 2705 C C . LEU A 1 364 ? 16.753 -1.222 -31.855 1.00 94.75 364 LEU A C 1
ATOM 2707 O O . LEU A 1 364 ? 15.780 -1.912 -31.531 1.00 94.75 364 LEU A O 1
ATOM 2711 N N . MET A 1 365 ? 18.002 -1.511 -31.474 1.00 94.44 365 MET A N 1
ATOM 2712 C CA . MET A 1 365 ? 18.346 -2.698 -30.683 1.00 94.44 365 MET A CA 1
ATOM 2713 C C . MET A 1 365 ? 18.965 -2.329 -29.333 1.00 94.44 365 MET A C 1
ATOM 2715 O O . MET A 1 365 ? 18.360 -2.586 -28.294 1.00 94.44 365 MET A O 1
ATOM 2719 N N . LEU A 1 366 ? 20.154 -1.719 -29.323 1.00 94.69 366 LEU A N 1
ATOM 2720 C CA . LEU A 1 366 ? 20.963 -1.614 -28.103 1.00 94.69 366 LEU A CA 1
ATOM 2721 C C . LEU A 1 366 ? 20.426 -0.579 -27.108 1.00 94.69 366 LEU A C 1
ATOM 2723 O O . LEU A 1 366 ? 20.229 -0.907 -25.938 1.00 94.69 366 LEU A O 1
ATOM 2727 N N . MET A 1 367 ? 20.176 0.660 -27.541 1.00 95.62 367 MET A N 1
ATOM 2728 C CA . MET A 1 367 ? 19.723 1.725 -26.637 1.00 95.62 367 MET A CA 1
ATOM 2729 C C . MET A 1 367 ? 18.368 1.405 -25.986 1.00 95.62 367 MET A C 1
ATOM 2731 O O . MET A 1 367 ? 18.285 1.525 -24.764 1.00 95.62 367 MET A O 1
ATOM 2735 N N . PRO A 1 368 ? 17.336 0.930 -26.715 1.00 96.06 368 PRO A N 1
ATOM 2736 C CA . PRO A 1 368 ? 16.067 0.534 -26.102 1.00 96.06 368 PRO A CA 1
ATOM 2737 C C . PRO A 1 368 ? 16.213 -0.639 -25.137 1.00 96.06 368 PRO A C 1
ATOM 2739 O O . PRO A 1 368 ? 15.642 -0.600 -24.049 1.00 96.06 368 PRO A O 1
ATOM 2742 N N . LEU A 1 369 ? 17.010 -1.653 -25.496 1.00 96.00 369 LEU A N 1
ATOM 2743 C CA . LEU A 1 369 ? 17.250 -2.818 -24.649 1.00 96.00 369 LEU A CA 1
ATOM 2744 C C . LEU A 1 369 ? 17.864 -2.412 -23.303 1.00 96.00 369 LEU A C 1
ATOM 2746 O O . LEU A 1 369 ? 17.314 -2.727 -22.247 1.00 96.00 369 LEU A O 1
ATOM 2750 N N . PHE A 1 370 ? 18.989 -1.693 -23.330 1.00 94.75 370 PHE A N 1
ATOM 2751 C CA . PHE A 1 370 ? 19.678 -1.293 -22.105 1.00 94.75 370 PHE A CA 1
ATOM 2752 C C . PHE A 1 370 ? 18.876 -0.263 -21.311 1.00 94.75 370 PHE A C 1
ATOM 2754 O O . PHE A 1 370 ? 18.776 -0.391 -20.091 1.00 94.75 370 PHE A O 1
ATOM 2761 N N . ALA A 1 371 ? 18.257 0.720 -21.973 1.00 96.12 371 ALA A N 1
ATOM 2762 C CA . ALA A 1 371 ? 17.417 1.699 -21.292 1.00 96.12 371 ALA A CA 1
ATOM 2763 C C . ALA A 1 371 ? 16.244 1.024 -20.574 1.00 96.12 371 ALA A C 1
ATOM 2765 O O . ALA A 1 371 ? 16.012 1.311 -19.400 1.00 96.12 371 ALA A O 1
ATOM 2766 N N . ALA A 1 372 ? 15.549 0.092 -21.236 1.00 96.75 372 ALA A N 1
ATOM 2767 C CA . ALA A 1 372 ? 14.454 -0.655 -20.633 1.00 96.75 372 ALA A CA 1
ATOM 2768 C C . ALA A 1 372 ? 14.934 -1.488 -19.442 1.00 96.75 372 ALA A C 1
ATOM 2770 O O . ALA A 1 372 ? 14.362 -1.371 -18.360 1.00 96.75 372 ALA A O 1
ATOM 2771 N N . VAL A 1 373 ? 16.006 -2.271 -19.591 1.00 95.62 373 VAL A N 1
ATOM 2772 C CA . VAL A 1 373 ? 16.540 -3.112 -18.507 1.00 95.62 373 VAL A CA 1
ATOM 2773 C C . VAL A 1 373 ? 16.969 -2.271 -17.300 1.00 95.62 373 VAL A C 1
ATOM 2775 O O . VAL A 1 373 ? 16.533 -2.536 -16.181 1.00 95.62 373 VAL A O 1
ATOM 2778 N N . PHE A 1 374 ? 17.774 -1.225 -17.500 1.00 95.00 374 PHE A N 1
ATOM 2779 C CA . PHE A 1 374 ? 18.281 -0.409 -16.393 1.00 95.00 374 PHE A CA 1
ATOM 2780 C C . PHE A 1 374 ? 17.190 0.430 -15.722 1.00 95.00 374 PHE A C 1
ATOM 2782 O O . PHE A 1 374 ? 17.164 0.523 -14.490 1.00 95.00 374 PHE A O 1
ATOM 2789 N N . ALA A 1 375 ? 16.279 1.021 -16.503 1.00 95.44 375 ALA A N 1
ATOM 2790 C CA . ALA A 1 375 ? 15.176 1.804 -15.954 1.00 95.44 375 ALA A CA 1
ATOM 2791 C C . ALA A 1 375 ? 14.225 0.918 -15.141 1.00 95.44 375 ALA A C 1
ATOM 2793 O O . ALA A 1 375 ? 13.930 1.237 -13.989 1.00 95.44 375 ALA A O 1
ATOM 2794 N N . THR A 1 376 ? 13.787 -0.213 -15.703 1.00 95.38 376 THR A N 1
ATOM 2795 C CA . THR A 1 376 ? 12.847 -1.127 -15.034 1.00 95.38 376 THR A CA 1
ATOM 2796 C C . THR A 1 376 ? 13.456 -1.814 -13.819 1.00 95.38 376 THR A C 1
ATOM 2798 O O . THR A 1 376 ? 12.773 -1.951 -12.807 1.00 95.38 376 THR A O 1
ATOM 2801 N N . ALA A 1 377 ? 14.739 -2.187 -13.855 1.00 93.44 377 ALA A N 1
ATOM 2802 C CA . ALA A 1 377 ? 15.418 -2.746 -12.690 1.00 93.44 377 ALA A CA 1
ATOM 2803 C C . ALA A 1 377 ? 15.421 -1.742 -11.527 1.00 93.44 377 ALA A C 1
ATOM 2805 O O . ALA A 1 377 ? 14.965 -2.051 -10.426 1.00 93.44 377 ALA A O 1
ATOM 2806 N N . LYS A 1 378 ? 15.872 -0.508 -11.777 1.00 94.88 378 LYS A N 1
ATOM 2807 C CA . LYS A 1 378 ? 15.965 0.523 -10.738 1.00 94.88 378 LYS A CA 1
ATOM 2808 C C . LYS A 1 378 ? 14.593 0.957 -10.217 1.00 94.88 378 LYS A C 1
ATOM 2810 O O . LYS A 1 378 ? 14.388 1.010 -9.004 1.00 94.88 378 LYS A O 1
ATOM 2815 N N . ILE A 1 379 ? 13.661 1.269 -11.117 1.00 96.06 379 ILE A N 1
ATOM 2816 C CA . ILE A 1 379 ? 12.318 1.730 -10.745 1.00 96.06 379 ILE A CA 1
ATOM 2817 C C . ILE A 1 379 ? 11.521 0.597 -10.096 1.00 96.06 379 ILE A C 1
ATOM 2819 O O . ILE A 1 379 ? 10.926 0.802 -9.040 1.00 96.06 379 ILE A O 1
ATOM 2823 N N . GLY A 1 380 ? 11.541 -0.601 -10.683 1.00 95.44 380 GLY A N 1
ATOM 2824 C CA . GLY A 1 380 ? 10.822 -1.760 -10.163 1.00 95.44 380 GLY A CA 1
ATOM 2825 C C . GLY A 1 380 ? 11.282 -2.143 -8.760 1.00 95.44 380 GLY A C 1
ATOM 2826 O O . GLY A 1 380 ? 10.447 -2.370 -7.888 1.00 95.44 380 GLY A O 1
ATOM 2827 N N . ALA A 1 381 ? 12.593 -2.124 -8.496 1.00 95.56 381 ALA A N 1
ATOM 2828 C CA . ALA A 1 381 ? 13.138 -2.344 -7.156 1.00 95.56 381 ALA A CA 1
ATOM 2829 C C . ALA A 1 381 ? 12.633 -1.315 -6.138 1.00 95.56 381 ALA A C 1
ATOM 2831 O O . ALA A 1 381 ? 12.212 -1.690 -5.044 1.00 95.56 381 ALA A O 1
ATOM 2832 N N . ALA A 1 382 ? 12.656 -0.029 -6.498 1.00 95.12 382 ALA A N 1
ATOM 2833 C CA . ALA A 1 382 ? 12.177 1.044 -5.633 1.00 95.12 382 ALA A CA 1
ATOM 2834 C C . ALA A 1 382 ? 10.672 0.910 -5.345 1.00 95.12 382 ALA A C 1
ATOM 2836 O O . ALA A 1 382 ? 10.246 1.030 -4.196 1.00 95.12 382 ALA A O 1
ATOM 2837 N N . GLN A 1 383 ? 9.876 0.595 -6.371 1.00 95.19 383 GLN A N 1
ATOM 2838 C CA . GLN A 1 383 ? 8.440 0.373 -6.235 1.00 95.19 383 GLN A CA 1
ATOM 2839 C C . GLN A 1 383 ? 8.137 -0.831 -5.332 1.00 95.19 383 GLN A C 1
ATOM 2841 O O . GLN A 1 383 ? 7.310 -0.716 -4.428 1.00 95.19 383 GLN A O 1
ATOM 2846 N N . ALA A 1 384 ? 8.823 -1.961 -5.533 1.00 96.12 384 ALA A N 1
ATOM 2847 C CA . ALA A 1 384 ? 8.645 -3.163 -4.722 1.00 96.12 384 ALA A CA 1
ATOM 2848 C C . ALA A 1 384 ? 9.065 -2.945 -3.262 1.00 96.12 384 ALA A C 1
ATOM 2850 O O . ALA A 1 384 ? 8.355 -3.377 -2.356 1.00 96.12 384 ALA A O 1
ATOM 2851 N N . ALA A 1 385 ? 10.177 -2.238 -3.024 1.00 95.75 385 ALA A N 1
ATOM 2852 C CA . ALA A 1 385 ? 10.643 -1.897 -1.679 1.00 95.75 385 ALA A CA 1
ATOM 2853 C C . ALA A 1 385 ? 9.596 -1.082 -0.921 1.00 95.75 385 ALA A C 1
ATOM 2855 O O . ALA A 1 385 ? 9.247 -1.406 0.214 1.00 95.75 385 ALA A O 1
ATOM 2856 N N . ARG A 1 386 ? 9.073 -0.042 -1.578 1.00 93.88 386 ARG A N 1
ATOM 2857 C CA . ARG A 1 386 ? 8.046 0.825 -1.015 1.00 93.88 386 ARG A CA 1
ATOM 2858 C C . ARG A 1 386 ? 6.771 0.046 -0.719 1.00 93.88 386 ARG A C 1
ATOM 2860 O O . ARG A 1 386 ? 6.371 -0.009 0.435 1.00 93.88 386 ARG A O 1
ATOM 2867 N N . LEU A 1 387 ? 6.177 -0.595 -1.732 1.00 94.94 387 LEU A N 1
ATOM 2868 C CA . LEU A 1 387 ? 4.922 -1.335 -1.576 1.00 94.94 387 LEU A CA 1
ATOM 2869 C C . LEU A 1 387 ? 5.037 -2.404 -0.490 1.00 94.94 387 LEU A C 1
ATOM 2871 O O . LEU A 1 387 ? 4.185 -2.458 0.388 1.00 94.94 387 LEU A O 1
ATOM 2875 N N . SER A 1 388 ? 6.114 -3.191 -0.488 1.00 95.19 388 SER A N 1
ATOM 2876 C CA . SER A 1 388 ? 6.293 -4.260 0.496 1.00 95.19 388 SER A CA 1
ATOM 2877 C C . SER A 1 388 ? 6.502 -3.711 1.913 1.00 95.19 388 SER A C 1
ATOM 2879 O O . SER A 1 388 ? 5.983 -4.272 2.880 1.00 95.19 388 SER A O 1
ATOM 2881 N N . SER A 1 389 ? 7.186 -2.569 2.054 1.00 93.56 389 SER A N 1
ATOM 2882 C CA . SER A 1 389 ? 7.294 -1.867 3.338 1.00 93.56 389 SER A CA 1
ATOM 2883 C C . SER A 1 389 ? 5.936 -1.358 3.830 1.00 93.56 389 SER A C 1
ATOM 2885 O O . SER A 1 389 ? 5.616 -1.536 5.007 1.00 93.56 389 SER A O 1
ATOM 2887 N N . SER A 1 390 ? 5.117 -0.780 2.947 1.00 92.69 390 SER A N 1
ATOM 2888 C CA . SER A 1 390 ? 3.774 -0.308 3.293 1.00 92.69 390 SER A CA 1
ATOM 2889 C C . SER A 1 390 ? 2.819 -1.478 3.591 1.00 92.69 390 SER A C 1
ATOM 2891 O O . SER A 1 390 ? 2.017 -1.414 4.517 1.00 92.69 390 SER A O 1
ATOM 2893 N N . VAL A 1 391 ? 2.918 -2.602 2.871 1.00 92.88 391 VAL A N 1
ATOM 2894 C CA . VAL A 1 391 ? 2.167 -3.837 3.173 1.00 92.88 391 VAL A CA 1
ATOM 2895 C C . VAL A 1 391 ? 2.515 -4.338 4.570 1.00 92.88 391 VAL A C 1
ATOM 2897 O O . VAL A 1 391 ? 1.609 -4.615 5.358 1.00 92.88 391 VAL A O 1
ATOM 2900 N N . ARG A 1 392 ? 3.810 -4.374 4.914 1.00 92.06 392 ARG A N 1
ATOM 2901 C CA . ARG A 1 392 ? 4.275 -4.728 6.261 1.00 92.06 392 ARG A CA 1
ATOM 2902 C C . ARG A 1 392 ? 3.675 -3.819 7.330 1.00 92.06 392 ARG A C 1
ATOM 2904 O O . ARG A 1 392 ? 3.308 -4.308 8.396 1.00 92.06 392 ARG A O 1
ATOM 2911 N N . SER A 1 393 ? 3.549 -2.524 7.043 1.00 90.19 393 SER A N 1
ATOM 2912 C CA . SER A 1 393 ? 2.950 -1.560 7.963 1.00 90.19 393 SER A CA 1
ATOM 2913 C C . SER A 1 393 ? 1.418 -1.563 7.958 1.00 90.19 393 SER A C 1
ATOM 2915 O O . SER A 1 393 ? 0.850 -0.830 8.755 1.00 90.19 393 SER A O 1
ATOM 2917 N N . GLY A 1 394 ? 0.734 -2.389 7.154 1.00 91.00 394 GLY A N 1
ATOM 2918 C CA . GLY A 1 394 ? -0.730 -2.545 7.166 1.00 91.00 394 GLY A CA 1
ATOM 2919 C C . GLY A 1 394 ? -1.483 -1.881 6.004 1.00 91.00 394 GLY A C 1
ATOM 2920 O O . GLY A 1 394 ? -2.689 -1.675 6.112 1.00 91.00 394 GLY A O 1
ATOM 2921 N N . LEU A 1 395 ? -0.816 -1.536 4.896 1.00 92.88 395 LEU A N 1
ATOM 2922 C CA . LEU A 1 395 ? -1.441 -0.896 3.725 1.00 92.88 395 LEU A CA 1
ATOM 2923 C C . LEU A 1 395 ? -2.663 -1.663 3.200 1.00 92.88 395 LEU A C 1
ATOM 2925 O O . LEU A 1 395 ? -3.692 -1.048 2.931 1.00 92.88 395 LEU A O 1
ATOM 2929 N N . LEU A 1 396 ? -2.564 -2.990 3.055 1.00 90.81 396 LEU A N 1
ATOM 2930 C CA . LEU A 1 396 ? -3.658 -3.808 2.513 1.00 90.81 396 LEU A CA 1
ATOM 2931 C C . LEU A 1 396 ? -4.918 -3.720 3.375 1.00 90.81 396 LEU A C 1
ATOM 2933 O O . LEU A 1 396 ? -6.019 -3.656 2.835 1.00 90.81 396 LEU A O 1
ATOM 2937 N N . ASP A 1 397 ? -4.751 -3.642 4.697 1.00 90.94 397 ASP A N 1
ATOM 2938 C CA . ASP A 1 397 ? -5.874 -3.502 5.618 1.00 90.94 397 ASP A CA 1
ATOM 2939 C C . ASP A 1 397 ? -6.578 -2.159 5.412 1.00 90.94 397 ASP A C 1
ATOM 2941 O O . ASP A 1 397 ? -7.803 -2.087 5.351 1.00 90.94 397 ASP A O 1
ATOM 2945 N N . THR A 1 398 ? -5.801 -1.089 5.244 1.00 92.00 398 THR A N 1
ATOM 2946 C CA . THR A 1 398 ? -6.333 0.250 4.978 1.00 92.00 398 THR A CA 1
ATOM 2947 C C . THR A 1 398 ? -7.041 0.328 3.632 1.00 92.00 398 THR A C 1
ATOM 2949 O O . THR A 1 398 ? -8.119 0.916 3.556 1.00 92.00 398 THR A O 1
ATOM 2952 N N . LEU A 1 399 ? -6.473 -0.269 2.578 1.00 91.06 399 LEU A N 1
ATOM 2953 C CA . LEU A 1 399 ? -7.109 -0.318 1.260 1.00 91.06 399 LEU A CA 1
ATOM 2954 C C . LEU A 1 399 ? -8.426 -1.098 1.315 1.00 91.06 399 LEU A C 1
ATOM 2956 O O . LEU A 1 399 ? -9.436 -0.602 0.818 1.00 91.06 399 LEU A O 1
ATOM 2960 N N . TRP A 1 400 ? -8.442 -2.251 1.990 1.00 88.94 400 TRP A N 1
ATOM 2961 C CA . TRP A 1 400 ? -9.650 -3.051 2.193 1.00 88.94 400 TRP A CA 1
ATOM 2962 C C . TRP A 1 400 ? -10.745 -2.268 2.924 1.00 88.94 400 TRP A C 1
ATOM 2964 O O . TRP A 1 400 ? -11.859 -2.138 2.413 1.00 88.94 400 TRP A O 1
ATOM 2974 N N . LEU A 1 401 ? -10.416 -1.670 4.075 1.00 89.38 401 LEU A N 1
ATOM 2975 C CA . LEU A 1 401 ? -11.362 -0.875 4.864 1.00 89.38 401 LEU A CA 1
ATOM 2976 C C . LEU A 1 401 ? -11.875 0.353 4.100 1.00 89.38 401 LEU A C 1
ATOM 2978 O O . LEU A 1 401 ? -13.002 0.788 4.320 1.00 89.38 401 LEU A O 1
ATOM 2982 N N . ALA A 1 402 ? -11.069 0.910 3.194 1.00 88.62 402 ALA A N 1
ATOM 2983 C CA . ALA A 1 402 ? -11.440 2.057 2.368 1.00 88.62 402 ALA A CA 1
ATOM 2984 C C . ALA A 1 402 ? -12.124 1.668 1.046 1.00 88.62 402 ALA A C 1
ATOM 2986 O O . ALA A 1 402 ? -12.411 2.546 0.232 1.00 88.62 402 ALA A O 1
ATOM 2987 N N . ARG A 1 403 ? -12.364 0.369 0.810 1.00 87.06 403 ARG A N 1
ATOM 2988 C CA . ARG A 1 403 ? -12.897 -0.189 -0.450 1.00 87.06 403 ARG A CA 1
ATOM 2989 C C . ARG A 1 403 ? -12.075 0.174 -1.680 1.00 87.06 403 ARG A C 1
ATOM 2991 O O . ARG A 1 403 ? -12.593 0.304 -2.791 1.00 87.06 403 ARG A O 1
ATOM 2998 N N . LEU A 1 404 ? -10.779 0.352 -1.482 1.00 87.69 404 LEU A N 1
ATOM 2999 C CA . LEU A 1 404 ? -9.845 0.642 -2.547 1.00 87.69 404 LEU A CA 1
ATOM 3000 C C . LEU A 1 404 ? -9.249 -0.670 -3.034 1.00 87.69 404 LEU A C 1
ATOM 3002 O O . LEU A 1 404 ? -8.765 -1.493 -2.262 1.00 87.69 404 LEU A O 1
ATOM 3006 N N . ARG A 1 405 ? -9.287 -0.852 -4.350 1.00 86.69 405 ARG A N 1
ATOM 3007 C CA . ARG A 1 405 ? -8.673 -1.999 -5.009 1.00 86.69 405 ARG A CA 1
ATOM 3008 C C . ARG A 1 405 ? -7.156 -1.893 -4.929 1.00 86.69 405 ARG A C 1
ATOM 3010 O O . ARG A 1 405 ? -6.587 -0.856 -5.282 1.00 86.69 405 ARG A O 1
ATOM 3017 N N . SER A 1 406 ? -6.502 -2.979 -4.528 1.00 88.69 406 SER A N 1
ATOM 3018 C CA . SER A 1 406 ? -5.041 -3.101 -4.535 1.00 88.69 406 SER A CA 1
ATOM 3019 C C . SER A 1 406 ? -4.455 -2.860 -5.925 1.00 88.69 406 SER A C 1
ATOM 3021 O O . SER A 1 406 ? -3.404 -2.235 -6.062 1.00 88.69 406 SER A O 1
ATOM 3023 N N . GLU A 1 407 ? -5.167 -3.282 -6.971 1.00 89.56 407 GLU A N 1
ATOM 3024 C CA . GLU A 1 407 ? -4.747 -3.142 -8.365 1.00 89.56 407 GLU A CA 1
ATOM 3025 C C . GLU A 1 407 ? -4.729 -1.666 -8.779 1.00 89.56 407 GLU A C 1
ATOM 3027 O O . GLU A 1 407 ? -3.764 -1.198 -9.383 1.00 89.56 407 GLU A O 1
ATOM 3032 N N . SER A 1 408 ? -5.766 -0.908 -8.404 1.00 91.38 408 SER A N 1
ATOM 3033 C CA . SER A 1 408 ? -5.852 0.532 -8.675 1.00 91.38 408 SER A CA 1
ATOM 3034 C C . SER A 1 408 ? -4.739 1.315 -7.978 1.00 91.38 408 SER A C 1
ATOM 3036 O O . SER A 1 408 ? -4.268 2.311 -8.522 1.00 91.38 408 SER A O 1
ATOM 3038 N N . TYR A 1 409 ? -4.324 0.873 -6.788 1.00 92.75 409 TYR A N 1
ATOM 3039 C CA . TYR A 1 409 ? -3.307 1.548 -5.984 1.00 92.75 409 TYR A CA 1
ATOM 3040 C C . TYR A 1 409 ? -1.871 1.210 -6.405 1.00 92.75 409 TYR A C 1
ATOM 3042 O O . TYR A 1 409 ? -1.018 2.089 -6.393 1.00 92.75 409 TYR A O 1
ATOM 3050 N N . ALA A 1 410 ? -1.582 -0.044 -6.763 1.00 93.25 410 ALA A N 1
ATOM 3051 C CA . ALA A 1 410 ? -0.210 -0.500 -7.004 1.00 93.25 410 ALA A CA 1
ATOM 3052 C C . ALA A 1 410 ? 0.070 -0.895 -8.459 1.00 93.25 410 ALA A C 1
ATOM 3054 O O . ALA A 1 410 ? 1.098 -0.502 -9.013 1.00 93.25 410 ALA A O 1
ATOM 3055 N N . LEU A 1 411 ? -0.823 -1.675 -9.082 1.00 94.38 411 LEU A N 1
ATOM 3056 C CA . LEU A 1 411 ? -0.604 -2.218 -10.426 1.00 94.38 411 LEU A CA 1
ATOM 3057 C C . LEU A 1 411 ? -0.686 -1.117 -11.483 1.00 94.38 411 LEU A C 1
ATOM 3059 O O . LEU A 1 411 ? 0.224 -0.980 -12.296 1.00 94.38 411 LEU A O 1
ATOM 3063 N N . VAL A 1 412 ? -1.751 -0.314 -11.457 1.00 95.50 412 VAL A N 1
ATOM 3064 C CA . VAL A 1 412 ? -1.979 0.728 -12.467 1.00 95.50 412 VAL A CA 1
ATOM 3065 C C . VAL A 1 412 ? -0.880 1.800 -12.476 1.00 95.50 412 VAL A C 1
ATOM 3067 O O . VAL A 1 412 ? -0.274 1.987 -13.536 1.00 95.50 412 VAL A O 1
ATOM 3070 N N . PRO A 1 413 ? -0.559 2.484 -11.355 1.00 95.19 413 PRO A N 1
ATOM 3071 C CA . PRO A 1 413 ? 0.535 3.455 -11.354 1.00 95.19 413 PRO A CA 1
ATOM 3072 C C . PRO A 1 413 ? 1.891 2.808 -11.635 1.00 95.19 413 PRO A C 1
ATOM 3074 O O . PRO A 1 413 ? 2.713 3.422 -12.308 1.00 95.19 413 PRO A O 1
ATOM 3077 N N . GLY A 1 414 ? 2.107 1.562 -11.202 1.00 95.12 414 GLY A N 1
ATOM 3078 C CA . GLY A 1 414 ? 3.314 0.804 -11.522 1.00 95.12 414 GLY A CA 1
ATOM 3079 C C . GLY A 1 414 ? 3.517 0.612 -13.019 1.00 95.12 414 GLY A C 1
ATOM 3080 O O . GLY A 1 414 ? 4.560 0.964 -13.560 1.00 95.12 414 GLY A O 1
ATOM 3081 N N . VAL A 1 415 ? 2.499 0.092 -13.701 1.00 96.75 415 VAL A N 1
ATOM 3082 C CA . VAL A 1 415 ? 2.520 -0.162 -15.146 1.00 96.75 415 VAL A CA 1
ATOM 3083 C C . VAL A 1 415 ? 2.635 1.138 -15.938 1.00 96.75 415 VAL A C 1
ATOM 3085 O O . VAL A 1 415 ? 3.512 1.255 -16.795 1.00 96.75 415 VAL A O 1
ATOM 3088 N N . ILE A 1 416 ? 1.787 2.132 -15.655 1.00 97.69 416 ILE A N 1
ATOM 3089 C CA . ILE A 1 416 ? 1.792 3.402 -16.396 1.00 97.69 416 ILE A CA 1
ATOM 3090 C C . ILE A 1 416 ? 3.087 4.172 -16.123 1.00 97.69 416 ILE A C 1
ATOM 3092 O O . ILE A 1 416 ? 3.750 4.618 -17.059 1.00 97.69 416 ILE A O 1
ATOM 3096 N N . GLY A 1 417 ? 3.477 4.288 -14.852 1.00 96.94 417 GLY A N 1
ATOM 3097 C CA . GLY A 1 417 ? 4.686 4.985 -14.425 1.00 96.94 417 GLY A CA 1
ATOM 3098 C C . GLY A 1 417 ? 5.946 4.373 -15.023 1.00 96.94 417 GLY A C 1
ATOM 3099 O O . GLY A 1 417 ? 6.747 5.100 -15.609 1.00 96.94 417 GLY A O 1
ATOM 3100 N N . GLN A 1 418 ? 6.107 3.047 -14.957 1.00 96.94 418 GLN A N 1
ATOM 3101 C CA . GLN A 1 418 ? 7.261 2.381 -15.564 1.00 96.94 418 GLN A CA 1
ATOM 3102 C C . GLN A 1 418 ? 7.256 2.481 -17.089 1.00 96.94 418 GLN A C 1
ATOM 3104 O O . GLN A 1 418 ? 8.307 2.725 -17.670 1.00 96.94 418 GLN A O 1
ATOM 3109 N N . THR A 1 419 ? 6.102 2.366 -17.748 1.00 97.81 419 THR A N 1
ATOM 3110 C CA . THR A 1 419 ? 6.015 2.507 -19.212 1.00 97.81 419 THR A CA 1
ATOM 3111 C C . THR A 1 419 ? 6.449 3.893 -19.677 1.00 97.81 419 THR A C 1
ATOM 3113 O O . THR A 1 419 ? 7.296 4.014 -20.562 1.00 97.81 419 THR A O 1
ATOM 3116 N N . LEU A 1 420 ? 5.932 4.946 -19.043 1.00 98.06 420 LEU A N 1
ATOM 3117 C CA . LEU A 1 420 ? 6.309 6.323 -19.359 1.00 98.06 420 LEU A CA 1
ATOM 3118 C C . LEU A 1 420 ? 7.776 6.611 -19.009 1.00 98.06 420 LEU A C 1
ATOM 3120 O O . LEU A 1 420 ? 8.474 7.280 -19.772 1.00 98.06 420 LEU A O 1
ATOM 3124 N N . ALA A 1 421 ? 8.271 6.075 -17.892 1.00 97.38 421 ALA A N 1
ATOM 3125 C CA . ALA A 1 421 ? 9.666 6.234 -17.503 1.00 97.38 421 ALA A CA 1
ATOM 3126 C C . ALA A 1 421 ? 10.619 5.529 -18.480 1.00 97.38 421 ALA A C 1
ATOM 3128 O O . ALA A 1 421 ? 11.629 6.114 -18.866 1.00 97.38 421 ALA A O 1
ATOM 3129 N N . VAL A 1 422 ? 10.292 4.310 -18.925 1.00 97.31 422 VAL A N 1
ATOM 3130 C CA . VAL A 1 422 ? 11.056 3.577 -19.947 1.00 97.31 422 VAL A CA 1
ATOM 3131 C C . VAL A 1 422 ? 11.020 4.317 -21.279 1.00 97.31 422 VAL A C 1
ATOM 3133 O O . VAL A 1 422 ? 12.061 4.419 -21.923 1.00 97.31 422 VAL A O 1
ATOM 3136 N N . ALA A 1 423 ? 9.877 4.884 -21.674 1.00 97.50 423 ALA A N 1
ATOM 3137 C CA . ALA A 1 423 ? 9.765 5.686 -22.892 1.00 97.50 423 ALA A CA 1
ATOM 3138 C C . ALA A 1 423 ? 10.720 6.888 -22.864 1.00 97.50 423 ALA A C 1
ATOM 3140 O O . ALA A 1 423 ? 11.526 7.067 -23.778 1.00 97.50 423 ALA A O 1
ATOM 3141 N N . LEU A 1 424 ? 10.684 7.665 -21.776 1.00 97.12 424 LEU A N 1
ATOM 3142 C CA . LEU A 1 424 ? 11.553 8.826 -21.590 1.00 97.12 424 LEU A CA 1
ATOM 3143 C C . LEU A 1 424 ? 13.035 8.427 -21.534 1.00 97.12 424 LEU A C 1
ATOM 3145 O O . LEU A 1 424 ? 13.870 9.033 -22.203 1.00 97.12 424 LEU A O 1
ATOM 3149 N N . CYS A 1 425 ? 13.359 7.379 -20.774 1.00 97.06 425 CYS A N 1
ATOM 3150 C CA . CYS A 1 425 ? 14.721 6.868 -20.655 1.00 97.06 425 CYS A CA 1
ATOM 3151 C C . CYS A 1 425 ? 15.258 6.337 -21.989 1.00 97.06 425 CYS A C 1
ATOM 3153 O O . CYS A 1 425 ? 16.428 6.549 -22.294 1.00 97.06 425 CYS A O 1
ATOM 3155 N N . THR A 1 426 ? 14.415 5.692 -22.797 1.00 96.81 426 THR A N 1
ATOM 3156 C CA . THR A 1 426 ? 14.781 5.181 -24.124 1.00 96.81 426 THR A CA 1
ATOM 3157 C C . THR A 1 426 ? 15.044 6.324 -25.094 1.00 96.81 426 THR A C 1
ATOM 3159 O O . THR A 1 426 ? 16.085 6.333 -25.740 1.00 96.81 426 THR A O 1
ATOM 3162 N N . ALA A 1 427 ? 14.161 7.327 -25.152 1.00 96.12 427 ALA A N 1
ATOM 3163 C CA . ALA A 1 427 ? 14.371 8.512 -25.984 1.00 96.12 427 ALA A CA 1
ATOM 3164 C C . ALA A 1 427 ? 15.682 9.234 -25.628 1.00 96.12 427 ALA A C 1
ATOM 3166 O O . ALA A 1 427 ? 16.474 9.569 -26.508 1.00 96.12 427 ALA A O 1
ATOM 3167 N N . MET A 1 428 ? 15.947 9.406 -24.331 1.00 96.19 428 MET A N 1
ATOM 3168 C CA . MET A 1 428 ? 17.193 9.996 -23.845 1.00 96.19 428 MET A CA 1
ATOM 3169 C C . MET A 1 428 ? 18.416 9.131 -24.187 1.00 96.19 428 MET A C 1
ATOM 3171 O O . MET A 1 428 ? 19.423 9.667 -24.642 1.00 96.19 428 MET A O 1
ATOM 3175 N N . ALA A 1 429 ? 18.338 7.810 -24.001 1.00 96.25 429 ALA A N 1
ATOM 3176 C CA . ALA A 1 429 ? 19.428 6.888 -24.316 1.00 96.25 429 ALA A CA 1
ATOM 3177 C C . ALA A 1 429 ? 19.756 6.878 -25.814 1.00 96.25 429 ALA A C 1
ATOM 3179 O O . ALA A 1 429 ? 20.925 6.950 -26.175 1.00 96.25 429 ALA A O 1
ATOM 3180 N N . VAL A 1 430 ? 18.741 6.863 -26.682 1.00 95.69 430 VAL A N 1
ATOM 3181 C CA . VAL A 1 430 ? 18.907 6.957 -28.141 1.00 95.69 430 VAL A CA 1
ATOM 3182 C C . VAL A 1 430 ? 19.596 8.266 -28.523 1.00 95.69 430 VAL A C 1
ATOM 3184 O O . VAL A 1 430 ? 20.571 8.252 -29.271 1.00 95.69 430 VAL A O 1
ATOM 3187 N N . TYR A 1 431 ? 19.140 9.394 -27.973 1.00 95.06 431 TYR A N 1
ATOM 3188 C CA . TYR A 1 431 ? 19.723 10.702 -28.266 1.00 95.06 431 TYR A CA 1
ATOM 3189 C C . TYR A 1 431 ? 21.186 10.810 -27.809 1.00 95.06 431 TYR A C 1
ATOM 3191 O O . TYR A 1 431 ? 22.059 11.186 -28.592 1.00 95.06 431 TYR A O 1
ATOM 3199 N N . LEU A 1 432 ? 21.475 10.433 -26.559 1.00 95.12 432 LEU A N 1
ATOM 3200 C CA . LEU A 1 432 ? 22.835 10.449 -26.015 1.00 95.12 432 LEU A CA 1
ATOM 3201 C C . LEU A 1 432 ? 23.752 9.446 -26.722 1.00 95.12 432 LEU A C 1
ATOM 3203 O O . LEU A 1 432 ? 24.922 9.749 -26.949 1.00 95.12 432 LEU A O 1
ATOM 3207 N N . GLY A 1 433 ? 23.223 8.280 -27.094 1.00 94.50 433 GLY A N 1
ATOM 3208 C CA . GLY A 1 433 ? 23.952 7.265 -27.842 1.00 94.50 433 GLY A CA 1
ATOM 3209 C C . GLY A 1 433 ? 24.372 7.765 -29.223 1.00 94.50 433 GLY A C 1
ATOM 3210 O O . GLY A 1 433 ? 25.541 7.677 -29.584 1.00 94.50 433 GLY A O 1
ATOM 3211 N N . LEU A 1 434 ? 23.461 8.396 -29.968 1.00 94.12 434 LEU A N 1
ATOM 3212 C CA . LEU A 1 434 ? 23.790 8.990 -31.268 1.00 94.12 434 LEU A CA 1
ATOM 3213 C C . LEU A 1 434 ? 24.888 10.053 -31.164 1.00 94.12 434 LEU A C 1
ATOM 3215 O O . LEU A 1 434 ? 25.821 10.046 -31.968 1.00 94.12 434 LEU A O 1
ATOM 3219 N N . ILE A 1 435 ? 24.815 10.931 -30.158 1.00 94.62 435 ILE A N 1
ATOM 3220 C CA . ILE A 1 435 ? 25.850 11.946 -29.918 1.00 94.62 435 ILE A CA 1
ATOM 3221 C C . ILE A 1 435 ? 27.193 11.283 -29.602 1.00 94.62 435 ILE A C 1
ATOM 3223 O O . ILE A 1 435 ? 28.206 11.642 -30.199 1.00 94.62 435 ILE A O 1
ATOM 3227 N N . ALA A 1 436 ? 27.211 10.309 -28.690 1.00 94.25 436 ALA A N 1
ATOM 3228 C CA . ALA A 1 436 ? 28.438 9.640 -28.272 1.00 94.25 436 ALA A CA 1
ATOM 3229 C C . ALA A 1 436 ? 29.091 8.856 -29.420 1.00 94.25 436 ALA A C 1
ATOM 3231 O O . ALA A 1 436 ? 30.291 8.990 -29.651 1.00 94.25 436 ALA A O 1
ATOM 3232 N N . ALA A 1 437 ? 28.306 8.077 -30.168 1.00 93.12 437 ALA A N 1
ATOM 3233 C CA . ALA A 1 437 ? 28.796 7.326 -31.320 1.00 93.12 437 ALA A CA 1
ATOM 3234 C C . ALA A 1 437 ? 29.345 8.257 -32.412 1.00 93.12 437 ALA A C 1
ATOM 3236 O O . ALA A 1 437 ? 30.426 8.009 -32.944 1.00 93.12 437 ALA A O 1
ATOM 3237 N N . SER A 1 438 ? 28.647 9.362 -32.693 1.00 92.00 438 SER A N 1
ATOM 3238 C CA . SER A 1 438 ? 29.099 10.358 -33.670 1.00 92.00 438 SER A CA 1
ATOM 3239 C C . SER A 1 438 ? 30.386 11.046 -33.213 1.00 92.00 438 SER A C 1
ATOM 3241 O O . SER A 1 438 ? 31.329 11.157 -33.989 1.00 92.00 438 SER A O 1
ATOM 3243 N N . ALA A 1 439 ? 30.490 11.437 -31.940 1.00 91.69 439 ALA A N 1
ATOM 3244 C CA . ALA A 1 439 ? 31.704 12.046 -31.397 1.00 91.69 439 ALA A CA 1
ATOM 3245 C C . ALA A 1 439 ? 32.931 11.122 -31.512 1.00 91.69 439 ALA A C 1
ATOM 3247 O O . ALA A 1 439 ? 34.025 11.580 -31.840 1.00 91.69 439 ALA A O 1
ATOM 3248 N N . ILE A 1 440 ? 32.753 9.817 -31.292 1.00 91.31 440 ILE A N 1
ATOM 3249 C CA . ILE A 1 440 ? 33.831 8.824 -31.429 1.00 91.31 440 ILE A CA 1
ATOM 3250 C C . ILE A 1 440 ? 34.260 8.656 -32.878 1.00 91.31 440 ILE A C 1
ATOM 3252 O O . ILE A 1 440 ? 35.457 8.558 -33.154 1.00 91.31 440 ILE A O 1
ATOM 3256 N N . PHE A 1 441 ? 33.294 8.641 -33.793 1.00 88.12 441 PHE A N 1
ATOM 3257 C CA . PHE A 1 441 ? 33.559 8.595 -35.222 1.00 88.12 441 PHE A CA 1
ATOM 3258 C C . PHE A 1 441 ? 34.371 9.820 -35.684 1.00 88.12 441 PHE A C 1
ATOM 3260 O O . PHE A 1 441 ? 35.400 9.658 -36.342 1.00 88.12 441 PHE A O 1
ATOM 3267 N N . LEU A 1 442 ? 33.989 11.033 -35.260 1.00 88.06 442 LEU A N 1
ATOM 3268 C CA . LEU A 1 442 ? 34.745 12.261 -35.544 1.00 88.06 442 LEU A CA 1
ATOM 3269 C C . LEU A 1 442 ? 36.156 12.229 -34.939 1.00 88.06 442 LEU A C 1
ATOM 3271 O O . LEU A 1 442 ? 37.126 12.582 -35.609 1.00 88.06 442 LEU A O 1
ATOM 3275 N N . GLY A 1 443 ? 36.289 11.753 -33.698 1.00 85.62 443 GLY A N 1
ATOM 3276 C CA . GLY A 1 443 ? 37.585 11.587 -33.031 1.00 85.62 443 GLY A CA 1
ATOM 3277 C C . GLY A 1 443 ? 38.540 10.639 -33.766 1.00 85.62 443 GLY A C 1
ATOM 3278 O O . GLY A 1 443 ? 39.746 10.690 -33.546 1.00 85.62 443 GLY A O 1
ATOM 3279 N N . GLY A 1 444 ? 38.018 9.811 -34.673 1.00 80.19 444 GLY A N 1
ATOM 3280 C CA . GLY A 1 444 ? 38.786 8.951 -35.561 1.00 80.19 444 GLY A CA 1
ATOM 3281 C C . GLY A 1 444 ? 39.358 9.638 -36.807 1.00 80.19 444 GLY A C 1
ATOM 3282 O O . GLY A 1 444 ? 39.819 8.908 -37.678 1.00 80.19 444 GLY A O 1
ATOM 3283 N N . GLY A 1 445 ? 39.300 10.971 -36.930 1.00 77.44 445 GLY A N 1
ATOM 3284 C CA . GLY A 1 445 ? 39.891 11.729 -38.046 1.00 77.44 445 GLY A CA 1
ATOM 3285 C C . GLY A 1 445 ? 38.977 11.938 -39.261 1.00 77.44 445 GLY A C 1
ATOM 3286 O O . GLY A 1 445 ? 39.469 12.242 -40.345 1.00 77.44 445 GLY A O 1
ATOM 3287 N N . SER A 1 446 ? 37.662 11.766 -39.097 1.00 77.62 446 SER A N 1
ATOM 3288 C CA . SER A 1 446 ? 36.680 11.929 -40.178 1.00 77.62 446 SER A CA 1
ATOM 3289 C C . SER A 1 446 ? 36.496 13.404 -40.582 1.00 77.62 446 SER A C 1
ATOM 3291 O O . SER A 1 446 ? 36.478 14.270 -39.705 1.00 77.62 446 SER A O 1
ATOM 3293 N N . PRO A 1 447 ? 36.304 13.715 -41.880 1.00 77.81 447 PRO A N 1
ATOM 3294 C CA . PRO A 1 447 ? 36.034 15.078 -42.348 1.00 77.81 447 PRO A CA 1
ATOM 3295 C C . PRO A 1 447 ? 34.588 15.549 -42.104 1.00 77.81 447 PRO A C 1
ATOM 3297 O O . PRO A 1 447 ? 34.272 16.703 -42.390 1.00 77.81 447 PRO A O 1
ATOM 3300 N N . LEU A 1 448 ? 33.697 14.673 -41.626 1.00 84.38 448 LEU A N 1
ATOM 3301 C CA . LEU A 1 448 ? 32.286 14.996 -41.408 1.00 84.38 448 LEU A CA 1
ATOM 3302 C C . LEU A 1 448 ? 32.076 15.834 -40.141 1.00 84.38 448 LEU A C 1
ATOM 3304 O O . LEU A 1 448 ? 32.727 15.627 -39.117 1.00 84.38 448 LEU A O 1
ATOM 3308 N N . ALA A 1 449 ? 31.097 16.736 -40.194 1.00 90.31 449 ALA A N 1
ATOM 3309 C CA . ALA A 1 449 ? 30.611 17.432 -39.009 1.00 90.31 449 ALA A CA 1
ATOM 3310 C C . ALA A 1 449 ? 29.702 16.520 -38.155 1.00 90.31 449 ALA A C 1
ATOM 3312 O O . ALA A 1 449 ? 29.167 15.513 -38.630 1.00 90.31 449 ALA A O 1
ATOM 3313 N N . LEU A 1 450 ? 29.539 16.856 -36.868 1.00 89.81 450 LEU A N 1
ATOM 3314 C CA . LEU A 1 450 ? 28.789 16.037 -35.903 1.00 89.81 450 LEU A CA 1
ATOM 3315 C C . LEU A 1 450 ? 27.329 15.831 -36.335 1.00 89.81 450 LEU A C 1
ATOM 3317 O O . LEU A 1 450 ? 26.800 14.727 -36.240 1.00 89.81 450 LEU A O 1
ATOM 3321 N N . ASP A 1 451 ? 26.695 16.889 -36.829 1.00 91.06 451 ASP A N 1
ATOM 3322 C CA . ASP A 1 451 ? 25.327 16.892 -37.346 1.00 91.06 451 ASP A CA 1
ATOM 3323 C C . ASP A 1 451 ? 25.173 15.990 -38.577 1.00 91.06 451 ASP A C 1
ATOM 3325 O O . ASP A 1 451 ? 24.201 15.241 -38.670 1.00 91.06 451 ASP A O 1
ATOM 3329 N N . GLN A 1 452 ? 26.155 15.997 -39.481 1.00 90.62 452 GLN A N 1
ATOM 3330 C CA . GLN A 1 452 ? 26.173 15.135 -40.663 1.00 90.62 452 GLN A CA 1
ATOM 3331 C C . GLN A 1 452 ? 26.308 13.658 -40.278 1.00 90.62 452 GLN A C 1
ATOM 3333 O O . GLN A 1 452 ? 25.553 12.822 -40.774 1.00 90.62 452 GLN A O 1
ATOM 3338 N N . ALA A 1 453 ? 27.216 13.330 -39.353 1.00 88.81 453 ALA A N 1
ATOM 3339 C CA . ALA A 1 453 ? 27.370 11.965 -38.846 1.00 88.81 453 ALA A CA 1
ATOM 3340 C C . ALA A 1 453 ? 26.077 11.460 -38.177 1.00 88.81 453 ALA A C 1
ATOM 3342 O O . ALA A 1 453 ? 25.612 10.356 -38.471 1.00 88.81 453 ALA A O 1
ATOM 3343 N N . MET A 1 454 ? 25.443 12.298 -37.350 1.00 92.94 454 MET A N 1
ATOM 3344 C CA . MET A 1 454 ? 24.149 11.986 -36.740 1.00 92.94 454 MET A CA 1
ATOM 3345 C C . MET A 1 454 ? 23.040 11.812 -37.785 1.00 92.94 454 MET A C 1
ATOM 3347 O O . MET A 1 454 ? 22.207 10.917 -37.640 1.00 92.94 454 MET A O 1
ATOM 3351 N N . ALA A 1 455 ? 23.023 12.630 -38.842 1.00 92.19 455 ALA A N 1
ATOM 3352 C CA . ALA A 1 455 ? 22.046 12.522 -39.922 1.00 92.19 455 ALA A CA 1
ATOM 3353 C C . ALA A 1 455 ? 22.169 11.185 -40.667 1.00 92.19 455 ALA A C 1
ATOM 3355 O O . ALA A 1 455 ? 21.157 10.519 -40.870 1.00 92.19 455 ALA A O 1
ATOM 3356 N N . PHE A 1 456 ? 23.387 10.737 -40.991 1.00 91.69 456 PHE A N 1
ATOM 3357 C CA . PHE A 1 456 ? 23.608 9.422 -41.607 1.00 91.69 456 PHE A CA 1
ATOM 3358 C C . PHE A 1 456 ? 23.135 8.266 -40.723 1.00 91.69 456 PHE A C 1
ATOM 3360 O O . PHE A 1 456 ? 22.431 7.374 -41.197 1.00 91.69 456 PHE A O 1
ATOM 3367 N N . MET A 1 457 ? 23.452 8.304 -39.426 1.00 92.88 457 MET A N 1
ATOM 3368 C CA . MET A 1 457 ? 22.964 7.297 -38.478 1.00 92.88 457 MET A CA 1
ATOM 3369 C C . MET A 1 457 ? 21.432 7.294 -38.391 1.00 92.88 457 MET A C 1
ATOM 3371 O O . MET A 1 457 ? 20.805 6.235 -38.382 1.00 92.88 457 MET A O 1
ATOM 3375 N N . ARG A 1 458 ? 20.810 8.476 -38.360 1.00 93.88 458 ARG A N 1
ATOM 3376 C CA . ARG A 1 458 ? 19.353 8.618 -38.316 1.00 93.88 458 ARG A CA 1
ATOM 3377 C C . ARG A 1 458 ? 18.680 8.121 -39.597 1.00 93.88 458 ARG A C 1
ATOM 3379 O O . ARG A 1 458 ? 17.645 7.467 -39.502 1.00 93.88 458 ARG A O 1
ATOM 3386 N N . MET A 1 459 ? 19.272 8.361 -40.767 1.00 92.12 459 MET A N 1
ATOM 3387 C CA . MET A 1 459 ? 18.752 7.841 -42.036 1.00 92.12 459 MET A CA 1
ATOM 3388 C C . MET A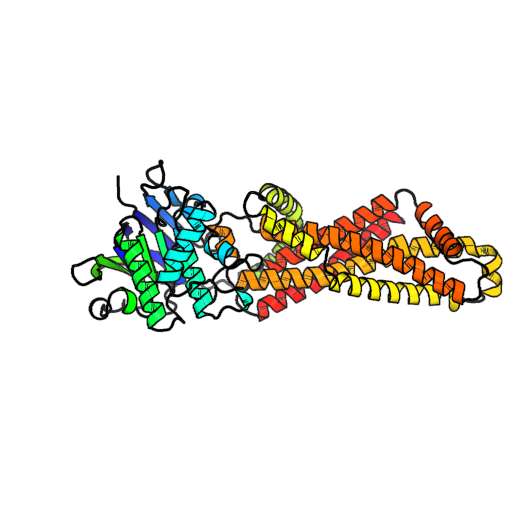 1 459 ? 18.672 6.311 -42.040 1.00 92.12 459 MET A C 1
ATOM 3390 O O . MET A 1 459 ? 17.721 5.760 -42.587 1.00 92.12 459 MET A O 1
ATOM 3394 N N . GLY A 1 460 ? 19.608 5.614 -41.388 1.00 89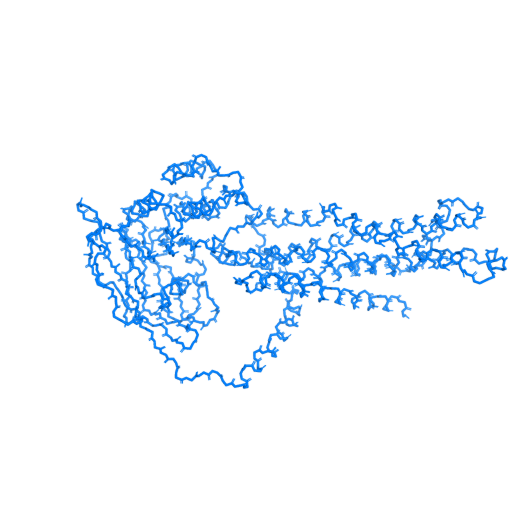.00 460 GLY A N 1
ATOM 3395 C CA . GLY A 1 460 ? 19.525 4.159 -41.230 1.00 89.00 460 GLY A CA 1
ATOM 3396 C C . GLY A 1 460 ? 18.302 3.699 -40.441 1.00 89.00 460 GLY A C 1
ATOM 3397 O O . GLY A 1 460 ? 17.621 2.759 -40.841 1.00 89.00 460 GLY A O 1
ATOM 3398 N N . VAL A 1 461 ? 17.957 4.428 -39.378 1.00 93.00 461 VAL A N 1
ATOM 3399 C CA . VAL A 1 461 ? 16.736 4.179 -38.598 1.00 93.00 461 VAL A CA 1
ATOM 3400 C C . VAL A 1 461 ? 15.486 4.409 -39.446 1.00 93.00 461 VAL A C 1
ATOM 3402 O O . VAL A 1 461 ? 14.575 3.586 -39.440 1.00 93.00 461 VAL A O 1
ATOM 3405 N N . GLU A 1 462 ? 15.448 5.514 -40.193 1.00 92.50 462 GLU A N 1
ATOM 3406 C CA . GLU A 1 462 ? 14.293 5.904 -41.011 1.00 92.50 462 GLU A CA 1
ATOM 3407 C C . GLU A 1 462 ? 14.087 4.998 -42.235 1.00 92.50 462 GLU A C 1
ATOM 3409 O O . GLU A 1 462 ? 12.957 4.870 -42.702 1.00 92.50 462 GLU A O 1
ATOM 3414 N N . ARG A 1 463 ? 15.137 4.312 -42.712 1.00 90.56 463 ARG A N 1
ATOM 3415 C CA . ARG A 1 463 ? 15.032 3.267 -43.747 1.00 90.56 463 ARG A CA 1
ATOM 3416 C C . ARG A 1 463 ? 14.263 2.026 -43.274 1.00 90.56 463 ARG A C 1
ATOM 3418 O O . ARG A 1 463 ? 13.807 1.256 -44.113 1.00 90.56 463 ARG A O 1
ATOM 3425 N N . ASN A 1 464 ? 14.122 1.807 -41.965 1.00 89.06 464 ASN A N 1
ATOM 3426 C CA . ASN A 1 464 ? 13.373 0.675 -41.424 1.00 89.06 464 ASN A CA 1
ATOM 3427 C C . ASN A 1 464 ? 11.878 1.034 -41.323 1.00 89.06 464 ASN A C 1
ATOM 3429 O O . ASN A 1 464 ? 11.470 1.853 -40.494 1.00 89.06 464 ASN A O 1
ATOM 3433 N N . GLU A 1 465 ? 11.047 0.441 -42.183 1.00 88.62 465 GLU A N 1
ATOM 3434 C CA . GLU A 1 465 ? 9.607 0.712 -42.187 1.00 88.62 465 GLU A CA 1
ATOM 3435 C C . GLU A 1 465 ? 8.965 0.366 -40.835 1.00 88.62 465 GLU A C 1
ATOM 3437 O O . GLU A 1 465 ? 9.209 -0.681 -40.240 1.00 88.62 465 GLU A O 1
ATOM 3442 N N . GLY A 1 466 ? 8.133 1.272 -40.316 1.00 90.56 466 GLY A N 1
ATOM 3443 C CA . GLY A 1 466 ? 7.430 1.047 -39.051 1.00 90.56 466 GLY A CA 1
ATOM 3444 C C . GLY A 1 466 ? 8.320 1.046 -37.800 1.00 90.56 466 GLY A C 1
ATOM 3445 O O . GLY A 1 466 ? 7.833 0.667 -36.732 1.00 90.56 466 GLY A O 1
ATOM 3446 N N . TRP A 1 467 ? 9.578 1.508 -37.880 1.00 93.56 467 TRP A N 1
ATOM 3447 C CA . TRP A 1 467 ? 10.527 1.521 -36.754 1.00 93.56 467 TRP A CA 1
ATOM 3448 C C . TRP A 1 467 ? 9.941 2.100 -35.457 1.00 93.56 467 TRP A C 1
ATOM 3450 O O . TRP A 1 467 ? 10.184 1.576 -34.369 1.00 93.56 467 TRP A O 1
ATOM 3460 N N . PHE A 1 468 ? 9.133 3.161 -35.563 1.00 94.38 468 PHE A N 1
ATOM 3461 C CA . PHE A 1 468 ? 8.520 3.818 -34.411 1.00 94.38 468 PHE A CA 1
ATOM 3462 C C . PHE A 1 468 ? 7.461 2.935 -33.740 1.00 94.38 468 PHE A C 1
ATOM 3464 O O . PHE A 1 468 ? 7.383 2.894 -32.515 1.00 94.38 468 PHE A O 1
ATOM 3471 N N . GLY A 1 469 ? 6.676 2.191 -34.526 1.00 95.50 469 GLY A N 1
ATOM 3472 C CA . GLY A 1 469 ? 5.684 1.248 -34.008 1.00 95.50 469 GLY A CA 1
ATOM 3473 C C . GLY A 1 469 ? 6.344 0.110 -33.232 1.00 95.50 469 GLY A C 1
ATOM 3474 O O . GLY A 1 469 ? 5.945 -0.180 -32.105 1.00 95.50 469 GLY A O 1
ATOM 3475 N N . TRP A 1 470 ? 7.417 -0.462 -33.783 1.00 95.50 470 TRP A N 1
ATOM 3476 C CA . TRP A 1 470 ? 8.222 -1.479 -33.100 1.00 95.50 470 TRP A CA 1
ATOM 3477 C C . TRP A 1 470 ? 8.881 -0.947 -31.827 1.00 95.50 470 TRP A C 1
ATOM 3479 O O . TRP A 1 470 ? 8.849 -1.610 -30.789 1.00 95.50 470 TRP A O 1
ATOM 3489 N N . MET A 1 471 ? 9.433 0.268 -31.874 1.00 95.62 471 MET A N 1
ATOM 3490 C CA . MET A 1 471 ? 10.001 0.937 -30.704 1.00 95.62 471 MET A CA 1
ATOM 3491 C C . MET A 1 471 ? 8.959 1.120 -29.599 1.00 95.62 471 MET A C 1
ATOM 3493 O O . MET A 1 471 ? 9.198 0.777 -28.440 1.00 95.62 471 MET A O 1
ATOM 3497 N N . LEU A 1 472 ? 7.786 1.638 -29.961 1.00 96.44 472 LEU A N 1
ATOM 3498 C CA . LEU A 1 472 ? 6.692 1.857 -29.028 1.00 96.44 472 LEU A CA 1
ATOM 3499 C C . LEU A 1 472 ? 6.216 0.533 -28.421 1.00 96.44 472 LEU A C 1
ATOM 3501 O O . LEU A 1 472 ? 6.044 0.455 -27.207 1.00 96.44 472 LEU A O 1
ATOM 3505 N N . ALA A 1 473 ? 6.072 -0.519 -29.231 1.00 96.62 473 ALA A N 1
ATOM 3506 C CA . ALA A 1 473 ? 5.689 -1.847 -28.762 1.00 96.62 473 ALA A CA 1
ATOM 3507 C C . ALA A 1 473 ? 6.699 -2.414 -27.749 1.00 96.62 473 ALA A C 1
ATOM 3509 O O . ALA A 1 473 ? 6.296 -2.858 -26.673 1.00 96.62 473 ALA A O 1
ATOM 3510 N N . LYS A 1 474 ? 8.007 -2.312 -28.035 1.00 95.81 474 LYS A N 1
ATOM 3511 C CA . LYS A 1 474 ? 9.089 -2.713 -27.116 1.00 95.81 474 LYS A CA 1
ATOM 3512 C C . LYS A 1 474 ? 8.997 -1.984 -25.779 1.00 95.81 474 LYS A C 1
ATOM 3514 O O . LYS A 1 474 ? 9.062 -2.614 -24.721 1.00 95.81 474 LYS A O 1
ATOM 3519 N N . VAL A 1 475 ? 8.837 -0.662 -25.820 1.00 96.94 475 VAL A N 1
ATOM 3520 C CA . VAL A 1 475 ? 8.750 0.201 -24.632 1.00 96.94 475 VAL A CA 1
ATOM 3521 C C . VAL A 1 475 ? 7.516 -0.131 -23.795 1.00 96.94 475 VAL A C 1
ATOM 3523 O O . VAL A 1 475 ? 7.640 -0.346 -22.588 1.00 96.94 475 VAL A O 1
ATOM 3526 N N . VAL A 1 476 ? 6.343 -0.217 -24.429 1.00 97.56 476 VAL A N 1
ATOM 3527 C CA . VAL A 1 476 ? 5.073 -0.517 -23.755 1.00 97.56 476 VAL A CA 1
ATOM 3528 C C . VAL A 1 476 ? 5.105 -1.906 -23.134 1.00 97.56 476 VAL A C 1
ATOM 3530 O O . VAL A 1 476 ? 4.806 -2.044 -21.951 1.00 97.56 476 VAL A O 1
ATOM 3533 N N . ALA A 1 477 ? 5.529 -2.927 -23.881 1.00 96.94 477 ALA A N 1
ATOM 3534 C CA . ALA A 1 477 ? 5.612 -4.288 -23.362 1.00 96.94 477 ALA A CA 1
ATOM 3535 C C . ALA A 1 477 ? 6.607 -4.398 -22.194 1.00 96.94 477 ALA A C 1
ATOM 3537 O O . ALA A 1 477 ? 6.305 -5.029 -21.181 1.00 96.94 477 ALA A O 1
ATOM 3538 N N . SER A 1 478 ? 7.762 -3.731 -22.293 1.00 97.19 478 SER A N 1
ATOM 3539 C CA . SER A 1 478 ? 8.780 -3.741 -21.234 1.00 97.19 478 SER A CA 1
ATOM 3540 C C . SER A 1 478 ? 8.286 -3.074 -19.953 1.00 97.19 478 SER A C 1
ATOM 3542 O O . SER A 1 478 ? 8.398 -3.653 -18.872 1.00 97.19 478 SER A O 1
ATOM 3544 N N . GLY A 1 479 ? 7.711 -1.872 -20.064 1.00 96.94 479 GLY A N 1
ATOM 3545 C CA . GLY A 1 479 ? 7.157 -1.152 -18.919 1.00 96.94 479 GLY A CA 1
ATOM 3546 C C . GLY A 1 479 ? 5.977 -1.882 -18.280 1.00 96.94 479 GLY A C 1
ATOM 3547 O O . GLY A 1 479 ? 5.884 -1.947 -17.055 1.00 96.94 479 GLY A O 1
ATOM 3548 N N . TYR A 1 480 ? 5.120 -2.497 -19.098 1.00 96.81 480 TYR A N 1
ATOM 3549 C CA . TYR A 1 480 ? 3.971 -3.266 -18.632 1.00 96.81 480 TYR A CA 1
ATOM 3550 C C . TYR A 1 480 ? 4.379 -4.490 -17.810 1.00 96.81 480 TYR A C 1
ATOM 3552 O O . TYR A 1 480 ? 3.908 -4.677 -16.683 1.00 96.81 480 TYR A O 1
ATOM 3560 N N . VAL A 1 481 ? 5.274 -5.319 -18.351 1.00 95.88 481 VAL A N 1
ATOM 3561 C CA . VAL A 1 481 ? 5.717 -6.548 -17.686 1.00 95.88 481 VAL A CA 1
ATOM 3562 C C . VAL A 1 481 ? 6.486 -6.220 -16.407 1.00 95.88 481 VAL A C 1
ATOM 3564 O O . VAL A 1 481 ? 6.200 -6.793 -15.355 1.00 95.88 481 VAL A O 1
ATOM 3567 N N . ALA A 1 482 ? 7.401 -5.251 -16.452 1.00 96.25 482 ALA A N 1
ATOM 3568 C CA . ALA A 1 482 ? 8.159 -4.852 -15.271 1.00 96.25 482 ALA A CA 1
ATOM 3569 C C . ALA A 1 482 ? 7.287 -4.201 -14.182 1.00 96.25 482 ALA A C 1
ATOM 3571 O O . ALA A 1 482 ? 7.431 -4.537 -13.003 1.00 96.25 482 ALA A O 1
ATOM 3572 N N . GLY A 1 483 ? 6.343 -3.333 -14.565 1.00 96.38 483 GLY A N 1
ATOM 3573 C CA . GLY A 1 483 ? 5.374 -2.725 -13.651 1.00 96.38 483 GLY A CA 1
ATOM 3574 C C . GLY A 1 483 ? 4.481 -3.759 -12.972 1.00 96.38 483 GLY A C 1
ATOM 3575 O O . GLY A 1 483 ? 4.258 -3.690 -11.763 1.00 96.38 483 GLY A O 1
ATOM 3576 N N . THR A 1 484 ? 4.040 -4.765 -13.730 1.00 95.94 484 THR A N 1
ATOM 3577 C CA . THR A 1 484 ? 3.257 -5.892 -13.209 1.00 95.94 484 THR A CA 1
ATOM 3578 C C . THR A 1 484 ? 4.057 -6.700 -12.191 1.00 95.94 484 THR A C 1
ATOM 3580 O O . THR A 1 484 ? 3.584 -6.926 -11.081 1.00 95.94 484 THR A O 1
ATOM 3583 N N . ILE A 1 485 ? 5.288 -7.095 -12.527 1.00 95.12 485 ILE A N 1
ATOM 3584 C CA . ILE A 1 485 ? 6.156 -7.880 -11.635 1.00 95.12 485 ILE A CA 1
ATOM 3585 C C . ILE A 1 485 ? 6.441 -7.120 -10.331 1.00 95.12 485 ILE A C 1
ATOM 3587 O O . ILE A 1 485 ? 6.358 -7.701 -9.247 1.00 95.12 485 ILE A O 1
ATOM 3591 N N . ALA A 1 486 ? 6.729 -5.819 -10.423 1.00 95.81 486 ALA A N 1
ATOM 3592 C CA . ALA A 1 486 ? 6.975 -4.977 -9.255 1.00 95.81 486 ALA A CA 1
ATOM 3593 C C . ALA A 1 486 ? 5.739 -4.844 -8.355 1.00 95.81 486 ALA A C 1
ATOM 3595 O O . ALA A 1 486 ? 5.867 -4.897 -7.132 1.00 95.81 486 ALA A O 1
ATOM 3596 N N . ALA A 1 487 ? 4.543 -4.714 -8.938 1.00 94.88 487 ALA A N 1
ATOM 3597 C CA . ALA A 1 487 ? 3.296 -4.677 -8.179 1.00 94.88 487 ALA A CA 1
ATOM 3598 C C . ALA A 1 487 ? 2.983 -6.029 -7.518 1.00 94.88 487 ALA A C 1
ATOM 3600 O O . ALA A 1 487 ? 2.657 -6.059 -6.335 1.00 94.88 487 ALA A O 1
ATOM 3601 N N . LEU A 1 488 ? 3.142 -7.144 -8.242 1.00 92.69 488 LEU A N 1
ATOM 3602 C CA . LEU A 1 488 ? 2.885 -8.494 -7.727 1.00 92.69 488 LEU A CA 1
ATOM 3603 C C . LEU A 1 488 ? 3.774 -8.828 -6.524 1.00 92.69 488 LEU A C 1
ATOM 3605 O O . LEU A 1 488 ? 3.275 -9.245 -5.481 1.00 92.69 488 LEU A O 1
ATOM 3609 N N . PHE A 1 489 ? 5.089 -8.621 -6.635 1.00 93.62 489 PHE A N 1
ATOM 3610 C CA . PHE A 1 489 ? 5.996 -8.891 -5.517 1.00 93.62 489 PHE A CA 1
ATOM 3611 C C . PHE A 1 489 ? 5.936 -7.820 -4.429 1.00 93.62 489 PHE A C 1
ATOM 3613 O O . PHE A 1 489 ? 6.139 -8.145 -3.262 1.00 93.62 489 PHE A O 1
ATOM 3620 N N . GLY A 1 490 ? 5.638 -6.568 -4.782 1.00 93.44 490 GLY A N 1
ATOM 3621 C CA . GLY A 1 490 ? 5.453 -5.486 -3.820 1.00 93.44 490 GLY A CA 1
ATOM 3622 C C . GLY A 1 490 ? 4.218 -5.671 -2.935 1.00 93.44 490 GLY A C 1
ATOM 3623 O O . GLY A 1 490 ? 4.267 -5.330 -1.759 1.00 93.44 490 GLY A O 1
ATOM 3624 N N . LEU A 1 491 ? 3.133 -6.236 -3.474 1.00 91.75 491 LEU A N 1
ATOM 3625 C CA . LEU A 1 491 ? 1.900 -6.527 -2.732 1.00 91.75 491 LEU A CA 1
ATOM 3626 C C . LEU A 1 491 ? 1.912 -7.879 -2.008 1.00 91.75 491 LEU A C 1
ATOM 3628 O O . LEU A 1 491 ? 0.969 -8.186 -1.276 1.00 91.75 491 LEU A O 1
ATOM 3632 N N . ALA A 1 492 ? 2.954 -8.691 -2.196 1.00 89.94 492 ALA A N 1
ATOM 3633 C CA . ALA A 1 492 ? 3.064 -9.968 -1.510 1.00 89.94 492 ALA A CA 1
ATOM 3634 C C . ALA A 1 492 ? 3.064 -9.762 0.021 1.00 89.94 492 ALA A C 1
ATOM 3636 O O . ALA A 1 492 ? 3.685 -8.808 0.504 1.00 89.94 492 ALA A O 1
ATOM 3637 N N . PRO A 1 493 ? 2.411 -10.651 0.799 1.00 86.50 493 PRO A N 1
ATOM 3638 C CA . PRO A 1 493 ? 2.377 -10.543 2.254 1.00 86.50 493 PRO A CA 1
ATOM 3639 C C . PRO A 1 493 ? 3.784 -10.411 2.847 1.00 86.50 493 PRO A C 1
ATOM 3641 O O . PRO A 1 493 ? 4.651 -11.256 2.612 1.00 86.50 493 PRO A O 1
ATOM 3644 N N . ALA A 1 494 ? 4.002 -9.351 3.623 1.00 88.25 494 ALA A N 1
ATOM 3645 C CA . ALA A 1 494 ? 5.282 -9.044 4.248 1.00 88.25 494 ALA A CA 1
ATOM 3646 C C . ALA A 1 494 ? 5.092 -8.841 5.754 1.00 88.25 494 ALA A C 1
ATOM 3648 O O . ALA A 1 494 ? 4.299 -8.005 6.178 1.00 88.25 494 ALA A O 1
ATOM 3649 N N . GLU A 1 495 ? 5.834 -9.592 6.568 1.00 86.81 495 GLU A N 1
ATOM 3650 C CA . GLU A 1 495 ? 5.801 -9.464 8.035 1.00 86.81 495 GLU A CA 1
ATOM 3651 C C . GLU A 1 495 ? 7.152 -9.018 8.604 1.00 86.81 495 GLU A C 1
ATOM 3653 O O . GLU A 1 495 ? 7.220 -8.470 9.702 1.00 86.81 495 GLU A O 1
ATOM 3658 N N . SER A 1 496 ? 8.235 -9.202 7.844 1.00 90.56 496 SER A N 1
ATOM 3659 C CA . SER A 1 496 ? 9.598 -8.887 8.267 1.00 90.56 496 SER A CA 1
ATOM 3660 C C . SER A 1 496 ? 10.360 -8.065 7.227 1.00 90.56 496 SER A C 1
ATOM 3662 O O . SER A 1 496 ? 10.038 -8.067 6.040 1.00 90.56 496 SER A O 1
ATOM 3664 N N . GLU A 1 497 ? 11.439 -7.400 7.646 1.00 90.88 497 GLU A N 1
ATOM 3665 C CA . GLU A 1 497 ? 12.347 -6.692 6.724 1.00 90.88 497 GLU A CA 1
ATOM 3666 C C . GLU A 1 497 ? 13.013 -7.635 5.718 1.00 90.88 497 GLU A C 1
ATOM 3668 O O . GLU A 1 497 ? 13.299 -7.255 4.583 1.00 90.88 497 GLU A O 1
ATOM 3673 N N . ARG A 1 498 ? 13.206 -8.903 6.107 1.00 93.56 498 ARG A N 1
ATOM 3674 C CA . ARG A 1 498 ? 13.713 -9.935 5.199 1.00 93.56 498 ARG A CA 1
ATOM 3675 C C . ARG A 1 498 ? 12.748 -10.181 4.046 1.00 93.56 498 ARG A C 1
ATOM 3677 O O . ARG A 1 498 ? 13.205 -10.488 2.951 1.00 93.56 498 ARG A O 1
ATOM 3684 N N . ASP A 1 499 ? 11.443 -10.062 4.267 1.00 92.00 499 ASP A N 1
ATOM 3685 C CA . ASP A 1 499 ? 10.449 -10.270 3.212 1.00 92.00 499 ASP A CA 1
ATOM 3686 C C . ASP A 1 499 ? 10.413 -9.092 2.239 1.00 92.00 499 ASP A C 1
ATOM 3688 O O . ASP A 1 499 ? 10.380 -9.317 1.031 1.00 92.00 499 ASP A O 1
ATOM 3692 N N . VAL A 1 500 ? 10.588 -7.865 2.741 1.00 93.75 500 VAL A N 1
ATOM 3693 C CA . VAL A 1 500 ? 10.793 -6.673 1.901 1.00 93.75 500 VAL A CA 1
ATOM 3694 C C . VAL A 1 500 ? 12.030 -6.844 1.016 1.00 93.75 500 VAL A C 1
ATOM 3696 O O . VAL A 1 500 ? 11.956 -6.688 -0.203 1.00 93.75 500 VAL A O 1
ATOM 3699 N N . ALA A 1 501 ? 13.164 -7.254 1.592 1.00 95.38 501 ALA A N 1
ATOM 3700 C CA . ALA A 1 501 ? 14.385 -7.504 0.826 1.00 95.38 501 ALA A CA 1
ATOM 3701 C C . ALA A 1 501 ? 14.201 -8.611 -0.233 1.00 95.38 501 ALA A C 1
ATOM 3703 O O . ALA A 1 501 ? 14.677 -8.480 -1.364 1.00 95.38 501 ALA A O 1
ATOM 3704 N N . LYS A 1 502 ? 13.469 -9.687 0.096 1.00 94.75 502 LYS A N 1
ATOM 3705 C CA . LYS A 1 502 ? 13.120 -10.744 -0.869 1.00 94.75 502 LYS A CA 1
ATOM 3706 C C . LYS A 1 502 ? 12.251 -10.210 -2.007 1.00 94.75 502 LYS A C 1
ATOM 3708 O O . LYS A 1 502 ? 12.504 -10.579 -3.151 1.00 94.75 502 LYS A O 1
ATOM 3713 N N . ALA A 1 503 ? 11.251 -9.373 -1.721 1.00 93.88 503 ALA A N 1
ATOM 3714 C CA . ALA A 1 503 ? 10.385 -8.774 -2.736 1.00 93.88 503 ALA A CA 1
ATOM 3715 C C . ALA A 1 503 ? 11.192 -7.921 -3.726 1.00 93.88 503 ALA A C 1
ATOM 3717 O O . ALA A 1 503 ? 11.038 -8.068 -4.940 1.00 93.88 503 ALA A O 1
ATOM 3718 N N . VAL A 1 504 ? 12.126 -7.108 -3.222 1.00 96.44 504 VAL A N 1
ATOM 3719 C CA . VAL A 1 504 ? 13.038 -6.298 -4.046 1.00 96.44 504 VAL A CA 1
ATOM 3720 C C . VAL A 1 504 ? 13.924 -7.177 -4.925 1.00 96.44 504 VAL A C 1
ATOM 3722 O O . VAL A 1 504 ? 13.985 -6.975 -6.137 1.00 96.44 504 VAL A O 1
ATOM 3725 N N . HIS A 1 505 ? 14.579 -8.182 -4.337 1.00 95.25 505 HIS A N 1
ATOM 3726 C CA . HIS A 1 505 ? 15.475 -9.070 -5.076 1.00 95.25 505 HIS A CA 1
ATOM 3727 C C . HIS A 1 505 ? 14.740 -9.859 -6.169 1.00 95.25 505 HIS A C 1
ATOM 3729 O O . HIS A 1 505 ? 15.211 -9.939 -7.302 1.00 95.25 505 HIS A O 1
ATOM 3735 N N . ARG A 1 506 ? 13.554 -10.398 -5.853 1.00 93.75 506 ARG A N 1
ATOM 3736 C CA . ARG A 1 506 ? 12.703 -11.097 -6.827 1.00 93.75 506 ARG A CA 1
ATOM 3737 C C . ARG A 1 506 ? 12.264 -10.169 -7.950 1.00 93.75 506 ARG A C 1
ATOM 3739 O O . ARG A 1 506 ? 12.337 -10.567 -9.107 1.00 93.75 506 ARG A O 1
ATOM 3746 N N . THR A 1 507 ? 11.857 -8.946 -7.620 1.00 95.62 507 THR A N 1
ATOM 3747 C CA . THR A 1 507 ? 11.460 -7.953 -8.623 1.00 95.62 507 THR A CA 1
ATOM 3748 C C . THR A 1 507 ? 12.602 -7.656 -9.579 1.00 95.62 507 THR A C 1
ATOM 3750 O O . THR A 1 507 ? 12.395 -7.755 -10.778 1.00 95.62 507 THR A O 1
ATOM 3753 N N . LEU A 1 508 ? 13.804 -7.373 -9.065 1.00 94.88 508 LEU A N 1
ATOM 3754 C CA . LEU A 1 508 ? 14.995 -7.111 -9.878 1.00 94.88 508 LEU A CA 1
ATOM 3755 C C . LEU A 1 508 ? 15.318 -8.255 -10.841 1.00 94.88 508 LEU A C 1
ATOM 3757 O O . LEU A 1 508 ? 15.531 -8.028 -12.029 1.00 94.88 508 LEU A O 1
ATOM 3761 N N . LEU A 1 509 ? 15.362 -9.482 -10.319 1.00 93.69 509 LEU A N 1
ATOM 3762 C CA . LEU A 1 509 ? 15.710 -10.662 -11.101 1.00 93.69 509 LEU A CA 1
ATOM 3763 C C . LEU A 1 509 ? 14.681 -10.908 -12.213 1.00 93.69 509 LEU A C 1
ATOM 3765 O O . LEU A 1 509 ? 15.039 -11.025 -13.384 1.00 93.69 509 LEU A O 1
ATOM 3769 N N . TRP A 1 510 ? 13.401 -10.987 -11.844 1.00 93.75 510 TRP A N 1
ATOM 3770 C CA . TRP A 1 510 ? 12.341 -11.365 -12.773 1.00 93.75 510 TRP A CA 1
ATOM 3771 C C . TRP A 1 510 ? 11.996 -10.251 -13.756 1.00 93.75 510 TRP A C 1
ATOM 3773 O O . TRP A 1 510 ? 11.725 -10.561 -14.913 1.00 93.75 510 TRP A O 1
ATOM 3783 N N . SER A 1 511 ? 12.045 -8.977 -13.352 1.00 94.19 511 SER A N 1
ATOM 3784 C CA . SER A 1 511 ? 11.815 -7.869 -14.284 1.00 94.19 511 SER A CA 1
ATOM 3785 C C . SER A 1 511 ? 12.914 -7.806 -15.340 1.00 94.19 511 SER A C 1
ATOM 3787 O O . SER A 1 511 ? 12.598 -7.723 -16.522 1.00 94.19 511 SER A O 1
ATOM 3789 N N . MET A 1 512 ? 14.186 -7.941 -14.950 1.00 94.06 512 MET A N 1
ATOM 3790 C CA . MET A 1 512 ? 15.308 -7.920 -15.889 1.00 94.06 512 MET A CA 1
ATOM 3791 C C . MET A 1 512 ? 15.230 -9.070 -16.896 1.00 94.06 512 MET A C 1
ATOM 3793 O O . MET A 1 512 ? 15.359 -8.835 -18.096 1.00 94.06 512 MET A O 1
ATOM 3797 N N . ILE A 1 513 ? 14.980 -10.298 -16.427 1.00 94.81 513 ILE A N 1
ATOM 3798 C CA . ILE A 1 513 ? 14.831 -11.468 -17.306 1.00 94.81 513 ILE A CA 1
ATOM 3799 C C . ILE A 1 513 ? 13.646 -11.275 -18.256 1.00 94.81 513 ILE A C 1
ATOM 3801 O O . ILE A 1 513 ? 13.785 -11.475 -19.461 1.00 94.81 513 ILE A O 1
ATOM 3805 N N . ALA A 1 514 ? 12.488 -10.862 -17.738 1.00 94.31 514 ALA A N 1
ATOM 3806 C CA . ALA A 1 514 ? 11.286 -10.728 -18.549 1.00 94.31 514 ALA A CA 1
ATOM 3807 C C . ALA A 1 514 ? 11.408 -9.600 -19.586 1.00 94.31 514 ALA A C 1
ATOM 3809 O O . ALA A 1 514 ? 11.048 -9.795 -20.743 1.00 94.31 514 ALA A O 1
ATOM 3810 N N . VAL A 1 515 ? 11.978 -8.451 -19.209 1.00 96.44 515 VAL A N 1
ATOM 3811 C CA . VAL A 1 515 ? 12.240 -7.337 -20.133 1.00 96.44 515 VAL A CA 1
ATOM 3812 C C . VAL A 1 515 ? 13.254 -7.736 -21.201 1.00 96.44 515 VAL A C 1
ATOM 3814 O O . VAL A 1 515 ? 13.042 -7.422 -22.368 1.00 96.44 515 VAL A O 1
ATOM 3817 N N . LEU A 1 516 ? 14.316 -8.466 -20.844 1.00 96.06 516 LEU A N 1
ATOM 3818 C CA . LEU A 1 516 ? 15.292 -8.972 -21.813 1.00 96.06 516 LEU A CA 1
ATOM 3819 C C . LEU A 1 516 ? 14.625 -9.898 -22.839 1.00 96.06 516 LEU A C 1
ATOM 3821 O O . LEU A 1 516 ? 14.813 -9.709 -24.036 1.00 96.06 516 LEU A O 1
ATOM 3825 N N . ILE A 1 517 ? 13.802 -10.847 -22.382 1.00 95.81 517 ILE A N 1
ATOM 3826 C CA . ILE A 1 517 ? 13.053 -11.756 -23.264 1.00 95.81 517 ILE A CA 1
ATOM 3827 C C . ILE A 1 517 ? 12.127 -10.967 -24.194 1.00 95.81 517 ILE A C 1
ATOM 3829 O O . ILE A 1 517 ? 12.135 -11.207 -25.398 1.00 95.81 517 ILE A O 1
ATOM 3833 N N . VAL A 1 518 ? 11.365 -10.009 -23.655 1.00 95.81 518 VAL A N 1
ATOM 3834 C CA . VAL A 1 518 ? 10.466 -9.146 -24.436 1.00 95.81 518 VAL A CA 1
ATOM 3835 C C . VAL A 1 518 ? 11.248 -8.391 -25.511 1.00 95.81 518 VAL A C 1
ATOM 3837 O O . VAL A 1 518 ? 10.897 -8.454 -26.685 1.00 95.81 518 VAL A O 1
ATOM 3840 N N . GLN A 1 519 ? 12.335 -7.718 -25.136 1.00 96.44 519 GLN A N 1
ATOM 3841 C CA . GLN A 1 519 ? 13.159 -6.948 -26.066 1.00 96.44 519 GLN A CA 1
ATOM 3842 C C . GLN A 1 519 ? 13.771 -7.838 -27.151 1.00 96.44 519 GLN A C 1
ATOM 3844 O O . GLN A 1 519 ? 13.674 -7.503 -28.328 1.00 96.44 519 GLN A O 1
ATOM 3849 N N . CYS A 1 520 ? 14.336 -8.993 -26.788 1.00 95.19 520 CYS A N 1
ATOM 3850 C CA . CYS A 1 520 ? 14.885 -9.949 -27.749 1.00 95.19 520 CYS A CA 1
ATOM 3851 C C . CYS A 1 520 ? 13.815 -10.485 -28.706 1.00 95.19 520 CYS A C 1
ATOM 3853 O O . CYS A 1 520 ? 14.058 -10.519 -29.906 1.00 95.19 520 CYS A O 1
ATOM 3855 N N . ALA A 1 521 ? 12.628 -10.844 -28.210 1.00 95.50 521 ALA A N 1
ATOM 3856 C CA . ALA A 1 521 ? 11.533 -11.331 -29.047 1.00 95.50 521 ALA A CA 1
ATOM 3857 C C . ALA A 1 521 ? 11.084 -10.277 -30.070 1.00 95.50 521 ALA A C 1
ATOM 3859 O O . ALA A 1 521 ? 10.918 -10.593 -31.244 1.00 95.50 521 ALA A O 1
ATOM 3860 N N . PHE A 1 522 ? 10.948 -9.015 -29.651 1.00 95.50 522 PHE A N 1
ATOM 3861 C CA . PHE A 1 522 ? 10.620 -7.918 -30.562 1.00 95.50 522 PHE A CA 1
ATOM 3862 C C . PHE A 1 522 ? 11.760 -7.563 -31.521 1.00 95.50 522 PHE A C 1
ATOM 3864 O O . PHE A 1 522 ? 11.490 -7.079 -32.612 1.00 95.50 522 PHE A O 1
ATOM 3871 N N . ILE A 1 523 ? 13.026 -7.738 -31.126 1.00 93.50 523 ILE A N 1
ATOM 3872 C CA . ILE A 1 523 ? 14.164 -7.563 -32.039 1.00 93.50 523 ILE A CA 1
ATOM 3873 C C . ILE A 1 523 ? 14.131 -8.655 -33.111 1.00 93.50 523 ILE A C 1
ATOM 3875 O O . ILE A 1 523 ? 14.203 -8.321 -34.284 1.00 93.50 523 ILE A O 1
ATOM 3879 N N . ILE A 1 524 ? 13.960 -9.922 -32.729 1.00 93.69 524 ILE A N 1
ATOM 3880 C CA . ILE A 1 524 ? 13.856 -11.041 -33.676 1.00 93.69 524 ILE A CA 1
ATOM 3881 C C . ILE A 1 524 ? 12.684 -10.799 -34.638 1.00 93.69 524 ILE A C 1
ATOM 3883 O O . ILE A 1 524 ? 12.893 -10.701 -35.835 1.00 93.69 524 ILE A O 1
ATOM 3887 N N . ALA A 1 525 ? 11.485 -10.522 -34.119 1.00 92.75 525 ALA A N 1
ATOM 3888 C CA . ALA A 1 525 ? 10.298 -10.290 -34.947 1.00 92.75 525 ALA A CA 1
ATOM 3889 C C . ALA A 1 525 ? 10.367 -9.046 -35.857 1.00 92.75 525 ALA A C 1
ATOM 3891 O O . ALA A 1 525 ? 9.599 -8.951 -36.807 1.00 92.75 525 ALA A O 1
ATOM 3892 N N . GLN A 1 526 ? 11.221 -8.067 -35.543 1.00 91.75 526 GLN A N 1
ATOM 3893 C CA . GLN A 1 526 ? 11.401 -6.871 -36.371 1.00 91.75 526 GLN A CA 1
ATOM 3894 C C . GLN A 1 526 ? 12.374 -7.106 -37.538 1.00 91.75 526 GLN A C 1
ATOM 3896 O O . GLN A 1 526 ? 12.292 -6.390 -38.535 1.00 91.75 526 GLN A O 1
ATOM 3901 N N . PHE A 1 527 ? 13.330 -8.027 -37.383 1.00 87.56 527 PHE A N 1
ATOM 3902 C CA . PHE A 1 527 ? 14.439 -8.231 -38.324 1.00 87.56 527 PHE A CA 1
ATOM 3903 C C . PHE A 1 527 ? 14.471 -9.635 -38.963 1.00 87.56 527 PHE A C 1
ATOM 3905 O O . PHE A 1 527 ? 15.370 -9.886 -39.767 1.00 87.56 527 PHE A O 1
ATOM 3912 N N . ASP A 1 528 ? 13.519 -10.508 -38.619 1.00 82.06 528 ASP A N 1
ATOM 3913 C CA . ASP A 1 528 ? 13.109 -11.686 -39.403 1.00 82.06 528 ASP A CA 1
ATOM 3914 C C . ASP A 1 528 ? 12.314 -11.253 -40.646 1.00 82.06 528 ASP A C 1
ATOM 3916 O O . ASP A 1 528 ? 12.549 -11.846 -41.728 1.00 82.06 528 ASP A O 1
#

Sequence (528 aa):
MKDPQLRIERFSMQIGLSTMELRAPVTLRAGRVYIVHGRSGAGKSSFVRGLLGLTEPGRVRGSATIESALDKSQSVTVLDDGDFNTHAAELMAFMPQSGKLGFIDELGVFTNATFFCELDRERAQLAVEKLGGKLRMWPLPSSLATASGGEAMRVSALRALMPRGPDAKPPCVLIADEAGSGLDAEANERLSAALRETALSGETVAIVIAHDAAPLVGKEAAAIRPAEGNDITIYEYTFGEHGLVYAGDAGRLVRTAVADPPGLLERAGKKLAHAFEIGGGVALSPVAFITGCAGIRGRLVPIVLGDILRTVFNPTTWVFVAAAALMVSITVGVFIFQLFPRRELIEPLLLEEILSVTGTVLCLMLMPLFAAVFATAKIGAAQAARLSSSVRSGLLDTLWLARLRSESYALVPGVIGQTLAVALCTAMAVYLGLIAASAIFLGGGSPLALDQAMAFMRMGVERNEGWFGWMLAKVVASGYVAGTIAALFGLAPAESERDVAKAVHRTLLWSMIAVLIVQCAFIIAQFD

Radius of gyration: 29.83 Å; chains: 1; bounding box: 76×57×90 Å

pLDDT: mean 87.23, std 10.43, range [48.56, 98.06]

Foldseek 3Di:
DAQKKKKFAWKWFDDAQKIKTWPGIFIFGFQWAKEKFFDVVLCSVVRVCLQLLVDPQPRMAGWMWIQAPVDPPRIGTQDHGRDGDLVCLLLEFEQDDLFQLQADQLDFLLCSLCVSPPEDPVVSVVLCQVLCVLLVCPPPDRGPVPDDSQSSLSSSLSSRQFAGDHVRAGRQEYEYEQSLPPHDPVNSLSSLVSLSVNRNVSRYRHYYHHPQCCSNFNDVQRPDDGDPDSKIWIWMWHQDPVGTHTDGTRTIMDMGGNPDDDDPVVVVVVVVVVVVCLVVLLVCLVVLQVVLVVQCDDPLVCLLVVLLCCLQPPVVLLVQLLVVLLVVLLVLLCCLQPVDPPCVVCCVPCVLVSLLVSLQCSQQAPLLLSLLLSSLLVSLLVLLLSLQSSLLNNNVVVCSSSVHDLSNNQLNSLLSSLLSNSVVSSVSSSVSSLQSSLVSNVVSVDPDDSVRSSVSSVVSCVVQPCSVVLSSQLSNQLSNSLSSLSSVLSNPRHNDPVSSVVSSVSSNVRSNVRSNVSSVVSVVVSPD

Secondary structure (DSSP, 8-state):
-PPPEEEEEEEEEEETTEEEEESS-EEEETTEEEEEE--TTSSHHHHHHHHTT-S-TTSEEEEEEEE-TTSSSS-EEEEETTEE-TTHHHHEEEE--TT-----TTS-HHHHHTTT--S-HHHHHHHHHHHHHHTT--SPPS-GGG--HHHHHHHHHHHHHS-BTTTTBPPSEEEEESTTTT--HHHHHHHHHHHHHHHHTSS-EEEEE-S--HHHH-HHHH-PPPPSTT-EEEEEEEEETTEEEEEEEEEEEEEEE-S-PPPHHHHHHHHHHHHHHHHHHHHTHHHHHHHHHHH--TTHHHHHHHHHHHHHT-HHHHHHHHHHHHHHHHHHHHHHHTS-TTHHHHHHHHHHHHHHHHHHHIIIIIHHHHHHHHHHHHHHHHHHHHHHHHHHTTHHHHHHHTT--HIIIIIHHHHHHHHHHHHHHHHHHHHHHHHHHHHHHHHTT-SS-HHHHHHHHHHHHHTSTTHHHHHHHHHHHHHHHHHHHHHHHHSS---SHHHHHHHHHHHHHHHHHHHHHHHHHHHHHHH-